Protein AF-A0A7C9DEG3-F1 (afdb_monomer_lite)

pLDDT: mean 85.81, std 13.65, range [29.16, 98.62]

Foldseek 3Di:
DALEEDPVLADDLCVLVPLCEAEDADALYQRLEYDLSVLSNLNHAEDHAEHHDPPPPLDAREDELSVLSNQNHAEYHHYAPGAHAYDLNAQLSNQNYAYDYRAEDHPDDPNLLVRQQNHHLNYQEDAYEYEDQSSVQSNLVGNVQVRLRYQYYAYAYDPPHEAQDHADNQVRDRHAYYHYAAAYDDDPNRHHHQNHQYYAAHNHADEPDAPQVVQQVRDNHAYYHDEVNYQDAEHEFDASGPQRHAEYHAYQNARHQYYEHDANGPQNHAEYEAEQNANPLDAHPNCVNRPNHNYYAYYNYHPNHQVNCVVVVHDHPADDEQPNVVQCVFFPDNQPVSDPVSNLVDQQVWTAGDVNQKIWHWDADPVHIWIKMFGFQVQWDPDDPPDDDDDDDPPPAQWDWDWDADPVRDTDTWIAGGDDDDDQRKTKHKDFCSSGGAQFKKWKWWKKAAAPVFPPDQWFWKKKKKWADDPDPDTHDMDIDTHGPPPPDHPDIDIGTHDMDHPPVDGGMMMIMIGGDGHGMITGGMIMGTDD

Sequence (532 aa):
LWDIKTFNRALPAQIGSLIHLRYLGIRASNITELPASIGNLRNLLTLDYRDVDSTVDQLPIKIPDTLGKLVLLRHLFLPIECPWSVGDLSLSSMKNLRTLWGVKRGEGGNWLSRQVATLSITLKKLKIVVSTQTELAMTFCCPSLLSDELHTFHCEMKDGVALQLVEHICNHQQLHKLILTGEIRMKLAHILPSNLVILELKDSKLKDEDPMATIGAMQLLKLLRLSNSYLGTTFACKCGSFPQLEELYLANLKNLNEWTIEEESLSCLKKLEILRCKQLMRFPKGLLFVTTLVELEYFGMPKEFGQQASGLGWSPRYRLPHYFETIVEQCDTLVDTSSMNKLYEHLTAGVFLNNKRQKYWIIKQEDGYHNCFMLYAIDLFPLPLDDGLSLGHLPYSCYEYIKMAESDGTLIEVIQVQQPFGCNGFIRGKFDTRYLSMGITYEVAFVIMLLEAVCARPIPAAVCGIAFARPSLHEGPSQKHEHSLDDKPKDEWIRLLAGRLKMPQNTGKLQISLTGIQPGAIIKGVIIEPVF

Secondary structure (DSSP, 8-state):
-BS---TT-B--GGGGG-TT--EEE-BSB---B--GGGGG-TT--EEE--SB--TTT-PPEEE-GGGGG-TT--EEE---SS-EEE-S--GGG-TT--EEEEEEPPTTS-HHHHHHTT--TT-SEEEEEE-SHHHHHHHHTSHHHHSTT-SEEEEEEPTT-EE----SGGG-SS--EEEEESEE-S-GGGT--TT-SEEEEES--B-SS-HHHHHTT-SS--EEEEES-B-SSEEEE-TT--TT--EEEEE--TT--EEEE-TTTTTT--EEEEES-TT--S--GGGGG-TT--EEEEES--HHHHHHHHHTT---SSPPPTTHHHHHTTBSS----SSHHHHHHHHHH-EEETTTTEEEEEEEETTEEEEEEEEEGGGSB------S-------TTSEEEEEEE-TTS-EEEEEEE---SS----EEEEEEGGGSPTT-EEEEEEEEEE-TTT--S--PPEEEEEEEPPSSSS--SEEEEEE-STTSPSSSEEEEEEEEEETTTT-SEEEEEEE-PPTTEEEEEEEEEEE-

InterPro domains:
  IPR032675 Leucine-rich repeat domain superfamily [G3DSA:3.80.10.10] (5-298)
  IPR055414 Disease resistance R13L4/SHOC-2-like, LRR domain [PF23598] (13-274)

Structure (mmCIF, N/CA/C/O backbone):
data_AF-A0A7C9DEG3-F1
#
_entry.id   AF-A0A7C9DEG3-F1
#
loop_
_atom_site.group_PDB
_atom_site.id
_atom_site.type_symbol
_atom_site.label_atom_id
_atom_site.label_alt_id
_atom_site.label_comp_id
_atom_site.label_asym_id
_atom_site.label_entity_id
_atom_site.label_seq_id
_atom_site.pdbx_PDB_ins_code
_atom_site.Cartn_x
_atom_site.Cartn_y
_atom_site.Cartn_z
_atom_site.occupancy
_atom_site.B_iso_or_equiv
_atom_site.auth_seq_id
_atom_site.auth_comp_id
_atom_site.auth_asym_id
_atom_site.auth_atom_id
_atom_site.pdbx_PDB_model_num
ATOM 1 N N . LEU A 1 1 ? -1.340 -14.847 -18.163 1.00 80.19 1 LEU A N 1
ATOM 2 C CA . LEU A 1 1 ? -0.478 -15.723 -17.352 1.00 80.19 1 LEU A CA 1
ATOM 3 C C . LEU A 1 1 ? -0.525 -15.190 -15.930 1.00 80.19 1 LEU A C 1
ATOM 5 O O . LEU A 1 1 ? -0.135 -14.046 -15.718 1.00 80.19 1 LEU A O 1
ATOM 9 N N . TRP A 1 2 ? -1.119 -15.957 -15.020 1.00 80.06 2 TRP A N 1
ATOM 10 C CA . TRP A 1 2 ? -1.270 -15.609 -13.607 1.00 80.06 2 TRP A CA 1
ATOM 11 C C . TRP A 1 2 ? -0.762 -16.784 -12.776 1.00 80.06 2 TRP A C 1
ATOM 13 O O . TRP A 1 2 ? -1.068 -17.916 -13.140 1.00 80.06 2 TRP A O 1
ATOM 23 N N . ASP A 1 3 ? 0.020 -16.516 -11.731 1.00 76.19 3 ASP A N 1
ATOM 24 C CA . ASP A 1 3 ? 0.590 -17.540 -10.837 1.00 76.19 3 ASP A CA 1
ATOM 25 C C . ASP A 1 3 ? 1.367 -18.653 -11.564 1.00 76.19 3 ASP A C 1
ATOM 27 O O . ASP A 1 3 ? 1.340 -19.831 -11.213 1.00 76.19 3 ASP A O 1
ATOM 31 N N . ILE A 1 4 ? 2.051 -18.285 -12.655 1.00 79.06 4 ILE A N 1
ATOM 32 C CA . ILE A 1 4 ? 2.834 -19.242 -13.438 1.00 79.06 4 ILE A CA 1
ATOM 33 C C . ILE A 1 4 ? 4.231 -19.376 -12.848 1.00 79.06 4 ILE A C 1
ATOM 35 O O . ILE A 1 4 ? 4.977 -18.397 -12.749 1.00 79.06 4 ILE A O 1
ATOM 39 N N . LYS A 1 5 ? 4.603 -20.623 -12.551 1.00 80.31 5 LYS A N 1
ATOM 40 C CA . LYS A 1 5 ? 5.940 -21.011 -12.110 1.00 80.31 5 LYS A CA 1
ATOM 41 C C . LYS A 1 5 ? 6.607 -21.864 -13.188 1.00 80.31 5 LYS A C 1
ATOM 43 O O . LYS A 1 5 ? 6.129 -22.939 -13.534 1.00 80.31 5 LYS A O 1
ATOM 48 N N . THR A 1 6 ? 7.703 -21.365 -13.744 1.00 80.69 6 THR A N 1
ATOM 49 C CA . THR A 1 6 ? 8.544 -22.068 -14.722 1.00 80.69 6 THR A CA 1
ATOM 50 C C . THR A 1 6 ? 9.855 -22.479 -14.065 1.00 80.69 6 THR A C 1
ATOM 52 O O . THR A 1 6 ? 10.410 -21.726 -13.266 1.00 80.69 6 THR A O 1
ATOM 55 N N . PHE A 1 7 ? 10.366 -23.667 -14.395 1.00 81.62 7 PHE A N 1
ATOM 56 C CA . PHE A 1 7 ? 11.623 -24.164 -13.824 1.00 81.62 7 PHE A CA 1
ATOM 57 C C . PHE A 1 7 ? 12.818 -23.278 -14.203 1.00 81.62 7 PHE A C 1
ATOM 59 O O . PHE A 1 7 ? 13.668 -22.978 -13.374 1.00 81.62 7 PHE A O 1
ATOM 66 N N . ASN A 1 8 ? 12.849 -22.809 -15.452 1.00 84.00 8 ASN A N 1
ATOM 67 C CA . ASN A 1 8 ? 13.900 -21.942 -15.981 1.00 84.00 8 ASN A CA 1
ATOM 68 C C . ASN A 1 8 ? 13.622 -20.439 -15.794 1.00 84.00 8 ASN A C 1
ATOM 70 O O . ASN A 1 8 ? 14.396 -19.635 -16.303 1.00 84.00 8 ASN A O 1
ATOM 74 N N . ARG A 1 9 ? 12.523 -20.057 -15.121 1.00 86.06 9 ARG A N 1
ATOM 75 C CA . ARG A 1 9 ? 12.125 -18.655 -14.868 1.00 86.06 9 ARG A CA 1
ATOM 76 C C . ARG A 1 9 ? 12.061 -17.770 -16.123 1.00 86.06 9 ARG A C 1
ATOM 78 O O . ARG A 1 9 ? 12.160 -16.548 -16.032 1.00 86.06 9 ARG A O 1
ATOM 85 N N . ALA A 1 10 ? 11.873 -18.359 -17.300 1.00 89.12 10 ALA A N 1
ATOM 86 C CA . ALA A 1 10 ? 11.908 -17.645 -18.570 1.00 89.12 10 ALA A CA 1
ATOM 87 C C . ALA A 1 10 ? 10.632 -17.892 -19.368 1.00 89.12 10 ALA A C 1
ATOM 89 O O . ALA A 1 10 ? 10.100 -19.004 -19.415 1.00 89.12 10 ALA A O 1
ATOM 90 N N . LEU A 1 11 ? 10.154 -16.852 -20.047 1.00 92.06 11 LEU A N 1
ATOM 91 C CA . LEU A 1 11 ? 9.038 -17.003 -20.968 1.00 92.06 11 LEU A CA 1
ATOM 92 C C . LEU A 1 11 ? 9.534 -17.669 -22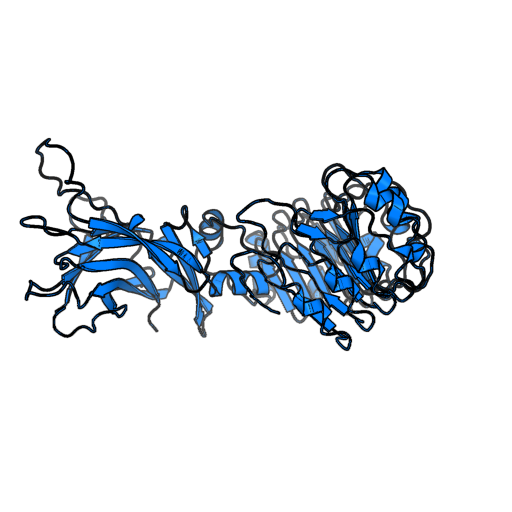.273 1.00 92.06 11 LEU A C 1
ATOM 94 O O . LEU A 1 11 ? 10.529 -17.215 -22.845 1.00 92.06 11 LEU A O 1
ATOM 98 N N . PRO A 1 12 ? 8.862 -18.718 -22.788 1.00 92.56 12 PRO A N 1
ATOM 99 C CA . PRO A 1 12 ? 9.311 -19.415 -23.991 1.00 92.56 12 PRO A CA 1
ATOM 100 C C . PRO A 1 12 ? 9.383 -18.496 -25.215 1.00 92.56 12 PRO A C 1
ATOM 102 O O . PRO A 1 12 ? 8.458 -17.725 -25.484 1.00 92.56 12 PRO A O 1
ATOM 105 N N . ALA A 1 13 ? 10.446 -18.622 -26.015 1.00 95.12 13 ALA A N 1
ATOM 106 C CA . ALA A 1 13 ? 10.656 -17.797 -27.209 1.00 95.12 13 ALA A CA 1
ATOM 107 C C . ALA A 1 13 ? 9.527 -17.931 -28.252 1.00 95.12 13 ALA A C 1
ATOM 109 O O . ALA A 1 13 ? 9.285 -17.003 -29.028 1.00 95.12 13 ALA A O 1
ATOM 110 N N . GLN A 1 14 ? 8.791 -19.042 -28.232 1.00 96.00 14 GLN A N 1
ATOM 111 C CA . GLN A 1 14 ? 7.624 -19.317 -29.069 1.00 96.00 14 GLN A CA 1
ATOM 112 C C . GLN A 1 14 ? 6.515 -18.275 -28.896 1.00 96.00 14 GLN A C 1
ATOM 114 O O . GLN A 1 14 ? 5.725 -18.099 -29.822 1.00 96.00 14 GLN A O 1
ATOM 119 N N . ILE A 1 15 ? 6.481 -17.526 -27.783 1.00 95.12 15 ILE A N 1
ATOM 120 C CA . ILE A 1 15 ? 5.531 -16.421 -27.600 1.00 95.12 15 ILE A CA 1
ATOM 121 C C . ILE A 1 15 ? 5.573 -15.436 -28.774 1.00 95.12 15 ILE A C 1
ATOM 123 O O . ILE A 1 15 ? 4.529 -14.969 -29.213 1.00 95.12 15 ILE A O 1
ATOM 127 N N . GLY A 1 16 ? 6.755 -15.191 -29.351 1.00 95.19 16 GLY A N 1
ATOM 128 C CA . GLY A 1 16 ? 6.937 -14.277 -30.479 1.00 95.19 16 GLY A CA 1
ATOM 129 C C . GLY A 1 16 ? 6.292 -14.735 -31.791 1.00 95.19 16 GLY A C 1
ATOM 130 O O . GLY A 1 16 ? 6.244 -13.948 -32.733 1.00 95.19 16 GLY A O 1
ATOM 131 N N . SER A 1 17 ? 5.790 -15.973 -31.870 1.00 97.31 17 SER A N 1
ATOM 132 C CA . SER A 1 17 ? 5.000 -16.461 -33.013 1.00 97.31 17 SER A CA 1
ATOM 133 C C . SER A 1 17 ? 3.550 -15.967 -32.989 1.00 97.31 17 SER A C 1
ATOM 135 O O . SER A 1 17 ? 2.885 -15.948 -34.023 1.00 97.31 17 SER A O 1
ATOM 137 N N . LEU A 1 18 ? 3.061 -15.500 -31.833 1.00 97.06 18 LEU A N 1
ATOM 138 C CA . LEU A 1 18 ? 1.696 -15.010 -31.652 1.00 97.06 18 LEU A CA 1
ATOM 139 C C . LEU A 1 18 ? 1.543 -13.573 -32.177 1.00 97.06 18 LEU A C 1
ATOM 141 O O . LEU A 1 18 ? 1.117 -12.674 -31.460 1.00 97.06 18 LEU A O 1
ATOM 145 N N . ILE A 1 19 ? 1.882 -13.325 -33.441 1.00 95.88 19 ILE A N 1
ATOM 146 C CA . ILE A 1 19 ? 1.978 -11.978 -34.036 1.00 95.88 19 ILE A CA 1
ATOM 147 C C . ILE A 1 19 ? 0.668 -11.171 -34.020 1.00 95.88 19 ILE A C 1
ATOM 149 O O . ILE A 1 19 ? 0.693 -9.949 -34.168 1.00 95.88 19 ILE A O 1
ATOM 153 N N . HIS A 1 20 ? -0.480 -11.825 -33.830 1.00 97.19 20 HIS A N 1
ATOM 154 C CA . HIS A 1 20 ? -1.792 -11.182 -33.693 1.00 97.19 20 HIS A CA 1
ATOM 155 C C . HIS A 1 20 ? -2.159 -10.834 -32.243 1.00 97.19 20 HIS A C 1
ATOM 157 O O . HIS A 1 20 ? -3.216 -10.244 -32.008 1.00 97.19 20 HIS A O 1
ATOM 163 N N . LEU A 1 21 ? -1.312 -11.190 -31.271 1.00 97.88 21 LEU A N 1
ATOM 164 C CA . LEU A 1 21 ? -1.562 -10.951 -29.856 1.00 97.88 21 LEU A CA 1
ATOM 165 C C . LEU A 1 21 ? -1.665 -9.449 -29.577 1.00 97.88 21 LEU A C 1
ATOM 167 O O . LEU A 1 21 ? -0.794 -8.672 -29.960 1.00 97.88 21 LEU A O 1
ATOM 171 N N . ARG A 1 22 ? -2.735 -9.055 -28.880 1.00 98.00 22 ARG A N 1
ATOM 172 C CA . ARG A 1 22 ? -3.006 -7.658 -28.497 1.00 98.00 22 ARG A CA 1
ATOM 173 C C . ARG A 1 22 ? -2.793 -7.387 -27.012 1.00 98.00 22 ARG A C 1
ATOM 175 O O . ARG A 1 22 ? -2.537 -6.250 -26.632 1.00 98.00 22 ARG A O 1
ATOM 182 N N . TYR A 1 23 ? -2.879 -8.416 -26.180 1.00 98.25 23 TYR A N 1
ATOM 183 C CA . TYR A 1 23 ? -2.721 -8.314 -24.737 1.00 98.25 23 TYR A CA 1
ATOM 184 C C . TYR A 1 23 ? -1.852 -9.463 -24.241 1.00 98.25 23 TYR A C 1
ATOM 186 O O . TYR A 1 23 ? -2.145 -10.624 -24.522 1.00 98.25 23 TYR A O 1
ATOM 194 N N . LEU A 1 24 ? -0.817 -9.138 -23.473 1.00 97.31 24 LEU A N 1
ATOM 195 C CA . LEU A 1 24 ? -0.001 -10.105 -22.757 1.00 97.31 24 LEU A CA 1
ATOM 196 C C . LEU A 1 24 ? 0.136 -9.650 -21.307 1.00 97.31 24 LEU A C 1
ATOM 198 O O . LEU A 1 24 ? 0.797 -8.658 -21.021 1.00 97.31 24 LEU A O 1
ATOM 202 N N . GLY A 1 25 ? -0.506 -10.383 -20.401 1.00 95.06 25 GLY A N 1
ATOM 203 C CA . GLY A 1 25 ? -0.355 -10.201 -18.961 1.00 95.06 25 GLY A CA 1
ATOM 204 C C . GLY A 1 25 ? 0.433 -11.352 -18.355 1.00 95.06 25 GLY A C 1
ATOM 205 O O . GLY A 1 25 ? 0.062 -12.513 -18.546 1.00 95.06 25 GLY A O 1
ATOM 206 N N . ILE A 1 26 ? 1.490 -11.016 -17.633 1.00 90.81 26 ILE A N 1
ATOM 207 C CA . ILE A 1 26 ? 2.401 -11.886 -16.901 1.00 90.81 26 ILE A CA 1
ATOM 208 C C . ILE A 1 26 ? 2.447 -11.315 -15.484 1.00 90.81 26 ILE A C 1
ATOM 210 O O . ILE A 1 26 ? 3.163 -10.353 -15.225 1.00 90.81 26 ILE A O 1
ATOM 214 N N . ARG A 1 27 ? 1.596 -11.842 -14.605 1.00 83.38 27 ARG A N 1
ATOM 215 C CA . ARG A 1 27 ? 1.451 -11.363 -13.227 1.00 83.38 27 ARG A CA 1
ATOM 216 C C . ARG A 1 27 ? 1.583 -12.506 -12.237 1.00 83.38 27 ARG A C 1
ATOM 218 O O . ARG A 1 27 ? 1.287 -13.649 -12.590 1.00 83.38 27 ARG A O 1
ATOM 225 N N . ALA A 1 28 ? 1.991 -12.176 -11.014 1.00 77.62 28 ALA A N 1
ATOM 226 C CA . ALA A 1 28 ? 2.191 -13.131 -9.927 1.00 77.62 28 ALA A CA 1
ATOM 227 C C . ALA A 1 28 ? 3.067 -14.324 -10.355 1.00 77.62 28 ALA A C 1
ATOM 229 O O . ALA A 1 28 ? 2.813 -15.448 -9.970 1.00 77.62 28 ALA A O 1
ATOM 230 N N . SER A 1 29 ? 4.048 -14.119 -11.236 1.00 82.44 29 SER A N 1
ATOM 231 C CA . SER A 1 29 ? 4.821 -15.216 -11.838 1.00 82.44 29 SER A CA 1
ATOM 232 C C . SER A 1 29 ? 6.263 -15.210 -11.359 1.00 82.44 29 SER A C 1
ATOM 234 O O . SER A 1 29 ? 6.775 -14.156 -10.992 1.00 82.44 29 SER A O 1
ATOM 236 N N . ASN A 1 30 ? 6.958 -16.340 -11.474 1.00 84.88 30 ASN A N 1
ATOM 237 C CA . ASN A 1 30 ? 8.402 -16.404 -11.222 1.00 84.88 30 ASN A CA 1
ATOM 238 C C . ASN A 1 30 ? 9.261 -16.094 -12.468 1.00 84.88 30 ASN A C 1
ATOM 240 O O . ASN A 1 30 ? 10.460 -16.376 -12.466 1.00 84.88 30 ASN A O 1
ATOM 244 N N . ILE A 1 31 ? 8.640 -15.602 -13.549 1.00 89.00 31 ILE A N 1
ATOM 245 C CA . ILE A 1 31 ? 9.295 -15.334 -14.831 1.00 89.00 31 ILE A CA 1
ATOM 246 C C . ILE A 1 31 ? 10.102 -14.046 -14.706 1.00 89.00 31 ILE A C 1
ATOM 248 O O . ILE A 1 31 ? 9.519 -12.972 -14.611 1.00 89.00 31 ILE A O 1
ATOM 252 N N . THR A 1 32 ? 11.427 -14.155 -14.734 1.00 88.88 32 THR A N 1
ATOM 253 C CA . THR A 1 32 ? 12.371 -13.036 -14.613 1.00 88.88 32 THR A CA 1
ATOM 254 C C . THR A 1 32 ? 13.005 -12.642 -15.949 1.00 88.88 32 THR A C 1
ATOM 256 O O . THR A 1 32 ? 13.608 -11.571 -16.052 1.00 88.88 32 THR A O 1
ATOM 259 N N . GLU A 1 33 ? 12.844 -13.456 -16.997 1.00 89.06 33 GLU A N 1
ATOM 260 C CA . GLU A 1 33 ? 13.403 -13.192 -18.325 1.00 89.06 33 GLU A CA 1
ATOM 261 C C . GLU A 1 33 ? 12.331 -13.226 -19.427 1.00 89.06 33 GLU A C 1
ATOM 263 O O . GLU A 1 33 ? 11.651 -14.235 -19.649 1.00 89.06 33 GLU A O 1
ATOM 268 N N . LEU A 1 34 ? 12.210 -12.112 -20.160 1.00 93.44 34 LEU A N 1
ATOM 269 C CA . LEU A 1 34 ? 11.418 -12.037 -21.389 1.00 93.44 34 LEU A CA 1
ATOM 270 C C . LEU A 1 34 ? 12.307 -12.349 -22.608 1.00 93.44 34 LEU A C 1
ATOM 272 O O . LEU A 1 34 ? 13.376 -11.751 -22.749 1.00 93.44 34 LEU A O 1
ATOM 276 N N . PRO A 1 35 ? 11.877 -13.224 -23.535 1.00 94.06 35 PRO A N 1
ATOM 277 C CA . PRO A 1 35 ? 12.666 -13.579 -24.704 1.00 94.06 35 PRO A CA 1
ATOM 278 C C . PRO A 1 35 ? 12.727 -12.407 -25.687 1.00 94.06 35 PRO A C 1
ATOM 280 O O . PRO A 1 35 ? 11.751 -11.677 -25.862 1.00 94.06 35 PRO A O 1
ATOM 283 N N . ALA A 1 36 ? 13.830 -12.278 -26.429 1.00 94.44 36 ALA A N 1
ATOM 284 C CA . ALA A 1 36 ? 13.985 -11.248 -27.466 1.00 94.44 36 ALA A CA 1
ATOM 285 C C . ALA A 1 36 ? 12.889 -11.310 -28.556 1.00 94.44 36 ALA A C 1
ATOM 287 O O . ALA A 1 36 ? 12.543 -10.298 -29.174 1.00 94.44 36 ALA A O 1
ATOM 288 N N . SER A 1 37 ? 12.294 -12.490 -28.765 1.00 96.69 37 SER A N 1
ATOM 289 C CA . SER A 1 37 ? 11.168 -12.699 -29.681 1.00 96.69 37 SER A CA 1
ATOM 290 C C . SER A 1 37 ? 9.903 -11.933 -29.280 1.00 96.69 37 SER A C 1
ATOM 292 O O . SER A 1 37 ? 9.023 -11.760 -30.122 1.00 96.69 37 SER A O 1
ATOM 294 N N . ILE A 1 38 ? 9.821 -11.390 -28.056 1.00 96.12 38 ILE A N 1
ATOM 295 C CA . ILE A 1 38 ? 8.744 -10.482 -27.648 1.00 96.12 38 ILE A CA 1
ATOM 296 C C . ILE A 1 38 ? 8.608 -9.297 -28.613 1.00 96.12 38 ILE A C 1
ATOM 298 O O . ILE A 1 38 ? 7.496 -8.870 -28.906 1.00 96.12 38 ILE A O 1
ATOM 302 N N . GLY A 1 39 ? 9.716 -8.821 -29.196 1.00 95.00 39 GLY A N 1
ATOM 303 C CA . GLY A 1 39 ? 9.707 -7.728 -30.173 1.00 95.00 39 GLY A CA 1
ATOM 304 C C . GLY A 1 39 ? 9.004 -8.053 -31.499 1.00 95.00 39 GLY A C 1
ATOM 305 O O . GLY A 1 39 ? 8.789 -7.146 -32.306 1.00 95.00 39 GLY A O 1
ATOM 306 N N . ASN A 1 40 ? 8.633 -9.316 -31.739 1.00 97.19 40 ASN A N 1
ATOM 307 C CA . ASN A 1 40 ? 7.861 -9.733 -32.913 1.00 97.19 40 ASN A CA 1
ATOM 308 C C . ASN A 1 40 ? 6.358 -9.459 -32.757 1.00 97.19 40 ASN A C 1
ATOM 310 O O . ASN A 1 40 ? 5.636 -9.438 -33.752 1.00 97.19 40 ASN A O 1
ATOM 314 N N . LEU A 1 41 ? 5.881 -9.198 -31.535 1.00 96.81 41 LEU A N 1
ATOM 315 C CA . LEU A 1 41 ? 4.472 -8.951 -31.225 1.00 96.81 41 LEU A CA 1
ATOM 316 C C . LEU A 1 41 ? 4.033 -7.533 -31.628 1.00 96.81 41 LEU A C 1
ATOM 318 O O . LEU A 1 41 ? 3.548 -6.754 -30.816 1.00 96.81 41 LEU A O 1
ATOM 322 N N . ARG A 1 42 ? 4.206 -7.160 -32.899 1.00 94.31 42 ARG A N 1
ATOM 323 C CA . ARG A 1 42 ? 3.987 -5.787 -33.395 1.00 94.31 42 ARG A CA 1
ATOM 324 C C . ARG A 1 42 ? 2.549 -5.273 -33.213 1.00 94.31 42 ARG A C 1
ATOM 326 O O . ARG A 1 42 ? 2.359 -4.061 -33.198 1.00 94.31 42 ARG A O 1
ATOM 333 N N . ASN A 1 43 ? 1.573 -6.172 -33.042 1.00 96.69 43 ASN A N 1
ATOM 334 C CA . ASN A 1 43 ? 0.163 -5.858 -32.771 1.00 96.69 43 ASN A CA 1
ATOM 335 C C . ASN A 1 43 ? -0.186 -5.742 -31.276 1.00 96.69 43 ASN A C 1
ATOM 337 O O . ASN A 1 43 ? -1.352 -5.512 -30.940 1.00 96.69 43 ASN A O 1
ATOM 341 N N . LEU A 1 44 ? 0.796 -5.895 -30.383 1.00 98.19 44 LEU A N 1
ATOM 342 C CA . LEU A 1 44 ? 0.571 -5.836 -28.946 1.00 98.19 44 LEU A CA 1
ATOM 343 C C . LEU A 1 44 ? 0.184 -4.417 -28.522 1.00 98.19 44 LEU A C 1
ATOM 345 O O . LEU A 1 44 ? 0.890 -3.453 -28.808 1.00 98.19 44 LEU A O 1
ATOM 349 N N . LEU A 1 45 ? -0.942 -4.303 -27.820 1.00 98.19 45 LEU A N 1
ATOM 350 C CA . LEU A 1 45 ? -1.474 -3.055 -27.272 1.00 98.19 45 LEU A CA 1
ATOM 351 C C . LEU A 1 45 ? -1.165 -2.922 -25.780 1.00 98.19 45 LEU A C 1
ATOM 353 O O . LEU A 1 45 ? -0.917 -1.814 -25.308 1.00 98.19 45 LEU A O 1
ATOM 357 N N . THR A 1 46 ? -1.147 -4.039 -25.052 1.00 98.44 46 THR A N 1
ATOM 358 C CA . THR A 1 46 ? -0.867 -4.064 -23.615 1.00 98.44 46 THR A CA 1
ATOM 359 C C . THR A 1 46 ? 0.140 -5.151 -23.279 1.00 98.44 46 THR A C 1
ATOM 361 O O . THR A 1 46 ? -0.096 -6.325 -23.570 1.00 98.44 46 THR A O 1
ATOM 364 N N . LEU A 1 47 ? 1.219 -4.751 -22.611 1.00 97.62 47 LEU A N 1
ATOM 365 C CA . LEU A 1 47 ? 2.134 -5.639 -21.910 1.00 97.62 47 LEU A CA 1
ATOM 366 C C . LEU A 1 47 ? 2.056 -5.320 -20.420 1.00 97.62 47 LEU A C 1
ATOM 368 O O . LEU A 1 47 ? 2.369 -4.205 -20.000 1.00 97.62 47 LEU A O 1
ATOM 372 N N . ASP A 1 48 ? 1.630 -6.295 -19.631 1.00 95.69 48 ASP A N 1
ATOM 373 C CA . ASP A 1 48 ? 1.558 -6.178 -18.183 1.00 95.69 48 ASP A CA 1
ATOM 374 C C . ASP A 1 48 ? 2.497 -7.187 -17.539 1.00 95.69 48 ASP A C 1
ATOM 376 O O . ASP A 1 48 ? 2.218 -8.379 -17.564 1.00 95.69 48 ASP A O 1
ATOM 380 N N . TYR A 1 49 ? 3.618 -6.704 -17.015 1.00 92.94 49 TYR A N 1
ATOM 381 C CA . TYR A 1 49 ? 4.687 -7.503 -16.428 1.00 92.94 49 TYR A CA 1
ATOM 382 C C . TYR A 1 49 ? 4.925 -7.083 -14.973 1.00 92.94 49 TYR A C 1
ATOM 384 O O . TYR A 1 49 ? 6.028 -6.720 -14.584 1.00 92.94 49 TYR A O 1
ATOM 392 N N . ARG A 1 50 ? 3.853 -7.010 -14.181 1.00 88.12 50 ARG A N 1
ATOM 393 C CA . ARG A 1 50 ? 3.903 -6.650 -12.754 1.00 88.12 50 ARG A CA 1
ATOM 394 C C . ARG A 1 50 ? 3.963 -7.885 -11.864 1.00 88.12 50 ARG A C 1
ATOM 396 O O . ARG A 1 50 ? 3.704 -8.990 -12.323 1.00 88.12 50 ARG A O 1
ATOM 403 N N . ASP A 1 51 ? 4.245 -7.667 -10.581 1.00 81.06 51 ASP A N 1
ATOM 404 C CA . ASP A 1 51 ? 4.134 -8.686 -9.531 1.00 81.06 51 ASP A CA 1
ATOM 405 C C . ASP A 1 51 ? 4.957 -9.946 -9.853 1.00 81.06 51 ASP A C 1
ATOM 407 O O . ASP A 1 51 ? 4.459 -11.069 -9.824 1.00 81.06 51 ASP A O 1
ATOM 411 N N . VAL A 1 52 ? 6.215 -9.747 -10.250 1.00 81.12 52 VAL A N 1
ATOM 412 C CA . VAL A 1 52 ? 7.154 -10.840 -10.514 1.00 81.12 52 VAL A CA 1
ATOM 413 C C . VAL A 1 52 ? 7.854 -11.222 -9.214 1.00 81.12 52 VAL A C 1
ATOM 415 O O . VAL A 1 52 ? 8.443 -10.365 -8.555 1.00 81.12 52 VAL A O 1
ATOM 418 N N . ASP A 1 53 ? 7.821 -12.506 -8.864 1.00 74.50 53 ASP A N 1
ATOM 419 C CA . ASP A 1 53 ? 8.538 -13.040 -7.709 1.00 74.50 53 ASP A CA 1
ATOM 420 C C . ASP A 1 53 ? 10.000 -13.345 -8.069 1.00 74.50 53 ASP A C 1
ATOM 422 O O . ASP A 1 53 ? 10.306 -14.307 -8.783 1.00 74.50 53 ASP A O 1
ATOM 426 N N . SER A 1 54 ? 10.910 -12.518 -7.549 1.00 68.31 54 SER A N 1
ATOM 427 C CA . SER A 1 54 ? 12.363 -12.673 -7.685 1.00 68.31 54 SER A CA 1
ATOM 428 C C . SER A 1 54 ? 13.066 -12.951 -6.348 1.00 68.31 54 SER A C 1
ATOM 430 O O . SER A 1 54 ? 14.288 -12.824 -6.261 1.00 68.31 54 SER A O 1
ATOM 432 N N . THR A 1 55 ? 12.318 -13.278 -5.289 1.00 60.34 55 THR A N 1
ATOM 433 C CA . THR A 1 55 ? 12.815 -13.292 -3.901 1.00 60.34 55 THR A CA 1
ATOM 434 C C . THR A 1 55 ? 13.821 -14.405 -3.598 1.00 60.34 55 THR A C 1
ATOM 436 O O . THR A 1 55 ? 14.618 -14.275 -2.673 1.00 60.34 55 THR A O 1
ATOM 439 N N . VAL A 1 56 ? 13.818 -15.479 -4.389 1.00 57.44 56 VAL A N 1
ATOM 440 C CA . VAL A 1 56 ? 14.634 -16.679 -4.138 1.00 57.44 56 VAL A CA 1
ATOM 441 C C . VAL A 1 56 ? 16.106 -16.498 -4.530 1.00 57.44 56 VAL A C 1
ATOM 443 O O . VAL A 1 56 ? 16.975 -16.983 -3.817 1.00 57.44 56 VAL A O 1
ATOM 446 N N . ASP A 1 57 ? 16.393 -15.776 -5.619 1.00 57.03 57 ASP A N 1
ATOM 447 C CA . ASP A 1 57 ? 17.740 -15.752 -6.220 1.00 57.03 57 ASP A CA 1
ATOM 448 C C . ASP A 1 57 ? 18.388 -14.354 -6.227 1.00 57.03 57 ASP A C 1
ATOM 450 O O . ASP A 1 57 ? 19.542 -14.213 -6.617 1.00 57.03 57 ASP A O 1
ATOM 454 N N . GLN A 1 58 ? 17.650 -13.306 -5.827 1.00 61.66 58 GLN A N 1
ATOM 455 C CA . GLN A 1 58 ? 18.062 -11.886 -5.873 1.00 61.66 58 GLN A CA 1
ATOM 456 C C . GLN A 1 58 ? 18.558 -11.382 -7.246 1.00 61.66 58 GLN A C 1
ATOM 458 O O . GLN A 1 58 ? 19.049 -10.259 -7.352 1.00 61.66 58 GLN A O 1
ATOM 463 N N . LEU A 1 59 ? 18.415 -12.175 -8.310 1.00 67.75 59 LEU A N 1
ATOM 464 C CA . LEU A 1 59 ? 18.861 -11.809 -9.648 1.00 67.75 59 LEU A CA 1
ATOM 465 C C . LEU A 1 59 ? 17.952 -10.730 -10.258 1.00 67.75 59 LEU A C 1
ATOM 467 O O . LEU A 1 59 ? 16.725 -10.799 -10.113 1.00 67.75 59 LEU A O 1
ATOM 471 N N . PRO A 1 60 ? 18.527 -9.757 -10.985 1.00 81.25 60 PRO A N 1
ATOM 472 C CA . PRO A 1 60 ? 17.755 -8.713 -11.635 1.00 81.25 60 PRO A CA 1
ATOM 473 C C . PRO A 1 60 ? 16.905 -9.287 -12.769 1.00 81.25 60 PRO A C 1
ATOM 475 O O . PRO A 1 60 ? 17.381 -10.052 -13.610 1.00 81.25 60 PRO A O 1
ATOM 478 N N . ILE A 1 61 ? 15.656 -8.839 -12.856 1.00 87.81 61 ILE A N 1
ATOM 479 C CA . ILE A 1 61 ? 14.798 -9.103 -14.015 1.00 87.81 61 ILE A CA 1
ATOM 480 C C . ILE A 1 61 ? 15.424 -8.486 -15.263 1.00 87.81 61 ILE A C 1
ATOM 482 O O . ILE A 1 61 ? 15.787 -7.313 -15.251 1.00 87.81 61 ILE A O 1
ATOM 486 N N . LYS A 1 62 ? 15.509 -9.237 -16.361 1.00 88.69 62 LYS A N 1
ATOM 487 C CA . LYS A 1 62 ? 16.047 -8.722 -17.626 1.00 88.69 62 LYS A CA 1
ATOM 488 C C . LYS A 1 62 ? 14.932 -8.176 -18.504 1.00 88.69 62 LYS A C 1
ATOM 490 O O . LYS A 1 62 ? 14.038 -8.911 -18.929 1.00 88.69 62 LYS A O 1
ATOM 495 N N . ILE A 1 63 ? 15.013 -6.887 -18.815 1.00 91.31 63 ILE A N 1
ATOM 496 C CA . ILE A 1 63 ? 14.115 -6.214 -19.750 1.00 91.31 63 ILE A CA 1
ATOM 497 C C . ILE A 1 63 ? 14.788 -6.108 -21.115 1.00 91.31 63 ILE A C 1
ATOM 499 O O . ILE A 1 63 ? 15.801 -5.420 -21.239 1.00 91.31 63 ILE A O 1
ATOM 503 N N . PRO A 1 64 ? 14.240 -6.762 -22.153 1.00 91.94 64 PRO A N 1
ATOM 504 C CA . PRO A 1 64 ? 14.879 -6.778 -23.454 1.00 91.94 64 PRO A CA 1
ATOM 505 C C . PRO A 1 64 ? 14.599 -5.486 -24.230 1.00 91.94 64 PRO A C 1
ATOM 507 O O . PRO A 1 64 ? 13.454 -5.049 -24.365 1.00 91.94 64 PRO A O 1
ATOM 510 N N . ASP A 1 65 ? 15.635 -4.931 -24.859 1.00 91.94 65 ASP A N 1
ATOM 511 C CA . ASP A 1 65 ? 15.540 -3.708 -25.676 1.00 91.94 65 ASP A CA 1
ATOM 512 C C . ASP A 1 65 ? 14.606 -3.868 -26.881 1.00 91.94 65 ASP A C 1
ATOM 514 O O . ASP A 1 65 ? 14.056 -2.900 -27.413 1.00 91.94 65 ASP A O 1
ATOM 518 N N . THR A 1 66 ? 14.349 -5.117 -27.283 1.00 94.00 66 THR A N 1
ATOM 519 C CA . THR A 1 66 ? 13.375 -5.461 -28.320 1.00 94.00 66 THR A CA 1
ATOM 520 C C . THR A 1 66 ? 11.951 -5.027 -27.982 1.00 94.00 66 THR A C 1
ATOM 522 O O . THR A 1 66 ? 11.137 -4.966 -28.901 1.00 94.00 66 THR A O 1
ATOM 525 N N . LEU A 1 67 ? 11.634 -4.676 -26.729 1.00 94.06 67 LEU A N 1
ATOM 526 C CA . LEU A 1 67 ? 10.355 -4.042 -26.387 1.00 94.06 67 LEU A CA 1
ATOM 527 C C . LEU A 1 67 ? 10.127 -2.729 -27.152 1.00 94.06 67 LEU A C 1
ATOM 529 O O . LEU A 1 67 ? 8.990 -2.435 -27.511 1.00 94.06 67 LEU A O 1
ATOM 533 N N . GLY A 1 68 ? 11.186 -1.996 -27.518 1.00 92.75 68 GLY A N 1
ATOM 534 C CA . GLY A 1 68 ? 11.073 -0.793 -28.355 1.00 92.75 68 GLY A CA 1
ATOM 535 C C . GLY A 1 68 ? 10.525 -1.064 -29.766 1.00 92.75 68 GLY A C 1
ATOM 536 O O . GLY A 1 68 ? 10.095 -0.155 -30.471 1.00 92.75 68 GLY A O 1
ATOM 537 N N . LYS A 1 69 ? 10.473 -2.330 -30.203 1.00 94.25 69 LYS A N 1
ATOM 538 C CA . LYS A 1 69 ? 9.870 -2.723 -31.488 1.00 94.25 69 LYS A CA 1
ATOM 539 C C . LYS A 1 69 ? 8.335 -2.739 -31.451 1.00 94.25 69 LYS A C 1
ATOM 541 O O . LYS A 1 69 ? 7.710 -2.821 -32.514 1.00 94.25 69 LYS A O 1
ATOM 546 N N . LEU A 1 70 ? 7.721 -2.657 -30.272 1.00 95.00 70 LEU A N 1
ATOM 547 C CA . LEU A 1 70 ? 6.273 -2.727 -30.066 1.00 95.00 70 LEU A CA 1
ATOM 548 C C . LEU A 1 70 ? 5.601 -1.373 -30.353 1.00 95.00 70 LEU A C 1
ATOM 550 O O . LEU A 1 70 ? 5.117 -0.679 -29.467 1.00 95.00 70 LEU A O 1
ATOM 554 N N . VAL A 1 71 ? 5.572 -0.982 -31.626 1.00 91.00 71 VAL A N 1
ATOM 555 C CA . VAL A 1 71 ? 5.137 0.357 -32.072 1.00 91.00 71 VAL A CA 1
ATOM 556 C C . VAL A 1 71 ? 3.657 0.677 -31.817 1.00 91.00 71 VAL A C 1
ATOM 558 O O . VAL A 1 71 ? 3.293 1.851 -31.735 1.00 91.00 71 VAL A O 1
ATOM 561 N N . LEU A 1 72 ? 2.797 -0.339 -31.686 1.00 95.50 72 LEU A N 1
ATOM 562 C CA . LEU A 1 72 ? 1.368 -0.175 -31.381 1.00 95.50 72 LEU A CA 1
ATOM 563 C C . LEU A 1 72 ? 1.059 -0.216 -29.878 1.00 95.50 72 LEU A C 1
ATOM 565 O O . LEU A 1 72 ? -0.102 -0.050 -29.497 1.00 95.50 72 LEU A O 1
ATOM 569 N N . LEU A 1 73 ? 2.076 -0.400 -29.029 1.00 96.94 73 LEU A N 1
ATOM 570 C CA . LEU A 1 73 ? 1.893 -0.541 -27.592 1.00 96.94 73 LEU A CA 1
ATOM 571 C C . LEU A 1 73 ? 1.298 0.737 -26.994 1.00 96.94 73 LEU A C 1
ATOM 573 O O . LEU A 1 73 ? 1.797 1.843 -27.201 1.00 96.94 73 LEU A O 1
ATOM 577 N N . ARG A 1 74 ? 0.215 0.565 -26.236 1.00 97.38 74 ARG A N 1
ATOM 578 C CA . ARG A 1 74 ? -0.509 1.633 -25.538 1.00 97.38 74 ARG A CA 1
ATOM 579 C C . ARG A 1 74 ? -0.306 1.565 -24.034 1.00 97.38 74 ARG A C 1
ATOM 581 O O . ARG A 1 74 ? -0.292 2.608 -23.384 1.00 97.38 74 ARG A O 1
ATOM 588 N N . HIS A 1 75 ? -0.138 0.371 -23.478 1.00 98.12 75 HIS A N 1
ATOM 589 C CA . HIS A 1 75 ? -0.005 0.181 -22.040 1.00 98.12 75 HIS A CA 1
ATOM 590 C C . HIS A 1 75 ? 1.182 -0.726 -21.730 1.00 98.12 75 HIS A C 1
ATOM 592 O O . HIS A 1 75 ? 1.205 -1.886 -22.138 1.00 98.12 75 HIS A O 1
ATOM 598 N N . LEU A 1 76 ? 2.151 -0.182 -21.000 1.00 97.12 76 LEU A N 1
ATOM 599 C CA . LEU A 1 76 ? 3.323 -0.900 -20.527 1.00 97.12 76 LEU A CA 1
ATOM 600 C C . LEU A 1 76 ? 3.370 -0.824 -19.001 1.00 97.12 76 LEU A C 1
ATOM 602 O O . LEU A 1 76 ? 3.528 0.261 -18.436 1.00 97.12 76 LEU A O 1
ATOM 606 N N . PHE A 1 77 ? 3.232 -1.974 -18.348 1.00 96.06 77 PHE A N 1
ATOM 607 C CA . PHE A 1 77 ? 3.418 -2.111 -16.908 1.00 96.06 77 PHE A CA 1
ATOM 608 C C . PHE A 1 77 ? 4.640 -2.975 -16.633 1.00 96.06 77 PHE A C 1
ATOM 610 O O . PHE A 1 77 ? 4.746 -4.080 -17.162 1.00 96.06 77 PHE A O 1
ATOM 617 N N . LEU A 1 78 ? 5.547 -2.457 -15.815 1.00 93.31 78 LEU A N 1
ATOM 618 C CA . LEU A 1 78 ? 6.848 -3.041 -15.530 1.00 93.31 78 LEU A CA 1
ATOM 619 C C . LEU A 1 78 ? 6.970 -3.400 -14.040 1.00 93.31 78 LEU A C 1
ATOM 621 O O . LEU A 1 78 ? 6.256 -2.814 -13.215 1.00 93.31 78 LEU A O 1
ATOM 625 N N . PRO A 1 79 ? 7.863 -4.340 -13.683 1.00 89.25 79 PRO A N 1
ATOM 626 C CA . PRO A 1 79 ? 8.078 -4.737 -12.298 1.00 89.25 79 PRO A CA 1
ATOM 627 C C . PRO A 1 79 ? 8.678 -3.600 -11.459 1.00 89.25 79 PRO A C 1
ATOM 629 O O . PRO A 1 79 ? 9.600 -2.909 -11.892 1.00 89.25 79 PRO A O 1
ATOM 632 N N . ILE A 1 80 ? 8.185 -3.426 -10.229 1.00 84.00 80 ILE A N 1
ATOM 633 C CA . ILE A 1 80 ? 8.606 -2.331 -9.333 1.00 84.00 80 ILE A CA 1
ATOM 634 C C . ILE A 1 80 ? 9.315 -2.859 -8.088 1.00 84.00 80 ILE A C 1
ATOM 636 O O . ILE A 1 80 ? 10.352 -2.310 -7.708 1.00 84.00 80 ILE A O 1
ATOM 640 N N . GLU A 1 81 ? 8.807 -3.950 -7.519 1.00 80.00 81 GLU A N 1
ATOM 641 C CA . GLU A 1 81 ? 9.227 -4.497 -6.219 1.00 80.00 81 GLU A CA 1
ATOM 642 C C . GLU A 1 81 ? 10.560 -5.266 -6.252 1.00 80.00 81 GLU A C 1
ATOM 644 O O . GLU A 1 81 ? 11.091 -5.647 -5.216 1.00 80.00 81 GLU A O 1
ATOM 649 N N . CYS A 1 82 ? 11.141 -5.471 -7.432 1.00 81.00 82 CYS A N 1
ATOM 650 C CA . CYS A 1 82 ? 12.321 -6.311 -7.646 1.00 81.00 82 CYS A CA 1
ATOM 651 C C . CYS A 1 82 ? 13.378 -5.590 -8.494 1.00 81.00 82 CYS A C 1
ATOM 653 O O . CYS A 1 82 ? 13.007 -4.829 -9.395 1.00 81.00 82 CYS A O 1
ATOM 655 N N . PRO A 1 83 ? 14.685 -5.786 -8.253 1.00 83.12 83 PRO A N 1
ATOM 656 C CA . PRO A 1 83 ? 15.727 -5.209 -9.097 1.00 83.12 83 PRO A CA 1
ATOM 657 C C . PRO A 1 83 ? 15.590 -5.706 -10.539 1.00 83.12 83 PRO A C 1
ATOM 659 O O . PRO A 1 83 ? 15.077 -6.793 -10.811 1.00 83.12 83 PRO A O 1
ATOM 662 N N . TRP A 1 84 ? 16.019 -4.877 -11.482 1.00 87.25 84 TRP A N 1
ATOM 663 C CA . TRP A 1 84 ? 15.950 -5.198 -12.900 1.00 87.25 84 TRP A CA 1
ATOM 664 C C . TRP A 1 84 ? 17.109 -4.551 -13.658 1.00 87.25 84 TRP A C 1
ATOM 666 O O . TRP A 1 84 ? 17.635 -3.502 -13.273 1.00 87.25 84 TRP A O 1
ATOM 676 N N . SER A 1 85 ? 17.510 -5.203 -14.737 1.00 87.94 85 SER A N 1
ATOM 677 C CA . SER A 1 85 ? 18.480 -4.719 -15.703 1.00 87.94 85 SER A CA 1
ATOM 678 C C . SER A 1 85 ? 17.749 -4.441 -17.009 1.00 87.94 85 SER A C 1
ATOM 680 O O . SER A 1 85 ? 16.845 -5.170 -17.425 1.00 87.94 85 SER A O 1
ATOM 682 N N . VAL A 1 86 ? 18.122 -3.343 -17.643 1.00 88.06 86 VAL A N 1
ATOM 683 C CA . VAL A 1 86 ? 17.597 -2.928 -18.938 1.00 88.06 86 VAL A CA 1
ATOM 684 C C . VAL A 1 86 ? 18.798 -2.572 -19.795 1.00 88.06 86 VAL A C 1
ATOM 686 O O . VAL A 1 86 ? 19.740 -1.954 -19.294 1.00 88.06 86 VAL A O 1
ATOM 689 N N . GLY A 1 87 ? 18.793 -3.006 -21.053 1.00 82.88 87 GLY A N 1
ATOM 690 C CA . GLY A 1 87 ? 19.797 -2.565 -22.012 1.00 82.88 87 GLY A CA 1
ATOM 691 C C . GLY A 1 87 ? 19.518 -1.130 -22.470 1.00 82.88 87 GLY A C 1
ATOM 692 O O . GLY A 1 87 ? 19.055 -0.278 -21.707 1.00 82.88 87 GLY A O 1
ATOM 693 N N . ASP A 1 88 ? 19.753 -0.846 -23.745 1.00 85.31 88 ASP A N 1
ATOM 694 C CA . ASP A 1 88 ? 19.466 0.450 -24.361 1.00 85.31 88 ASP A CA 1
ATOM 695 C C . ASP A 1 88 ? 18.021 0.546 -24.897 1.00 85.31 88 ASP A C 1
ATOM 697 O O . ASP A 1 88 ? 17.761 1.068 -25.986 1.00 85.31 88 ASP A O 1
ATOM 701 N N . LEU A 1 89 ? 17.041 0.070 -24.118 1.00 90.25 89 LEU A N 1
ATOM 702 C CA . LEU A 1 89 ? 15.621 0.218 -24.435 1.00 90.25 89 LEU A CA 1
ATOM 703 C C . LEU A 1 89 ? 15.273 1.697 -24.651 1.00 90.25 89 LEU A C 1
ATOM 705 O O . LEU A 1 89 ? 15.343 2.508 -23.728 1.00 90.25 89 LEU A O 1
ATOM 709 N N . SER A 1 90 ? 14.835 2.036 -25.862 1.00 91.44 90 SER A N 1
ATOM 710 C CA . SER A 1 90 ? 14.447 3.398 -26.223 1.00 91.44 90 SER A CA 1
ATOM 711 C C . SER A 1 90 ? 12.939 3.608 -26.071 1.00 91.44 90 SER A C 1
ATOM 713 O O . SER A 1 90 ? 12.149 3.051 -26.838 1.00 91.44 90 SER A O 1
ATOM 715 N N . LEU A 1 91 ? 12.525 4.441 -25.111 1.00 90.88 91 LEU A N 1
ATOM 716 C CA . LEU A 1 91 ? 11.108 4.746 -24.877 1.00 90.88 91 LEU A CA 1
ATOM 717 C C . LEU A 1 91 ? 10.504 5.641 -25.969 1.00 90.88 91 LEU A C 1
ATOM 719 O O . LEU A 1 91 ? 9.312 5.536 -26.254 1.00 90.88 91 LEU A O 1
ATOM 723 N N . SER A 1 92 ? 11.321 6.460 -26.636 1.00 88.06 92 SER A N 1
ATOM 724 C CA . SER A 1 92 ? 10.882 7.360 -27.714 1.00 88.06 92 SER A CA 1
ATOM 725 C C . SER A 1 92 ?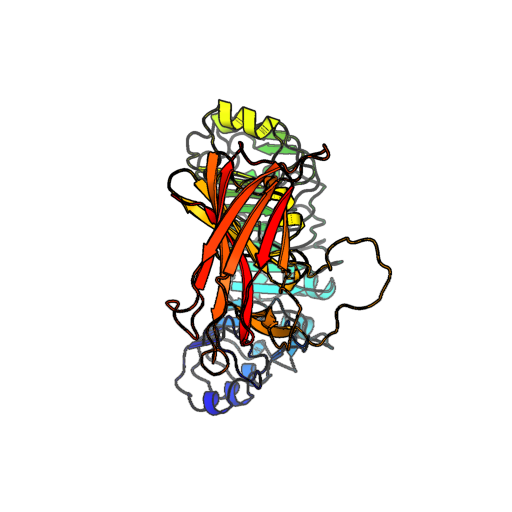 10.337 6.628 -28.949 1.00 88.06 92 SER A C 1
ATOM 727 O O . SER A 1 92 ? 9.555 7.188 -29.722 1.00 88.06 92 SER A O 1
ATOM 729 N N . SER A 1 93 ? 10.705 5.355 -29.126 1.00 86.88 93 SER A N 1
ATOM 730 C CA . SER A 1 93 ? 10.185 4.492 -30.192 1.00 86.88 93 SER A CA 1
ATOM 731 C C . SER A 1 93 ? 8.697 4.142 -30.016 1.00 86.88 93 SER A C 1
ATOM 733 O O . SER A 1 93 ? 7.983 3.926 -31.000 1.00 86.88 93 SER A O 1
ATOM 735 N N . MET A 1 94 ? 8.191 4.154 -28.778 1.00 90.38 94 MET A N 1
ATOM 736 C CA . MET A 1 94 ? 6.824 3.765 -28.418 1.00 90.38 94 MET A CA 1
ATOM 737 C C . MET A 1 94 ? 5.868 4.965 -28.469 1.00 90.38 94 MET A C 1
ATOM 739 O O . MET A 1 94 ? 5.330 5.422 -27.463 1.00 90.38 94 MET A O 1
ATOM 743 N N . LYS A 1 95 ? 5.638 5.495 -29.675 1.00 87.00 95 LYS A N 1
ATOM 744 C CA . LYS A 1 95 ? 4.887 6.750 -29.886 1.00 87.00 95 LYS A CA 1
ATOM 745 C C . LYS A 1 95 ? 3.413 6.703 -29.460 1.00 87.00 95 LYS A C 1
ATOM 747 O O . LYS A 1 95 ? 2.848 7.747 -29.155 1.00 87.00 95 LYS A O 1
ATOM 752 N N . ASN A 1 96 ? 2.800 5.517 -29.432 1.00 92.31 96 ASN A N 1
ATOM 753 C CA . ASN A 1 96 ? 1.381 5.321 -29.102 1.00 92.31 96 ASN A CA 1
ATOM 754 C C . ASN A 1 96 ? 1.110 5.091 -27.607 1.00 92.31 96 ASN A C 1
ATOM 756 O O . ASN A 1 96 ? -0.030 4.805 -27.221 1.00 92.31 96 ASN A O 1
ATOM 760 N N . LEU A 1 97 ? 2.144 5.184 -26.770 1.00 95.00 97 LEU A N 1
ATOM 761 C CA . LEU A 1 97 ? 2.050 4.831 -25.366 1.00 95.00 97 LEU A CA 1
ATOM 762 C C . LEU A 1 97 ? 1.147 5.814 -24.607 1.00 95.00 97 LEU A C 1
ATOM 764 O O . LEU A 1 97 ? 1.345 7.023 -24.627 1.00 95.00 97 LEU A O 1
ATOM 768 N N . ARG A 1 98 ? 0.146 5.273 -23.910 1.00 97.06 98 ARG A N 1
ATOM 769 C CA . ARG A 1 98 ? -0.817 6.000 -23.067 1.00 97.06 98 ARG A CA 1
ATOM 770 C C . ARG A 1 98 ? -0.608 5.730 -21.584 1.00 97.06 98 ARG A C 1
ATOM 772 O O . ARG A 1 98 ? -0.983 6.548 -20.747 1.00 97.06 98 ARG A O 1
ATOM 779 N N . THR A 1 99 ? -0.048 4.579 -21.235 1.00 98.12 99 THR A N 1
ATOM 780 C CA . THR A 1 99 ? 0.273 4.211 -19.857 1.00 98.12 99 THR A CA 1
ATOM 781 C C . THR A 1 99 ? 1.672 3.647 -19.798 1.00 98.12 99 THR A C 1
ATOM 783 O O . THR A 1 99 ? 1.982 2.688 -20.502 1.00 98.12 99 THR A O 1
ATOM 786 N N . LEU A 1 100 ? 2.477 4.229 -18.922 1.00 97.19 100 LEU A N 1
ATOM 787 C CA . LEU A 1 100 ? 3.818 3.778 -18.619 1.00 97.19 100 LEU A CA 1
ATOM 788 C C . LEU A 1 100 ? 3.949 3.674 -17.104 1.00 97.19 100 LEU A C 1
ATOM 790 O O . LEU A 1 100 ? 3.901 4.679 -16.398 1.00 97.19 100 LEU A O 1
ATOM 794 N N . TRP A 1 101 ? 4.043 2.455 -16.592 1.00 95.81 101 TRP A N 1
ATOM 795 C CA . TRP A 1 101 ? 3.956 2.208 -15.161 1.00 95.81 101 TRP A CA 1
ATOM 796 C C . TRP A 1 101 ? 5.133 1.377 -14.673 1.00 95.81 101 TRP A C 1
ATOM 798 O O . TRP A 1 101 ? 5.329 0.266 -15.152 1.00 95.81 101 TRP A O 1
ATOM 808 N N . GLY A 1 102 ? 5.874 1.894 -13.692 1.00 89.50 102 GLY A N 1
ATOM 809 C CA . GLY A 1 102 ? 6.972 1.169 -13.050 1.00 89.50 102 GLY A CA 1
ATOM 810 C C . GLY A 1 102 ? 8.340 1.406 -13.677 1.00 89.50 102 GLY A C 1
ATOM 811 O O . GLY A 1 102 ? 9.218 0.559 -13.574 1.00 89.50 102 GLY A O 1
ATOM 812 N N . VAL A 1 103 ? 8.538 2.551 -14.329 1.00 92.62 103 VAL A N 1
ATOM 813 C CA . VAL A 1 103 ? 9.847 2.905 -14.883 1.00 92.62 103 VAL A CA 1
ATOM 814 C C . VAL A 1 103 ? 10.758 3.346 -13.756 1.00 92.62 103 VAL A C 1
ATOM 816 O O . VAL A 1 103 ? 10.400 4.217 -12.968 1.00 92.62 103 VAL A O 1
ATOM 819 N N . LYS A 1 104 ? 11.940 2.752 -13.677 1.00 91.62 104 LYS A N 1
ATOM 820 C CA . LYS A 1 104 ? 12.915 3.055 -12.636 1.00 91.62 104 LYS A CA 1
ATOM 821 C C . LYS A 1 104 ? 14.334 2.852 -13.134 1.00 91.62 104 LYS A C 1
ATOM 823 O O . LYS A 1 104 ? 14.547 2.372 -14.247 1.00 91.62 104 LYS A O 1
ATOM 828 N N . ARG A 1 105 ? 15.305 3.198 -12.296 1.00 88.44 105 ARG A N 1
ATOM 829 C CA . ARG A 1 105 ? 16.719 2.944 -12.564 1.00 88.44 105 ARG A CA 1
ATOM 830 C C . ARG A 1 105 ? 16.969 1.440 -12.764 1.00 88.44 105 ARG A C 1
ATOM 832 O O . ARG A 1 105 ? 16.495 0.626 -11.974 1.00 88.44 105 ARG A O 1
ATOM 839 N N . GLY A 1 106 ? 17.672 1.085 -13.838 1.00 79.50 106 GLY A N 1
ATOM 840 C CA . GLY A 1 106 ? 18.212 -0.262 -14.040 1.00 79.50 106 GLY A CA 1
ATOM 841 C C . GLY A 1 106 ? 19.610 -0.392 -13.435 1.00 79.50 106 GLY A C 1
ATOM 842 O O . GLY A 1 106 ? 20.274 0.619 -13.182 1.00 79.50 106 GLY A O 1
ATOM 843 N N . GLU A 1 107 ? 20.069 -1.619 -13.205 1.00 74.12 107 GLU A N 1
ATOM 844 C CA . GLU A 1 107 ? 21.449 -1.860 -12.770 1.00 74.12 107 GLU A CA 1
ATOM 845 C C . GLU A 1 107 ? 22.473 -1.271 -13.757 1.00 74.12 107 GLU A C 1
ATOM 847 O O . GLU A 1 107 ? 22.347 -1.417 -14.971 1.00 74.12 107 GLU A O 1
ATOM 852 N N .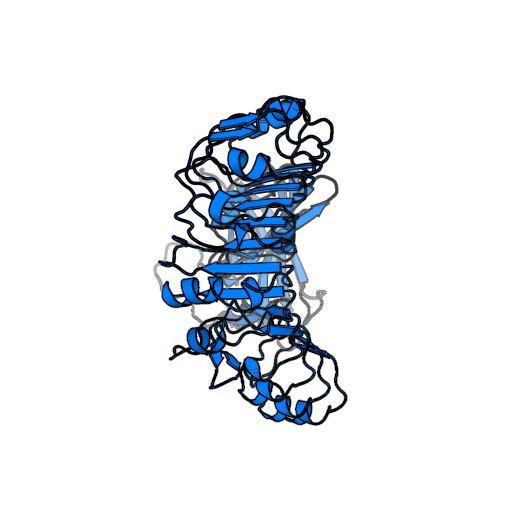 GLY A 1 108 ? 23.494 -0.588 -13.227 1.00 62.28 108 GLY A N 1
ATOM 853 C CA . GLY A 1 108 ? 24.686 -0.206 -13.992 1.00 62.28 108 GLY A CA 1
ATOM 854 C C . GLY A 1 108 ? 24.614 1.056 -14.865 1.00 62.28 108 GLY A C 1
ATOM 855 O O . GLY A 1 108 ? 25.569 1.297 -15.599 1.00 62.28 108 GLY A O 1
ATOM 856 N N . GLY A 1 109 ? 23.569 1.900 -14.807 1.00 71.75 109 GLY A N 1
ATOM 857 C CA . GLY A 1 109 ? 23.530 3.059 -15.716 1.00 71.75 109 GLY A CA 1
ATOM 858 C C . GLY A 1 109 ? 22.612 4.235 -15.383 1.00 71.75 109 GLY A C 1
ATOM 859 O O . GLY A 1 109 ? 21.835 4.232 -14.432 1.00 71.75 109 GLY A O 1
ATOM 860 N N . ASN A 1 110 ? 22.710 5.259 -16.237 1.00 84.69 110 ASN A N 1
ATOM 861 C CA . ASN A 1 110 ? 21.897 6.484 -16.268 1.00 84.69 110 ASN A CA 1
ATOM 862 C C . ASN A 1 110 ? 20.703 6.373 -17.242 1.00 84.69 110 ASN A C 1
ATOM 864 O O . ASN A 1 110 ? 20.222 7.383 -17.762 1.00 84.69 110 ASN A O 1
ATOM 868 N N . TRP A 1 111 ? 20.260 5.143 -17.540 1.00 90.44 111 TRP A N 1
ATOM 869 C CA . TRP A 1 111 ? 19.211 4.862 -18.525 1.00 90.44 111 TRP A CA 1
ATOM 870 C C . TRP A 1 111 ? 17.950 5.689 -18.266 1.00 90.44 111 TRP A C 1
ATOM 872 O O . TRP A 1 111 ? 17.470 6.362 -19.176 1.00 90.44 111 TRP A O 1
ATOM 882 N N . LEU A 1 112 ? 17.481 5.722 -17.012 1.00 92.12 112 LEU A N 1
ATOM 883 C CA . LEU A 1 112 ? 16.298 6.488 -16.621 1.00 92.12 112 LEU A CA 1
ATOM 884 C C . LEU A 1 112 ? 16.454 7.968 -16.993 1.00 92.12 112 LEU A C 1
ATOM 886 O O . LEU A 1 112 ? 15.596 8.519 -17.676 1.00 92.12 112 LEU A O 1
ATOM 890 N N . SER A 1 113 ? 17.579 8.587 -16.629 1.00 90.75 113 SER A N 1
ATOM 891 C CA . SER A 1 113 ? 17.862 9.995 -16.926 1.00 90.75 113 SER A CA 1
ATOM 892 C C . SER A 1 113 ? 17.842 10.300 -18.428 1.00 90.75 113 SER A C 1
ATOM 894 O O . SER A 1 113 ? 17.336 11.346 -18.825 1.00 90.75 113 SER A O 1
ATOM 896 N N . ARG A 1 114 ? 18.348 9.383 -19.270 1.00 90.69 114 ARG A N 1
ATOM 897 C CA . ARG A 1 114 ? 18.306 9.522 -20.738 1.00 90.69 114 ARG A CA 1
ATOM 898 C C . ARG A 1 114 ? 16.885 9.379 -21.285 1.00 90.69 114 ARG A C 1
ATOM 900 O O . ARG A 1 114 ? 16.483 10.150 -22.150 1.00 90.69 114 ARG A O 1
ATOM 907 N N . GLN A 1 115 ? 16.124 8.402 -20.794 1.00 92.19 115 GLN A N 1
ATOM 908 C CA . GLN A 1 115 ? 14.810 8.084 -21.354 1.00 92.19 115 GLN A CA 1
ATOM 909 C C . GLN A 1 115 ? 13.702 9.034 -20.893 1.00 92.19 115 GLN A C 1
ATOM 911 O O . GLN A 1 115 ? 12.818 9.348 -21.690 1.00 92.19 115 GLN A O 1
ATOM 916 N N . VAL A 1 116 ? 13.753 9.530 -19.653 1.00 92.69 116 VAL A N 1
ATOM 917 C CA . VAL A 1 116 ? 12.743 10.444 -19.087 1.00 92.69 116 VAL A CA 1
ATOM 918 C C . VAL A 1 116 ? 12.598 11.723 -19.921 1.00 92.69 116 VAL A C 1
ATOM 920 O O . VAL A 1 116 ? 11.482 12.171 -20.175 1.00 92.69 116 VAL A O 1
ATOM 923 N N . ALA A 1 117 ? 13.706 12.257 -20.443 1.00 91.12 117 ALA A N 1
ATOM 924 C CA . ALA A 1 117 ? 13.702 13.426 -21.329 1.00 91.12 117 ALA A CA 1
ATOM 925 C C . ALA A 1 117 ? 12.999 13.181 -22.680 1.00 91.12 117 ALA A C 1
ATOM 927 O O . ALA A 1 117 ? 12.659 14.125 -23.385 1.00 91.12 117 ALA A O 1
ATOM 928 N N . THR A 1 118 ? 12.784 11.917 -23.050 1.00 91.38 118 THR A N 1
ATOM 929 C CA . THR A 1 118 ? 12.226 11.506 -24.348 1.00 91.38 118 THR A CA 1
ATOM 930 C C . THR A 1 118 ? 10.818 10.920 -24.245 1.00 91.38 118 THR A C 1
ATOM 932 O O . THR A 1 118 ? 10.304 10.365 -25.220 1.00 91.38 118 THR A O 1
ATOM 935 N N . LEU A 1 119 ? 10.197 11.005 -23.064 1.00 93.38 119 LEU A N 1
ATOM 936 C CA . LEU A 1 119 ? 8.854 10.481 -22.844 1.00 93.38 119 LEU A CA 1
ATOM 937 C C . LEU A 1 119 ? 7.831 11.161 -23.757 1.00 93.38 119 LEU A C 1
ATOM 939 O O . LEU A 1 119 ? 7.905 12.351 -24.053 1.00 93.38 119 LEU A O 1
ATOM 943 N N . SER A 1 120 ? 6.852 10.376 -24.205 1.00 90.19 120 SER A N 1
ATOM 944 C CA . SER A 1 120 ? 5.804 10.851 -25.105 1.00 90.19 120 SER A CA 1
ATOM 945 C C . SER A 1 120 ? 4.833 11.788 -24.383 1.00 90.19 120 SER A C 1
ATOM 947 O O . SER A 1 120 ? 4.318 11.458 -23.314 1.00 90.19 120 SER A O 1
ATOM 949 N N . ILE A 1 121 ? 4.491 12.908 -25.020 1.00 91.88 121 ILE A N 1
ATOM 950 C CA . ILE A 1 121 ? 3.442 13.838 -24.561 1.00 91.88 121 ILE A CA 1
ATOM 951 C C . ILE A 1 121 ? 2.035 13.218 -24.577 1.00 91.88 121 ILE A C 1
ATOM 953 O O . ILE A 1 121 ? 1.088 13.774 -24.044 1.00 91.88 121 ILE A O 1
ATOM 957 N N . THR A 1 122 ? 1.864 12.055 -25.214 1.00 91.12 122 THR A N 1
ATOM 958 C CA . THR A 1 122 ? 0.551 11.395 -25.333 1.00 91.12 122 THR A CA 1
ATOM 959 C C . THR A 1 122 ? 0.179 10.541 -24.116 1.00 91.12 122 THR A C 1
ATOM 961 O O . THR A 1 122 ? -0.931 9.983 -24.075 1.00 91.12 122 THR A O 1
ATOM 964 N N . LEU A 1 123 ? 1.097 10.423 -23.144 1.00 96.00 123 LEU A N 1
ATOM 965 C CA . LEU A 1 123 ? 0.907 9.653 -21.921 1.00 96.00 123 LEU A CA 1
ATOM 966 C C . LEU A 1 123 ? -0.229 10.236 -21.081 1.00 96.00 123 LEU A C 1
ATOM 968 O O . LEU A 1 123 ? -0.302 11.425 -20.814 1.00 96.00 123 LEU A O 1
ATOM 972 N N . LYS A 1 124 ? -1.111 9.346 -20.628 1.00 97.44 124 LYS A N 1
ATOM 973 C CA . LYS A 1 124 ? -2.231 9.655 -19.736 1.00 97.44 124 LYS A CA 1
ATOM 974 C C . LYS A 1 124 ? -1.974 9.199 -18.304 1.00 97.44 124 LYS A C 1
ATOM 976 O O . LYS A 1 124 ? -2.580 9.734 -17.381 1.00 97.44 124 LYS A O 1
ATOM 981 N N . LYS A 1 125 ? -1.105 8.199 -18.117 1.00 98.25 125 LYS A N 1
ATOM 982 C CA . LYS A 1 125 ? -0.732 7.654 -16.807 1.00 98.25 125 LYS A CA 1
ATOM 983 C C . LYS A 1 125 ? 0.759 7.351 -16.759 1.00 98.25 125 LYS A C 1
ATOM 985 O O . LYS A 1 125 ? 1.257 6.639 -17.634 1.00 98.25 125 LYS A O 1
ATOM 990 N N . LEU A 1 126 ? 1.424 7.830 -15.715 1.00 97.75 126 LEU A N 1
ATOM 991 C CA . LEU A 1 126 ? 2.857 7.668 -15.519 1.00 97.75 126 LEU A CA 1
ATOM 992 C C . LEU A 1 126 ? 3.161 7.267 -14.071 1.00 97.75 126 LEU A C 1
ATOM 994 O O . LEU A 1 126 ? 2.776 7.984 -13.150 1.00 97.75 126 LEU A O 1
ATOM 998 N N . LYS A 1 127 ? 3.859 6.140 -13.873 1.00 97.38 127 LYS A N 1
ATOM 999 C CA . LYS A 1 127 ? 4.530 5.812 -12.603 1.00 97.38 127 LYS A CA 1
ATOM 1000 C C . LYS A 1 127 ? 6.031 5.693 -12.820 1.00 97.38 127 LYS A C 1
ATOM 1002 O O . LYS A 1 127 ? 6.461 4.817 -13.577 1.00 97.38 127 LYS A O 1
ATOM 1007 N N . ILE A 1 128 ? 6.794 6.519 -12.109 1.00 96.31 128 ILE A N 1
ATOM 1008 C CA . ILE A 1 128 ? 8.259 6.525 -12.115 1.00 96.31 128 ILE A CA 1
ATOM 1009 C C . ILE A 1 128 ? 8.779 6.339 -10.687 1.00 96.31 128 ILE A C 1
ATOM 1011 O O . ILE A 1 128 ? 8.223 6.899 -9.742 1.00 96.31 128 ILE A O 1
ATOM 1015 N N . VAL A 1 129 ? 9.851 5.561 -10.542 1.00 95.31 129 VAL A N 1
ATOM 1016 C CA . VAL A 1 129 ? 10.625 5.443 -9.303 1.00 95.31 129 VAL A CA 1
ATOM 1017 C C . VAL A 1 129 ? 12.020 6.014 -9.532 1.00 95.31 129 VAL A C 1
ATOM 1019 O O . VAL A 1 129 ? 12.733 5.577 -10.437 1.00 95.31 129 VAL A O 1
ATOM 1022 N N . VAL A 1 130 ? 12.413 6.977 -8.707 1.00 94.81 130 VAL A N 1
ATOM 1023 C CA . VAL A 1 130 ? 13.697 7.680 -8.804 1.00 94.81 130 VAL A CA 1
ATOM 1024 C C . VAL A 1 130 ? 14.590 7.348 -7.615 1.00 94.81 130 VAL A C 1
ATOM 1026 O O . VAL A 1 130 ? 14.120 7.120 -6.500 1.00 94.81 130 VAL A O 1
ATOM 1029 N N . SER A 1 131 ? 15.898 7.304 -7.854 1.00 92.38 131 SER A N 1
ATOM 1030 C CA . SER A 1 131 ? 16.910 6.984 -6.838 1.00 92.38 131 SER A CA 1
ATOM 1031 C C . SER A 1 131 ? 17.973 8.069 -6.683 1.00 92.38 131 SER A C 1
ATOM 1033 O O . SER A 1 131 ? 18.825 7.965 -5.808 1.00 92.38 131 SER A O 1
ATOM 1035 N N . THR A 1 132 ? 17.932 9.126 -7.500 1.00 93.25 132 THR A N 1
ATOM 1036 C CA . THR A 1 132 ? 18.834 10.281 -7.381 1.00 93.25 132 THR A CA 1
ATOM 1037 C C . THR A 1 132 ? 18.093 11.605 -7.548 1.00 93.25 132 THR A C 1
ATOM 1039 O O . THR A 1 132 ? 17.048 11.670 -8.198 1.00 93.25 132 THR A O 1
ATOM 1042 N N . GLN A 1 133 ? 18.669 12.689 -7.019 1.00 93.31 133 GLN A N 1
ATOM 1043 C CA . GLN A 1 133 ? 18.104 14.035 -7.163 1.00 93.31 133 GLN A CA 1
ATOM 1044 C C . GLN A 1 133 ? 18.037 14.490 -8.630 1.00 93.31 133 GLN A C 1
ATOM 1046 O O . GLN A 1 133 ? 17.091 15.164 -9.028 1.00 93.31 133 GLN A O 1
ATOM 1051 N N . THR A 1 134 ? 19.013 14.094 -9.451 1.00 92.12 134 THR A N 1
ATOM 1052 C CA . THR A 1 134 ? 19.031 14.408 -10.886 1.00 92.12 134 THR A CA 1
ATOM 1053 C C . THR A 1 134 ? 17.882 13.727 -11.624 1.00 92.12 134 THR A C 1
ATOM 1055 O O . THR A 1 134 ? 17.201 14.369 -12.415 1.00 92.12 134 THR A O 1
ATOM 1058 N N . GLU A 1 135 ? 17.628 12.442 -11.354 1.00 93.81 135 GLU A N 1
ATOM 1059 C CA . GLU A 1 135 ? 16.482 11.723 -11.930 1.00 93.81 135 GLU A CA 1
ATOM 1060 C C . GLU A 1 135 ? 15.156 12.368 -11.516 1.00 93.81 135 GLU A C 1
ATOM 1062 O O . GLU A 1 135 ? 14.260 12.510 -12.347 1.00 93.81 135 GLU A O 1
ATOM 1067 N N . LEU A 1 136 ? 15.045 12.795 -10.254 1.00 94.69 136 LEU A N 1
ATOM 1068 C CA . LEU A 1 136 ? 13.869 13.499 -9.753 1.00 94.69 136 LEU A CA 1
ATOM 1069 C C . LEU A 1 136 ? 13.637 14.815 -10.509 1.00 94.69 136 LEU A C 1
ATOM 1071 O O . LEU A 1 136 ? 12.553 15.012 -11.052 1.00 94.69 136 LEU A O 1
ATOM 1075 N N . ALA A 1 137 ? 14.655 15.674 -10.608 1.00 93.25 137 ALA A N 1
ATOM 1076 C CA . ALA A 1 137 ? 14.555 16.944 -11.329 1.00 93.25 137 ALA A CA 1
ATOM 1077 C C . ALA A 1 137 ? 14.146 16.734 -12.798 1.00 93.25 137 ALA A C 1
ATOM 1079 O O . ALA A 1 137 ? 13.205 17.355 -13.282 1.00 93.25 137 ALA A O 1
ATOM 1080 N N . MET A 1 138 ? 14.779 15.779 -13.487 1.00 92.75 138 MET A N 1
ATOM 1081 C CA . MET A 1 138 ? 14.439 15.433 -14.872 1.00 92.75 138 MET A CA 1
ATOM 1082 C C . MET A 1 138 ? 13.011 14.897 -15.015 1.00 92.75 138 MET A C 1
ATOM 1084 O O . MET A 1 138 ? 12.348 15.168 -16.013 1.00 92.75 138 MET A O 1
ATOM 1088 N N . THR A 1 139 ? 12.527 14.144 -14.025 1.00 94.31 139 THR A N 1
ATOM 1089 C CA . THR A 1 139 ? 11.163 13.598 -14.018 1.00 94.31 139 THR A CA 1
ATOM 1090 C C . THR A 1 139 ? 10.121 14.708 -13.965 1.00 94.31 139 THR A C 1
ATOM 1092 O O . THR A 1 139 ? 9.147 14.660 -14.714 1.00 94.31 139 THR A O 1
ATOM 1095 N N . PHE A 1 140 ? 10.340 15.734 -13.142 1.00 93.12 140 PHE A N 1
ATOM 1096 C CA . PHE A 1 140 ? 9.423 16.871 -13.055 1.00 93.12 140 PHE A CA 1
ATOM 1097 C C . PHE A 1 140 ? 9.533 17.847 -14.240 1.00 93.12 140 PHE A C 1
ATOM 1099 O O . PHE A 1 140 ? 8.603 18.608 -14.479 1.00 93.12 140 PHE A O 1
ATOM 1106 N N . CYS A 1 141 ? 10.601 17.762 -15.037 1.00 92.12 141 CYS A N 1
ATOM 1107 C CA . CYS A 1 141 ? 10.760 18.511 -16.289 1.00 92.12 141 CYS A CA 1
ATOM 1108 C C . CYS A 1 141 ? 10.471 17.670 -17.547 1.00 92.12 141 CYS A C 1
ATOM 1110 O O . CYS A 1 141 ? 10.812 18.080 -18.659 1.00 92.12 141 CYS A O 1
ATOM 1112 N N . CYS A 1 142 ? 9.900 16.468 -17.409 1.00 92.56 142 CYS A N 1
ATOM 1113 C CA . CYS A 1 142 ? 9.705 15.588 -18.557 1.00 92.56 142 CYS A CA 1
ATOM 1114 C C . CYS A 1 142 ? 8.563 16.076 -19.472 1.00 92.56 142 CYS A C 1
ATOM 1116 O O . CYS A 1 142 ? 7.580 16.643 -18.981 1.00 92.56 142 CYS A O 1
ATOM 1118 N N . PRO A 1 143 ? 8.620 15.802 -20.794 1.00 93.62 143 PRO A N 1
ATOM 1119 C CA . PRO A 1 143 ? 7.603 16.278 -21.733 1.00 93.62 143 PRO A CA 1
ATOM 1120 C C . PRO A 1 143 ? 6.181 15.852 -21.364 1.00 93.62 143 PRO A C 1
ATOM 1122 O O . PRO A 1 143 ? 5.245 16.601 -21.604 1.00 93.62 143 PRO A O 1
ATOM 1125 N N . SER A 1 144 ? 6.012 14.673 -20.761 1.00 92.88 144 SER A N 1
ATOM 1126 C CA . SER A 1 144 ? 4.701 14.146 -20.366 1.00 92.88 144 SER A CA 1
ATOM 1127 C C . SER A 1 144 ? 4.057 14.880 -19.194 1.00 92.88 144 SER A C 1
ATOM 1129 O O . SER A 1 144 ? 2.838 14.852 -19.084 1.00 92.88 144 SER A O 1
ATOM 1131 N N . LEU A 1 145 ? 4.848 15.483 -18.304 1.00 92.19 145 LEU A N 1
ATOM 1132 C CA . LEU A 1 145 ? 4.326 16.272 -17.184 1.00 92.19 145 LEU A CA 1
ATOM 1133 C C . LEU A 1 145 ? 4.144 17.743 -17.577 1.00 92.19 145 LEU A C 1
ATOM 1135 O O . LEU A 1 145 ? 3.254 18.411 -17.065 1.00 92.19 145 LEU A O 1
ATOM 1139 N N . LEU A 1 146 ? 4.978 18.226 -18.503 1.00 91.81 146 LEU A N 1
ATOM 1140 C CA . LEU A 1 146 ? 4.836 19.550 -19.110 1.00 91.81 146 LEU A CA 1
ATOM 1141 C C . LEU A 1 146 ? 3.675 19.603 -20.113 1.00 91.81 146 LEU A C 1
ATOM 1143 O O . LEU A 1 146 ? 3.090 20.662 -20.325 1.00 91.81 146 LEU A O 1
ATOM 1147 N N . SER A 1 147 ? 3.333 18.472 -20.735 1.00 88.38 147 SER A N 1
ATOM 1148 C CA . SER A 1 147 ? 2.107 18.341 -21.512 1.00 88.38 147 SER A CA 1
ATOM 1149 C C . SER A 1 147 ? 0.919 18.280 -20.565 1.00 88.38 147 SER A C 1
ATOM 1151 O O . SER A 1 147 ? 0.858 17.384 -19.728 1.00 88.38 147 SER A O 1
ATOM 1153 N N . ASP A 1 148 ? -0.074 19.141 -20.762 1.00 89.94 148 ASP A N 1
ATOM 1154 C CA . ASP A 1 148 ? -1.318 19.147 -19.984 1.00 89.94 148 ASP A CA 1
ATOM 1155 C C . ASP A 1 148 ? -2.242 17.950 -20.314 1.00 89.94 148 ASP A C 1
ATOM 1157 O O . ASP A 1 148 ? -3.455 18.007 -20.188 1.00 89.94 148 ASP A O 1
ATOM 1161 N N . GLU A 1 149 ? -1.683 16.832 -20.772 1.00 93.25 149 GLU A N 1
ATOM 1162 C CA . GLU A 1 149 ? -2.413 15.644 -21.205 1.00 93.25 149 GLU A CA 1
ATOM 1163 C C . GLU A 1 149 ? -2.433 14.544 -20.133 1.00 93.25 149 GLU A C 1
ATOM 1165 O O . GLU A 1 149 ? -3.205 13.588 -20.267 1.00 93.25 149 GLU A O 1
ATOM 1170 N N . LEU A 1 150 ? -1.595 14.634 -19.095 1.00 95.88 150 LEU A N 1
ATOM 1171 C CA . LEU A 1 150 ? -1.434 13.584 -18.094 1.00 95.88 150 LEU A CA 1
ATOM 1172 C C . LEU A 1 150 ? -2.570 13.624 -17.062 1.00 95.88 150 LEU A C 1
ATOM 1174 O O . LEU A 1 150 ? -2.811 14.636 -16.421 1.00 95.88 150 LEU A O 1
ATOM 1178 N N . HIS A 1 151 ? -3.247 12.493 -16.847 1.00 97.25 151 HIS A N 1
ATOM 1179 C CA . HIS A 1 151 ? -4.338 12.395 -15.864 1.00 97.25 151 HIS A CA 1
ATOM 1180 C C . HIS A 1 151 ? -3.914 11.739 -14.549 1.00 97.25 151 HIS A C 1
ATOM 1182 O O . HIS A 1 151 ? -4.595 11.869 -13.532 1.00 97.25 151 HIS A O 1
ATOM 1188 N N . THR A 1 152 ? -2.836 10.953 -14.562 1.00 98.06 152 THR A N 1
ATOM 1189 C CA . THR A 1 152 ? -2.329 10.265 -13.373 1.00 98.06 152 THR A CA 1
ATOM 1190 C C . THR A 1 152 ? -0.816 10.306 -13.337 1.00 98.06 152 THR A C 1
ATOM 1192 O O . THR A 1 152 ? -0.164 9.798 -14.252 1.00 98.06 152 THR A O 1
ATOM 1195 N N . PHE A 1 153 ? -0.277 10.815 -12.236 1.00 97.75 153 PHE A N 1
ATOM 1196 C CA . PHE A 1 153 ? 1.152 10.842 -11.979 1.00 97.75 153 PHE A CA 1
ATOM 1197 C C . PHE A 1 153 ? 1.460 10.198 -10.629 1.00 97.75 153 PHE A C 1
ATOM 1199 O O . PHE A 1 153 ? 0.876 10.552 -9.606 1.00 97.75 153 PHE A O 1
ATOM 1206 N N . HIS A 1 154 ? 2.362 9.223 -10.640 1.00 98.12 154 HIS A N 1
ATOM 1207 C CA . HIS A 1 154 ? 2.907 8.591 -9.449 1.00 98.12 154 HIS A CA 1
ATOM 1208 C C . HIS A 1 154 ? 4.426 8.737 -9.480 1.00 98.12 154 HIS A C 1
ATOM 1210 O O . HIS A 1 154 ? 5.083 8.167 -10.354 1.00 98.12 154 HIS A O 1
ATOM 1216 N N . CYS A 1 155 ? 4.982 9.439 -8.498 1.00 97.38 155 CYS A N 1
ATOM 1217 C CA . CYS A 1 155 ? 6.423 9.520 -8.293 1.00 97.38 155 CYS A CA 1
ATOM 1218 C C . CYS A 1 155 ? 6.801 8.871 -6.960 1.00 97.38 155 CYS A C 1
ATOM 1220 O O . CYS A 1 155 ? 6.283 9.248 -5.908 1.00 97.38 155 CYS A O 1
ATOM 1222 N N . GLU A 1 156 ? 7.687 7.882 -7.013 1.00 96.75 156 GLU A N 1
ATOM 1223 C CA . GLU A 1 156 ? 8.248 7.221 -5.837 1.00 96.75 156 GLU A CA 1
ATOM 1224 C C . GLU A 1 156 ? 9.732 7.576 -5.719 1.00 96.75 156 GLU A C 1
ATOM 1226 O O . GLU A 1 156 ? 10.526 7.306 -6.618 1.00 96.75 156 GLU A O 1
ATOM 1231 N N . MET A 1 157 ? 10.107 8.193 -4.608 1.00 95.94 157 MET A N 1
ATOM 1232 C CA . MET A 1 157 ? 11.460 8.635 -4.298 1.00 95.94 157 MET A CA 1
ATOM 1233 C C . MET A 1 157 ? 12.079 7.647 -3.309 1.00 95.94 157 MET A C 1
ATOM 1235 O O . MET A 1 157 ? 11.529 7.422 -2.230 1.00 95.94 157 MET A O 1
ATOM 1239 N N . LYS A 1 158 ? 13.207 7.032 -3.685 1.00 92.75 158 LYS A N 1
ATOM 1240 C CA . LYS A 1 158 ? 13.984 6.167 -2.782 1.00 92.75 158 LYS A CA 1
ATOM 1241 C C . LYS A 1 158 ? 14.743 6.987 -1.732 1.00 92.75 158 LYS A C 1
ATOM 1243 O O . LYS A 1 158 ? 14.842 8.211 -1.824 1.00 92.75 158 LYS A O 1
ATOM 1248 N N . ASP A 1 159 ? 15.278 6.291 -0.732 1.00 88.12 159 ASP A N 1
ATOM 1249 C CA . ASP A 1 159 ? 15.944 6.902 0.418 1.00 88.12 159 ASP A CA 1
ATOM 1250 C C . ASP A 1 159 ? 17.049 7.889 0.016 1.00 88.12 159 ASP A C 1
ATOM 1252 O O . ASP A 1 159 ? 17.855 7.635 -0.879 1.00 88.12 159 ASP A O 1
ATOM 1256 N N . GLY A 1 160 ? 17.076 9.036 0.698 1.00 90.44 160 GLY A N 1
ATOM 1257 C CA . GLY A 1 160 ? 18.028 10.120 0.443 1.00 90.44 160 GLY A CA 1
ATOM 1258 C C . GLY A 1 160 ? 17.621 11.094 -0.669 1.00 90.44 160 GLY A C 1
ATOM 1259 O O . GLY A 1 160 ? 18.248 12.145 -0.796 1.00 90.44 160 GLY A O 1
ATOM 1260 N N . VAL A 1 161 ? 16.564 10.802 -1.433 1.00 95.25 161 VAL A N 1
ATOM 1261 C CA . VAL A 1 161 ? 16.005 11.713 -2.442 1.00 95.25 161 VAL A CA 1
ATOM 1262 C C . VAL A 1 161 ? 14.839 12.497 -1.844 1.00 95.25 161 VAL A C 1
ATOM 1264 O O . VAL A 1 161 ? 13.965 11.918 -1.201 1.00 95.25 161 VAL A O 1
ATOM 1267 N N . ALA A 1 162 ? 14.811 13.813 -2.069 1.00 95.56 162 ALA A N 1
ATOM 1268 C CA . ALA A 1 162 ? 13.747 14.671 -1.557 1.00 95.56 162 ALA A CA 1
ATOM 1269 C C . ALA A 1 162 ? 13.292 15.705 -2.589 1.00 95.56 162 ALA A C 1
ATOM 1271 O O . ALA A 1 162 ? 14.107 16.332 -3.276 1.00 95.56 162 ALA A O 1
ATOM 1272 N N . LEU A 1 163 ? 11.983 15.934 -2.653 1.00 94.06 163 LEU A N 1
ATOM 1273 C CA . LEU A 1 163 ? 11.394 16.964 -3.500 1.00 94.06 163 LEU A CA 1
ATOM 1274 C C . LEU A 1 163 ? 11.608 18.344 -2.880 1.00 94.06 163 LEU A C 1
ATOM 1276 O O . LEU A 1 163 ? 11.045 18.645 -1.833 1.00 94.06 163 LEU A O 1
ATOM 1280 N N . GLN A 1 164 ? 12.448 19.162 -3.510 1.00 91.25 164 GLN A N 1
ATOM 1281 C CA . GLN A 1 164 ? 12.851 20.477 -2.985 1.00 91.25 164 GLN A CA 1
ATOM 1282 C C . GLN A 1 164 ? 12.384 21.632 -3.869 1.00 91.25 164 GLN A C 1
ATOM 1284 O O . GLN A 1 164 ? 12.088 22.713 -3.371 1.00 91.25 164 GLN A O 1
ATOM 1289 N N . LEU A 1 165 ? 12.332 21.406 -5.181 1.00 85.19 165 LEU A N 1
ATOM 1290 C CA . LEU A 1 165 ? 11.921 22.399 -6.157 1.00 85.19 165 LEU A CA 1
ATOM 1291 C C . LEU A 1 165 ? 11.256 21.696 -7.333 1.00 85.19 165 LEU A C 1
ATOM 1293 O O . LEU A 1 165 ? 11.796 20.725 -7.866 1.00 85.19 165 LEU A O 1
ATOM 1297 N N . VAL A 1 166 ? 10.099 22.213 -7.728 1.00 84.88 166 VAL A N 1
ATOM 1298 C CA . VAL A 1 166 ? 9.417 21.860 -8.967 1.00 84.88 166 VAL A CA 1
ATOM 1299 C C . VAL A 1 166 ? 8.850 23.121 -9.578 1.00 84.88 166 VAL A C 1
ATOM 1301 O O . VAL A 1 166 ? 8.458 24.050 -8.871 1.00 84.88 166 VAL A O 1
ATOM 1304 N N . GLU A 1 167 ? 8.770 23.116 -10.896 1.00 73.44 167 GLU A N 1
ATOM 1305 C CA . GLU A 1 167 ? 8.136 24.169 -11.664 1.00 73.44 167 GLU A CA 1
ATOM 1306 C C . GLU A 1 167 ? 6.972 23.530 -12.440 1.00 73.44 167 GLU A C 1
ATOM 1308 O O . GLU A 1 167 ? 7.028 22.364 -12.832 1.00 73.44 167 GLU A O 1
ATOM 1313 N N .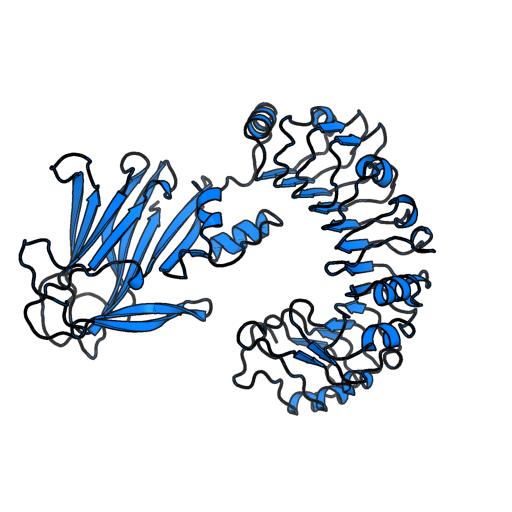 HIS A 1 168 ? 5.884 24.276 -12.627 1.00 82.31 168 HIS A N 1
ATOM 1314 C CA . HIS A 1 168 ? 4.755 23.956 -13.517 1.00 82.31 168 HIS A CA 1
ATOM 1315 C C . HIS A 1 168 ? 3.732 22.886 -13.099 1.00 82.31 168 HIS A C 1
ATOM 1317 O O . HIS A 1 168 ? 2.579 23.034 -13.501 1.00 82.31 168 HIS A O 1
ATOM 1323 N N . ILE A 1 169 ? 4.058 21.862 -12.296 1.00 90.06 169 ILE A N 1
ATOM 1324 C CA . ILE A 1 169 ? 3.073 20.796 -11.974 1.00 90.06 169 ILE A CA 1
ATOM 1325 C C . ILE A 1 169 ? 1.799 21.334 -11.295 1.00 90.06 169 ILE A C 1
ATOM 1327 O O . ILE A 1 169 ? 0.703 20.850 -11.569 1.00 90.06 169 ILE A O 1
ATOM 1331 N N . CYS A 1 170 ? 1.915 22.375 -10.466 1.00 90.06 170 CYS A N 1
ATOM 1332 C CA . CYS A 1 170 ? 0.776 23.028 -9.815 1.00 90.06 170 CYS A CA 1
ATOM 1333 C C . CYS A 1 170 ? -0.196 23.712 -10.794 1.00 90.06 170 CYS A C 1
ATOM 1335 O O . CYS A 1 170 ? -1.343 23.961 -10.438 1.00 90.06 170 CYS A O 1
ATOM 1337 N N . ASN A 1 171 ? 0.236 23.990 -12.028 1.00 90.19 171 ASN A N 1
ATOM 1338 C CA . ASN A 1 171 ? -0.582 24.628 -13.060 1.00 90.19 171 ASN A CA 1
ATOM 1339 C C . ASN A 1 171 ? -1.250 23.620 -14.008 1.00 90.19 171 ASN A C 1
ATOM 1341 O O . ASN A 1 171 ? -1.956 24.032 -14.928 1.00 90.19 171 ASN A O 1
ATOM 1345 N N . HIS A 1 172 ? -1.025 22.318 -13.823 1.00 92.56 172 HIS A N 1
ATOM 1346 C CA . HIS A 1 172 ? -1.586 21.278 -14.682 1.00 92.56 172 HIS A CA 1
ATOM 1347 C C . HIS A 1 172 ? -3.119 21.209 -14.514 1.00 92.56 172 HIS A C 1
ATOM 1349 O O . HIS A 1 172 ? -3.608 21.138 -13.393 1.00 92.56 172 HIS A O 1
ATOM 1355 N N . GLN A 1 173 ? -3.882 21.222 -15.614 1.00 92.06 173 GLN A N 1
ATOM 1356 C CA . GLN A 1 173 ? -5.353 21.300 -15.635 1.00 92.06 173 GLN A CA 1
ATOM 1357 C C . GLN A 1 173 ? -6.057 19.958 -15.883 1.00 92.06 173 GLN A C 1
ATOM 1359 O O . GLN A 1 173 ? -7.254 19.843 -15.624 1.00 92.06 173 GLN A O 1
ATOM 1364 N N . GLN A 1 174 ? -5.350 18.938 -16.382 1.00 94.44 174 GLN A N 1
ATOM 1365 C CA . GLN A 1 174 ? -5.905 17.587 -16.588 1.00 94.44 174 GLN A CA 1
ATOM 1366 C C . GLN A 1 174 ? -5.429 16.541 -15.567 1.00 94.44 174 GLN A C 1
ATOM 1368 O O . GLN A 1 174 ? -5.910 15.404 -15.573 1.00 94.44 174 GLN A O 1
ATOM 1373 N N . LEU A 1 175 ? -4.508 16.893 -14.660 1.00 96.38 175 LEU A N 1
ATOM 1374 C CA . LEU A 1 175 ? -3.994 15.955 -13.662 1.00 96.38 175 LEU A CA 1
ATOM 1375 C C . LEU A 1 175 ? -5.019 15.705 -12.547 1.00 96.38 175 LEU A C 1
ATOM 1377 O O . LEU A 1 175 ? -5.125 16.475 -11.603 1.00 96.38 175 LEU A O 1
ATOM 1381 N N . HIS A 1 176 ? -5.755 14.597 -12.637 1.00 97.31 176 HIS A N 1
ATOM 1382 C CA . HIS A 1 176 ? -6.807 14.250 -11.673 1.00 97.31 176 HIS A CA 1
ATOM 1383 C C . HIS A 1 176 ? -6.324 13.373 -10.512 1.00 97.31 176 HIS A C 1
ATOM 1385 O O . HIS A 1 176 ? -6.967 13.331 -9.463 1.00 97.31 176 HIS A O 1
ATOM 1391 N N . LYS A 1 177 ? -5.224 12.632 -10.689 1.00 98.38 177 LYS A N 1
ATOM 1392 C CA . LYS A 1 177 ? -4.667 11.753 -9.654 1.00 98.38 177 LYS A CA 1
ATOM 1393 C C . LYS A 1 177 ? -3.170 11.974 -9.473 1.00 98.38 177 LYS A C 1
ATOM 1395 O O . LYS A 1 177 ? -2.398 11.740 -10.404 1.00 98.38 177 LYS A O 1
ATOM 1400 N N . LEU A 1 178 ? -2.771 12.315 -8.252 1.00 98.25 178 LEU A N 1
ATOM 1401 C CA . LEU A 1 178 ? -1.377 12.500 -7.863 1.00 98.25 178 LEU A CA 1
ATOM 1402 C C . LEU A 1 178 ? -1.027 11.582 -6.689 1.00 98.25 178 LEU A C 1
ATOM 1404 O O . LEU A 1 178 ? -1.688 11.602 -5.653 1.00 98.25 178 LEU A O 1
ATOM 1408 N N . ILE A 1 179 ? 0.015 10.769 -6.864 1.00 98.25 179 ILE A N 1
ATOM 1409 C CA . ILE A 1 179 ? 0.601 9.946 -5.804 1.00 98.25 179 ILE A CA 1
ATOM 1410 C C . ILE A 1 179 ? 2.070 10.334 -5.648 1.00 98.25 179 ILE A C 1
ATOM 1412 O O . ILE A 1 179 ? 2.850 10.200 -6.592 1.00 98.25 179 ILE A O 1
ATOM 1416 N N . LEU A 1 180 ? 2.462 10.761 -4.452 1.00 97.81 180 LEU A N 1
ATOM 1417 C CA . LEU A 1 180 ? 3.853 11.050 -4.116 1.00 97.81 180 LEU A CA 1
ATOM 1418 C C . LEU A 1 180 ? 4.279 10.171 -2.942 1.00 97.81 180 LEU A C 1
ATOM 1420 O O . LEU A 1 180 ? 3.672 10.218 -1.873 1.00 97.81 180 LEU A O 1
ATOM 1424 N N . THR A 1 181 ? 5.313 9.358 -3.156 1.00 97.31 181 THR A N 1
ATOM 1425 C CA . THR A 1 181 ? 5.913 8.511 -2.118 1.00 97.31 181 THR A CA 1
ATOM 1426 C C . THR A 1 181 ? 7.354 8.937 -1.869 1.00 97.31 181 THR A C 1
ATOM 1428 O O . THR A 1 181 ? 8.136 8.963 -2.813 1.00 97.31 181 THR A O 1
ATOM 1431 N N . GLY A 1 182 ? 7.710 9.235 -0.621 1.00 96.12 182 GLY A N 1
ATOM 1432 C CA . GLY A 1 182 ? 9.035 9.715 -0.211 1.00 96.12 182 GLY A CA 1
ATOM 1433 C C . GLY A 1 182 ? 9.049 11.205 0.141 1.00 96.12 182 GLY A C 1
ATOM 1434 O O . GLY A 1 182 ? 8.025 11.877 0.052 1.00 96.12 182 GLY A O 1
ATOM 1435 N N . GLU A 1 183 ? 10.207 11.714 0.563 1.00 96.19 183 GLU A N 1
ATOM 1436 C CA . GLU A 1 183 ? 10.341 12.977 1.305 1.00 96.19 183 GLU A CA 1
ATOM 1437 C C . GLU A 1 183 ? 10.063 14.243 0.469 1.00 96.19 183 GLU A C 1
ATOM 1439 O O . GLU A 1 183 ? 10.579 14.403 -0.638 1.00 96.19 183 GLU A O 1
ATOM 1444 N N . ILE A 1 184 ? 9.294 15.185 1.030 1.00 95.88 184 ILE A N 1
ATOM 1445 C CA . ILE A 1 184 ? 8.975 16.488 0.426 1.00 95.88 184 ILE A CA 1
ATOM 1446 C C . ILE A 1 184 ? 9.468 17.605 1.356 1.00 95.88 184 ILE A C 1
ATOM 1448 O O . ILE A 1 184 ? 9.069 17.687 2.515 1.00 95.88 184 ILE A O 1
ATOM 1452 N N . ARG A 1 185 ? 10.338 18.477 0.837 1.00 94.44 185 ARG A N 1
ATOM 1453 C CA . ARG A 1 185 ? 10.964 19.621 1.527 1.00 94.44 185 ARG A CA 1
ATOM 1454 C C . ARG A 1 185 ? 10.560 20.949 0.887 1.00 94.44 185 ARG A C 1
ATOM 1456 O O . ARG A 1 185 ? 11.393 21.817 0.644 1.00 94.44 185 ARG A O 1
ATOM 1463 N N . MET A 1 186 ? 9.283 21.079 0.557 1.00 92.50 186 MET A N 1
ATOM 1464 C CA . MET A 1 186 ? 8.699 22.303 0.024 1.00 92.50 186 MET A CA 1
ATOM 1465 C C . MET A 1 186 ? 7.204 22.355 0.339 1.00 92.50 186 MET A C 1
ATOM 1467 O O . MET A 1 186 ? 6.615 21.344 0.722 1.00 92.50 186 MET A O 1
ATOM 1471 N N . LYS A 1 187 ? 6.592 23.528 0.162 1.00 92.44 187 LYS A N 1
ATOM 1472 C CA . LYS A 1 187 ? 5.157 23.716 0.406 1.00 92.44 187 LYS A CA 1
ATOM 1473 C C . LYS A 1 187 ? 4.307 22.996 -0.635 1.00 92.44 187 LYS A C 1
ATOM 1475 O O . LYS A 1 187 ? 4.593 23.061 -1.833 1.00 92.44 187 LYS A O 1
ATOM 1480 N N . LEU A 1 188 ? 3.210 22.398 -0.183 1.00 93.56 188 LEU A N 1
ATOM 1481 C CA . LEU A 1 188 ? 2.250 21.675 -1.005 1.00 93.56 188 LEU A CA 1
ATOM 1482 C C . LEU A 1 188 ? 1.610 22.570 -2.072 1.00 93.56 188 LEU A C 1
ATOM 1484 O O . LEU A 1 188 ? 1.375 22.119 -3.190 1.00 93.56 188 LEU A O 1
ATOM 1488 N N . ALA A 1 189 ? 1.415 23.858 -1.781 1.00 90.69 189 ALA A N 1
ATOM 1489 C CA . ALA A 1 189 ? 0.873 24.825 -2.739 1.00 90.69 189 ALA A CA 1
ATOM 1490 C C . ALA A 1 189 ? 1.693 24.933 -4.044 1.00 90.69 189 ALA A C 1
ATOM 1492 O O . ALA A 1 189 ? 1.157 25.320 -5.078 1.00 90.69 189 ALA A O 1
ATOM 1493 N N . HIS A 1 190 ? 2.982 24.574 -4.020 1.00 90.75 190 HIS A N 1
ATOM 1494 C CA . HIS A 1 190 ? 3.842 24.589 -5.208 1.00 90.75 190 HIS A CA 1
ATOM 1495 C C . HIS A 1 190 ? 3.817 23.281 -6.010 1.00 90.75 190 HIS A C 1
ATOM 1497 O O . HIS A 1 190 ? 4.318 23.254 -7.131 1.00 90.75 190 HIS A O 1
ATOM 1503 N N . ILE A 1 191 ? 3.238 22.204 -5.469 1.00 93.25 191 ILE A N 1
ATOM 1504 C CA . ILE A 1 191 ? 3.221 20.879 -6.112 1.00 93.25 191 ILE A CA 1
ATOM 1505 C C . ILE A 1 191 ? 1.805 20.382 -6.440 1.00 93.25 191 ILE A C 1
ATOM 1507 O O . ILE A 1 191 ? 1.670 19.470 -7.252 1.00 93.25 191 ILE A O 1
ATOM 1511 N N . LEU A 1 192 ? 0.762 20.926 -5.803 1.00 94.31 192 LEU A N 1
ATOM 1512 C CA . LEU A 1 192 ? -0.613 20.437 -5.927 1.00 94.31 192 LEU A CA 1
ATOM 1513 C C . LEU A 1 192 ? -1.417 21.255 -6.949 1.00 94.31 192 LEU A C 1
ATOM 1515 O O . LEU A 1 192 ? -1.735 22.412 -6.671 1.00 94.31 192 LEU A O 1
ATOM 1519 N N . PRO A 1 193 ? -1.795 20.672 -8.099 1.00 93.19 193 PRO A N 1
ATOM 1520 C CA . PRO A 1 193 ? -2.781 21.285 -8.979 1.00 93.19 193 PRO A CA 1
ATOM 1521 C C . PRO A 1 193 ? -4.203 21.252 -8.396 1.00 93.19 193 PRO A C 1
ATOM 1523 O O . PRO A 1 193 ? -4.568 20.373 -7.611 1.00 93.19 193 PRO A O 1
ATOM 1526 N N . SER A 1 194 ? -5.022 22.237 -8.770 1.00 90.62 194 SER A N 1
ATOM 1527 C CA . SER A 1 194 ? -6.338 22.491 -8.158 1.00 90.62 194 SER A CA 1
ATOM 1528 C C . SER A 1 194 ? -7.446 21.526 -8.598 1.00 90.62 194 SER A C 1
ATOM 1530 O O . SER A 1 194 ? -8.449 21.382 -7.900 1.00 90.62 194 SER A O 1
ATOM 1532 N N . ASN A 1 195 ? -7.270 20.847 -9.732 1.00 93.69 195 ASN A N 1
ATOM 1533 C CA . ASN A 1 195 ? -8.235 19.933 -10.351 1.00 93.69 195 ASN A CA 1
ATOM 1534 C C . ASN A 1 195 ? -8.100 18.469 -9.874 1.00 93.69 195 ASN A C 1
ATOM 1536 O O . ASN A 1 195 ? -8.728 17.564 -10.432 1.00 93.69 195 ASN A O 1
ATOM 1540 N N . LEU A 1 196 ? -7.265 18.213 -8.865 1.00 97.25 196 LEU A N 1
ATOM 1541 C CA . LEU A 1 196 ? -7.057 16.872 -8.329 1.00 97.25 196 LEU A CA 1
ATOM 1542 C C . LEU A 1 196 ? -8.333 16.322 -7.682 1.00 97.25 196 LEU A C 1
ATOM 1544 O O . LEU A 1 196 ? -8.963 16.955 -6.839 1.00 97.25 196 LEU A O 1
ATOM 1548 N N . VAL A 1 197 ? -8.641 15.078 -8.036 1.00 98.25 197 VAL A N 1
ATOM 1549 C CA . VAL A 1 197 ? -9.734 14.272 -7.482 1.00 98.25 197 VAL A CA 1
ATOM 1550 C C . VAL A 1 197 ? -9.205 13.274 -6.453 1.00 98.25 197 VAL A C 1
ATOM 1552 O O . VAL A 1 197 ? -9.882 12.970 -5.471 1.00 98.25 197 VAL A O 1
ATOM 1555 N N . ILE A 1 198 ? -7.990 12.764 -6.671 1.00 98.50 198 ILE A N 1
ATOM 1556 C CA . ILE A 1 198 ? -7.333 11.782 -5.807 1.00 98.50 198 ILE A CA 1
ATOM 1557 C C . ILE A 1 198 ? -5.921 12.265 -5.478 1.00 98.50 198 ILE A C 1
ATOM 1559 O O . ILE A 1 198 ? -5.100 12.441 -6.383 1.00 98.50 198 ILE A O 1
ATOM 1563 N N . LEU A 1 199 ? -5.626 12.396 -4.187 1.00 98.56 199 LEU A N 1
ATOM 1564 C CA . LEU A 1 199 ? -4.297 12.723 -3.683 1.00 98.56 199 LEU A CA 1
ATOM 1565 C C . LEU A 1 199 ? -3.839 11.668 -2.676 1.00 98.56 199 LEU A C 1
ATOM 1567 O O . LEU A 1 199 ? -4.526 11.379 -1.697 1.00 98.56 199 LEU A O 1
ATOM 1571 N N . GLU A 1 200 ? -2.658 11.103 -2.906 1.00 98.50 200 GLU A N 1
ATOM 1572 C CA . GLU A 1 200 ? -2.021 10.173 -1.976 1.00 98.50 200 GLU A CA 1
ATOM 1573 C C . GLU A 1 200 ? -0.601 10.656 -1.663 1.00 98.50 200 GLU A C 1
ATOM 1575 O O . GLU A 1 200 ? 0.248 10.749 -2.551 1.00 98.50 200 GLU A O 1
ATOM 1580 N N . LEU A 1 201 ? -0.344 10.956 -0.391 1.00 98.06 201 LEU A N 1
ATOM 1581 C CA . LEU A 1 201 ? 0.971 11.323 0.123 1.00 98.06 201 LEU A CA 1
ATOM 1582 C C . LEU A 1 201 ? 1.446 10.227 1.073 1.00 98.06 201 LEU A C 1
ATOM 1584 O O . LEU A 1 201 ? 0.825 9.972 2.111 1.00 98.06 201 LEU A O 1
ATOM 1588 N N . LYS A 1 202 ? 2.548 9.571 0.715 1.00 97.00 202 LYS A N 1
ATOM 1589 C CA . LYS A 1 202 ? 3.154 8.498 1.499 1.00 97.00 202 LYS A CA 1
ATOM 1590 C C . LYS A 1 202 ? 4.598 8.846 1.834 1.00 97.00 202 LYS A C 1
ATOM 1592 O O . LYS A 1 202 ? 5.345 9.284 0.970 1.00 97.00 202 LYS A O 1
ATOM 1597 N N . ASP A 1 203 ? 5.003 8.650 3.084 1.00 95.94 203 ASP A N 1
ATOM 1598 C CA . ASP A 1 203 ? 6.381 8.879 3.543 1.00 95.94 203 ASP A CA 1
ATOM 1599 C C . ASP A 1 203 ? 6.910 10.301 3.232 1.00 95.94 203 ASP A C 1
ATOM 1601 O O . ASP A 1 203 ? 8.117 10.522 3.138 1.00 95.94 203 ASP A O 1
ATOM 1605 N N . SER A 1 204 ? 5.998 11.276 3.089 1.00 95.88 204 SER A N 1
ATOM 1606 C CA . SER A 1 204 ? 6.297 12.652 2.666 1.00 95.88 204 SER A CA 1
ATOM 1607 C C . SER A 1 204 ? 6.976 13.509 3.721 1.00 95.88 204 SER A C 1
ATOM 1609 O O . SER A 1 204 ? 7.670 14.457 3.366 1.00 95.88 204 SER A O 1
ATOM 1611 N N . LYS A 1 205 ? 6.837 13.145 5.002 1.00 94.19 205 LYS A N 1
ATOM 1612 C CA . LYS A 1 205 ? 7.542 13.773 6.130 1.00 94.19 205 LYS A CA 1
ATOM 1613 C C . LYS A 1 205 ? 7.438 15.311 6.174 1.00 94.19 205 LYS A C 1
ATOM 1615 O O . LYS A 1 205 ? 8.395 15.972 6.570 1.00 94.19 205 LYS A O 1
ATOM 1620 N N . LEU A 1 206 ? 6.288 15.875 5.803 1.00 95.56 206 LEU A N 1
ATOM 1621 C CA . LEU A 1 206 ? 6.020 17.316 5.845 1.00 95.56 206 LEU A CA 1
ATOM 1622 C C . LEU A 1 206 ? 6.186 17.851 7.277 1.00 95.56 206 LEU A C 1
ATOM 1624 O O . LEU A 1 206 ? 5.702 17.229 8.226 1.00 95.56 206 LEU A O 1
ATOM 1628 N N . LYS A 1 207 ? 6.872 18.988 7.434 1.00 89.62 207 LYS A N 1
ATOM 1629 C CA . LYS A 1 207 ? 7.172 19.607 8.744 1.00 89.62 207 LYS A CA 1
ATOM 1630 C C . LYS A 1 207 ? 6.677 21.043 8.866 1.00 89.62 207 LYS A C 1
ATOM 1632 O O . LYS A 1 207 ? 6.257 21.440 9.945 1.00 89.62 207 LYS A O 1
ATOM 1637 N N . ASP A 1 208 ? 6.730 21.794 7.770 1.00 85.12 208 ASP A N 1
ATOM 1638 C CA . ASP A 1 208 ? 6.651 23.259 7.810 1.00 85.12 208 ASP A CA 1
ATOM 1639 C C . ASP A 1 208 ? 5.230 23.813 7.614 1.00 85.12 208 ASP A C 1
ATOM 1641 O O . ASP A 1 208 ? 5.021 25.022 7.682 1.00 85.12 208 ASP A O 1
ATOM 1645 N N . GLU A 1 209 ? 4.245 22.948 7.364 1.00 91.50 209 GLU A N 1
ATOM 1646 C CA . GLU A 1 209 ? 2.843 23.330 7.188 1.00 91.50 209 GLU A CA 1
ATOM 1647 C C . GLU A 1 209 ? 1.891 22.182 7.532 1.00 91.50 209 GLU A C 1
ATOM 1649 O O . GLU A 1 209 ? 2.249 21.011 7.409 1.00 91.50 209 GLU A O 1
ATOM 1654 N N . ASP A 1 210 ? 0.671 22.524 7.945 1.00 94.44 210 ASP A N 1
ATOM 1655 C CA . ASP A 1 210 ? -0.418 21.563 8.113 1.00 94.44 210 ASP A CA 1
ATOM 1656 C C . ASP A 1 210 ? -0.990 21.172 6.734 1.00 94.44 210 ASP A C 1
ATOM 1658 O O . ASP A 1 210 ? -1.570 22.024 6.049 1.00 94.44 210 ASP A O 1
ATOM 1662 N N . PRO A 1 211 ? -0.874 19.898 6.311 1.00 95.31 211 PRO A N 1
ATOM 1663 C CA . PRO A 1 211 ? -1.413 19.459 5.031 1.00 95.31 211 PRO A CA 1
ATOM 1664 C C . PRO A 1 211 ? -2.937 19.601 4.952 1.00 95.31 211 PRO A C 1
ATOM 1666 O O . PRO A 1 211 ? -3.448 19.856 3.866 1.00 95.31 211 PRO A O 1
ATOM 1669 N N . MET A 1 212 ? -3.673 19.482 6.062 1.00 95.81 212 MET A N 1
ATOM 1670 C CA . MET A 1 212 ? -5.133 19.631 6.050 1.00 95.81 212 MET A CA 1
ATOM 1671 C C . MET A 1 212 ? -5.548 21.072 5.744 1.00 95.81 212 MET A C 1
ATOM 1673 O O . MET A 1 212 ? -6.525 21.279 5.028 1.00 95.81 212 MET A O 1
ATOM 1677 N N . ALA A 1 213 ? -4.767 22.058 6.193 1.00 93.38 213 ALA A N 1
ATOM 1678 C CA . ALA A 1 213 ? -5.014 23.463 5.892 1.00 93.38 213 ALA A CA 1
ATOM 1679 C C . ALA A 1 213 ? -4.779 23.791 4.407 1.00 93.38 213 ALA A C 1
ATOM 1681 O O . ALA A 1 213 ? -5.582 24.498 3.799 1.00 93.38 213 ALA A O 1
ATOM 1682 N N . THR A 1 214 ? -3.706 23.266 3.804 1.00 92.38 214 THR A N 1
ATOM 1683 C CA . THR A 1 214 ? -3.382 23.536 2.391 1.00 92.38 214 THR A CA 1
ATOM 1684 C C . THR A 1 214 ? -4.283 22.752 1.434 1.00 92.38 214 THR A C 1
ATOM 1686 O O . THR A 1 214 ? -4.817 23.314 0.479 1.00 92.38 214 THR A O 1
ATOM 1689 N N . ILE A 1 215 ? -4.481 21.456 1.689 1.00 96.19 215 ILE A N 1
ATOM 1690 C CA . ILE A 1 215 ? -5.292 20.567 0.841 1.00 96.19 215 ILE A CA 1
ATOM 1691 C C . ILE A 1 215 ? -6.792 20.875 1.018 1.00 96.19 215 ILE A C 1
ATOM 1693 O O . ILE A 1 215 ? -7.574 20.705 0.085 1.00 96.19 215 ILE A O 1
ATOM 1697 N N . GLY A 1 216 ? -7.202 21.397 2.179 1.00 94.06 216 GLY A N 1
ATOM 1698 C CA . GLY A 1 216 ? -8.600 21.708 2.487 1.00 94.06 216 GLY A CA 1
ATOM 1699 C C . GLY A 1 216 ? -9.267 22.702 1.537 1.00 94.06 216 GLY A C 1
ATOM 1700 O O . GLY A 1 216 ? -10.484 22.661 1.384 1.00 94.06 216 GLY A O 1
ATOM 1701 N N . ALA A 1 217 ? -8.503 23.541 0.835 1.00 92.31 217 ALA A N 1
ATOM 1702 C CA . ALA A 1 217 ? -9.041 24.484 -0.148 1.00 92.31 217 ALA A CA 1
ATOM 1703 C C . ALA A 1 217 ? -9.483 23.828 -1.478 1.00 92.31 217 ALA A C 1
ATOM 1705 O O . ALA A 1 217 ? -10.106 24.484 -2.319 1.00 92.31 217 ALA A O 1
ATOM 1706 N N . MET A 1 218 ? -9.151 22.552 -1.702 1.00 93.06 218 MET A N 1
ATOM 1707 C CA . MET A 1 218 ? -9.362 21.868 -2.979 1.00 93.06 218 MET A CA 1
ATOM 1708 C C . MET A 1 218 ? -10.833 21.498 -3.199 1.00 93.06 218 MET A C 1
ATOM 1710 O O . MET A 1 218 ? -11.439 20.780 -2.408 1.00 93.06 218 MET A O 1
ATOM 1714 N N . GLN A 1 219 ? -11.394 21.960 -4.319 1.00 93.06 219 GLN A N 1
ATOM 1715 C CA . GLN A 1 219 ? -12.837 21.902 -4.584 1.00 93.06 219 GLN A CA 1
ATOM 1716 C C . GLN A 1 219 ? -13.315 20.577 -5.194 1.00 93.06 219 GLN A C 1
ATOM 1718 O O . GLN A 1 219 ? -14.483 20.230 -5.052 1.00 93.06 219 GLN A O 1
ATOM 1723 N N . LEU A 1 220 ? -12.430 19.843 -5.878 1.00 96.50 220 LEU A N 1
ATOM 1724 C CA . LEU A 1 220 ? -12.769 18.607 -6.605 1.00 96.50 220 LEU A CA 1
ATOM 1725 C C . LEU A 1 220 ? -12.240 17.335 -5.929 1.00 96.50 220 LEU A C 1
ATOM 1727 O O . LEU A 1 220 ? -12.462 16.230 -6.430 1.00 96.50 220 LEU A O 1
ATOM 1731 N N . LEU A 1 221 ? -11.520 17.480 -4.812 1.00 98.12 221 LEU A N 1
ATOM 1732 C CA . LEU A 1 221 ? -10.857 16.366 -4.150 1.00 98.12 221 LEU A CA 1
ATOM 1733 C C . LEU A 1 221 ? -11.896 15.458 -3.490 1.00 98.12 221 LEU A C 1
ATOM 1735 O O . LEU A 1 221 ? -12.602 15.885 -2.582 1.00 98.12 221 LEU A O 1
ATOM 1739 N N . LYS A 1 222 ? -11.948 14.197 -3.926 1.00 98.38 222 LYS A N 1
ATOM 1740 C CA . LYS A 1 222 ? -12.868 13.168 -3.419 1.00 98.38 222 LYS A CA 1
ATOM 1741 C C . LYS A 1 222 ? -12.189 12.158 -2.508 1.00 98.38 222 LYS A C 1
ATOM 1743 O O . LYS A 1 222 ? -12.841 11.611 -1.625 1.00 98.38 222 LYS A O 1
ATOM 1748 N N . LEU A 1 223 ? -10.899 11.899 -2.719 1.00 98.44 223 LEU A N 1
ATOM 1749 C CA . LEU A 1 223 ? -10.150 10.903 -1.958 1.00 98.44 223 LEU A CA 1
ATOM 1750 C C . LEU A 1 223 ? -8.782 11.448 -1.555 1.00 98.44 223 LEU A C 1
ATOM 1752 O O . LEU A 1 223 ? -7.972 11.812 -2.412 1.00 98.44 223 LEU A O 1
ATOM 1756 N N . LEU A 1 224 ? -8.517 11.435 -0.250 1.00 98.62 224 LEU A N 1
ATOM 1757 C CA . LEU A 1 224 ? -7.235 11.818 0.332 1.00 98.62 224 LEU A CA 1
ATOM 1758 C C . LEU A 1 224 ? -6.645 10.661 1.146 1.00 98.62 224 LEU A C 1
ATOM 1760 O O . LEU A 1 224 ? -7.284 10.150 2.065 1.00 98.62 224 LEU A O 1
ATOM 1764 N N . ARG A 1 225 ? -5.404 10.264 0.838 1.00 98.50 225 ARG A N 1
ATOM 1765 C CA . ARG A 1 225 ? -4.619 9.332 1.666 1.00 98.50 225 ARG A CA 1
ATOM 1766 C C . ARG A 1 225 ? -3.352 9.999 2.172 1.00 98.50 225 ARG A C 1
ATOM 1768 O O . ARG A 1 225 ? -2.524 10.443 1.382 1.00 98.50 225 ARG A O 1
ATOM 1775 N N . LEU A 1 226 ? -3.177 10.003 3.485 1.00 97.88 226 LEU A N 1
ATOM 1776 C CA . LEU A 1 226 ? -2.003 10.513 4.180 1.00 97.88 226 LEU A CA 1
ATOM 1777 C C . LEU A 1 226 ? -1.396 9.374 5.001 1.00 97.88 226 LEU A C 1
ATOM 1779 O O . LEU A 1 226 ? -1.972 8.960 6.003 1.00 97.88 226 LEU A O 1
ATOM 1783 N N . SER A 1 227 ? -0.242 8.851 4.582 1.00 96.25 227 SER A N 1
ATOM 1784 C CA . SER A 1 227 ? 0.443 7.756 5.280 1.00 96.25 227 SER A CA 1
ATOM 1785 C C . SER A 1 227 ? 1.873 8.137 5.629 1.00 96.25 227 SER A C 1
ATOM 1787 O O . SER A 1 227 ? 2.694 8.289 4.730 1.00 96.25 227 SER A O 1
ATOM 1789 N N . ASN A 1 228 ? 2.208 8.247 6.919 1.00 95.25 228 ASN A N 1
ATOM 1790 C CA . ASN A 1 228 ? 3.536 8.697 7.371 1.00 95.25 228 ASN A CA 1
ATOM 1791 C C . ASN A 1 228 ? 3.978 10.006 6.666 1.00 95.25 228 ASN A C 1
ATOM 1793 O O . ASN A 1 228 ? 5.148 10.216 6.342 1.00 95.25 228 ASN A O 1
ATOM 1797 N N . SER A 1 229 ? 3.009 10.866 6.344 1.00 95.94 229 SER A N 1
ATOM 1798 C CA . SER A 1 229 ? 3.195 12.026 5.469 1.00 95.94 229 SER A CA 1
ATOM 1799 C C . SER A 1 229 ? 3.459 13.323 6.224 1.00 95.94 229 SER A C 1
ATOM 1801 O O . SER A 1 229 ? 3.989 14.251 5.625 1.00 95.94 229 SER A O 1
ATOM 1803 N N . TYR A 1 230 ? 3.136 13.387 7.518 1.00 96.88 230 TYR A N 1
ATOM 1804 C CA . TYR A 1 230 ? 3.234 14.591 8.339 1.00 96.88 230 TYR A CA 1
ATOM 1805 C C . TYR A 1 230 ? 3.971 14.311 9.650 1.00 96.88 230 TYR A C 1
ATOM 1807 O O . TYR A 1 230 ? 3.713 13.310 10.321 1.00 96.88 230 TYR A O 1
ATOM 1815 N N . LEU A 1 231 ? 4.909 15.193 9.992 1.00 96.00 231 LEU A N 1
ATOM 1816 C CA . LEU A 1 231 ? 5.719 15.142 11.208 1.00 96.00 231 LEU A CA 1
ATOM 1817 C C . LEU A 1 231 ? 5.334 16.215 12.231 1.00 96.00 231 LEU A C 1
ATOM 1819 O O . LEU A 1 231 ? 5.870 16.185 13.340 1.00 96.00 231 LEU A O 1
ATOM 1823 N N . GLY A 1 232 ? 4.441 17.142 11.883 1.00 95.06 232 GLY A N 1
ATOM 1824 C CA . GLY A 1 232 ? 3.863 18.063 12.856 1.00 95.06 232 GLY A CA 1
ATOM 1825 C C . GLY A 1 232 ? 2.806 17.389 13.731 1.00 95.06 232 GLY A C 1
ATOM 1826 O O . GLY A 1 232 ? 2.566 16.181 13.646 1.00 95.06 232 GLY A O 1
ATOM 1827 N N . THR A 1 233 ? 2.203 18.180 14.614 1.00 95.69 233 THR A N 1
ATOM 1828 C CA . THR A 1 233 ? 1.396 17.659 15.725 1.00 95.69 233 THR A CA 1
ATOM 1829 C C . THR A 1 233 ? -0.095 17.908 15.585 1.00 95.69 233 THR A C 1
ATOM 1831 O O . THR A 1 233 ? -0.877 17.198 16.210 1.00 95.69 233 THR A O 1
ATOM 1834 N N . THR A 1 234 ? -0.502 18.881 14.772 1.00 95.62 234 THR A N 1
ATOM 1835 C CA . THR A 1 234 ? -1.892 19.334 14.707 1.00 95.62 234 THR A CA 1
ATOM 1836 C C . THR A 1 234 ? -2.428 19.309 13.287 1.00 95.62 234 THR A C 1
ATOM 1838 O O . THR A 1 234 ? -1.743 19.746 12.365 1.00 95.62 234 THR A O 1
ATOM 1841 N N . PHE A 1 235 ? -3.674 18.878 13.140 1.00 96.88 235 PHE A N 1
ATOM 1842 C CA . PHE A 1 235 ? -4.483 19.103 11.946 1.00 96.88 235 PHE A CA 1
ATOM 1843 C C . PHE A 1 235 ? -5.609 20.080 12.250 1.00 96.88 235 PHE A C 1
ATOM 1845 O O . PHE A 1 235 ? -6.274 19.947 13.276 1.00 96.88 235 PHE A O 1
ATOM 1852 N N . ALA A 1 236 ? -5.859 21.007 11.332 1.00 96.00 236 ALA A N 1
ATOM 1853 C CA . ALA A 1 236 ? -6.949 21.962 11.400 1.00 96.00 236 ALA A CA 1
ATOM 1854 C C . ALA A 1 236 ? -7.746 21.965 10.091 1.00 96.00 236 ALA A C 1
ATOM 1856 O O . ALA A 1 236 ? -7.228 22.260 9.014 1.00 96.00 236 ALA A O 1
ATOM 1857 N N . CYS A 1 237 ? -9.037 21.657 10.193 1.00 96.50 237 CYS A N 1
ATOM 1858 C CA . CYS A 1 237 ? -10.008 21.825 9.115 1.00 96.50 237 CYS A CA 1
ATOM 1859 C C . CYS A 1 237 ? -10.870 23.045 9.436 1.00 96.50 237 CYS A C 1
ATOM 1861 O O . CYS A 1 237 ? -11.686 22.998 10.356 1.00 96.50 237 CYS A O 1
ATOM 1863 N N . LYS A 1 238 ? -10.667 24.135 8.691 1.00 94.38 238 LYS A N 1
ATOM 1864 C CA . LYS A 1 238 ? -11.459 25.363 8.836 1.00 94.38 238 LYS A CA 1
ATOM 1865 C C . LYS A 1 238 ? -12.826 25.219 8.178 1.00 94.38 238 LYS A C 1
ATOM 1867 O O . LYS A 1 238 ? -12.986 24.375 7.292 1.00 94.38 238 LYS A O 1
ATOM 1872 N N . CYS A 1 239 ? -13.766 26.082 8.543 1.00 94.06 239 CYS A N 1
ATOM 1873 C CA . CYS A 1 239 ? -15.061 26.195 7.876 1.00 94.06 239 CYS A CA 1
ATOM 1874 C C . CYS A 1 239 ? -14.910 26.207 6.339 1.00 94.06 239 CYS A C 1
ATOM 1876 O O . CYS A 1 239 ? -14.051 26.904 5.789 1.00 94.06 239 CYS A O 1
ATOM 1878 N N . GLY A 1 240 ? -15.690 25.366 5.652 1.00 92.06 240 GLY A N 1
ATOM 1879 C CA . GLY A 1 240 ? -15.646 25.204 4.194 1.00 92.06 240 GLY A CA 1
ATOM 1880 C C . GLY A 1 240 ? -14.481 24.366 3.646 1.00 92.06 240 GLY A C 1
ATOM 1881 O O . GLY A 1 240 ? -14.375 24.198 2.430 1.00 92.06 240 GLY A O 1
ATOM 1882 N N . SER A 1 241 ? -13.610 23.816 4.500 1.00 95.81 241 SER A N 1
ATOM 1883 C CA . SER A 1 241 ? -12.536 22.916 4.055 1.00 95.81 241 SER A CA 1
ATOM 1884 C C . SER A 1 241 ? -13.101 21.583 3.562 1.00 95.81 241 SER A C 1
ATOM 1886 O O . SER A 1 241 ? -13.961 20.993 4.216 1.00 95.81 241 SER A O 1
ATOM 1888 N N . PHE A 1 242 ? -12.543 21.062 2.467 1.00 96.50 242 PHE A N 1
ATOM 1889 C CA . PHE A 1 242 ? -12.883 19.766 1.867 1.00 96.50 242 PHE A CA 1
ATOM 1890 C C . PHE A 1 242 ? -14.368 19.623 1.470 1.00 96.50 242 PHE A C 1
ATOM 1892 O O . PHE A 1 242 ? -15.057 18.724 1.960 1.00 96.50 242 PHE A O 1
ATOM 1899 N N . PRO A 1 243 ? -14.875 20.459 0.547 1.00 95.38 243 PRO A N 1
ATOM 1900 C CA . PRO A 1 243 ? -16.301 20.510 0.214 1.00 95.38 243 PRO A CA 1
ATOM 1901 C C . PRO A 1 243 ? -16.830 19.256 -0.502 1.00 95.38 243 PRO A C 1
ATOM 1903 O O . PRO A 1 243 ? -18.026 18.987 -0.445 1.00 95.38 243 PRO A O 1
ATOM 1906 N N . GLN A 1 244 ? -15.968 18.490 -1.184 1.00 96.75 244 GLN A N 1
ATOM 1907 C CA . GLN A 1 244 ? -16.351 17.283 -1.937 1.00 96.75 244 GLN A CA 1
ATOM 1908 C C . GLN A 1 244 ? -15.617 16.012 -1.495 1.00 96.75 244 GLN A C 1
ATOM 1910 O O . GLN A 1 244 ? -15.727 14.985 -2.164 1.00 96.75 244 GLN A O 1
ATOM 1915 N N . LEU A 1 245 ? -14.870 16.057 -0.387 1.00 98.31 245 LEU A N 1
ATOM 1916 C CA . LEU A 1 245 ? -14.103 14.897 0.060 1.00 98.31 245 LEU A CA 1
ATOM 1917 C C . LEU A 1 245 ? -15.057 13.805 0.536 1.00 98.31 245 LEU A C 1
ATOM 1919 O O . LEU A 1 245 ? -15.825 14.028 1.462 1.00 98.31 245 LEU A O 1
ATOM 1923 N N . GLU A 1 246 ? -14.995 12.633 -0.092 1.00 98.12 246 GLU A N 1
ATOM 1924 C CA . GLU A 1 246 ? -15.857 11.486 0.204 1.00 98.12 246 GLU A CA 1
ATOM 1925 C C . GLU A 1 246 ? -15.127 10.449 1.070 1.00 98.12 246 GLU A C 1
ATOM 1927 O O . GLU A 1 246 ? -15.742 9.829 1.940 1.00 98.12 246 GLU A O 1
ATOM 1932 N N . GLU A 1 247 ? -13.815 10.283 0.868 1.00 98.06 247 GLU A N 1
ATOM 1933 C CA . GLU A 1 247 ? -12.997 9.313 1.597 1.00 98.06 247 GLU A CA 1
ATOM 1934 C C . GLU A 1 247 ? -11.679 9.916 2.108 1.00 98.06 247 GLU A C 1
ATOM 1936 O O . GLU A 1 247 ? -10.891 10.488 1.344 1.00 98.06 247 GLU A O 1
ATOM 1941 N N . LEU A 1 248 ? -11.405 9.718 3.398 1.00 98.31 248 LEU A N 1
ATOM 1942 C CA . LEU A 1 248 ? -10.186 10.169 4.066 1.00 98.31 248 LEU A CA 1
ATOM 1943 C C . LEU A 1 248 ? -9.487 9.003 4.767 1.00 98.31 248 LEU A C 1
ATOM 1945 O O . LEU A 1 248 ? -10.074 8.318 5.600 1.00 98.31 248 LEU A O 1
ATOM 1949 N N . TYR A 1 249 ? -8.206 8.809 4.459 1.00 97.31 249 TYR A N 1
ATOM 1950 C CA . TYR A 1 249 ? -7.374 7.770 5.060 1.00 97.31 249 TYR A CA 1
ATOM 1951 C C . TYR A 1 249 ? -6.154 8.403 5.721 1.00 97.31 249 TYR A C 1
ATOM 1953 O O . TYR A 1 249 ? -5.311 8.994 5.044 1.00 97.31 249 TYR A O 1
ATOM 1961 N N . LEU A 1 250 ? -6.038 8.241 7.033 1.00 97.38 250 LEU A N 1
ATOM 1962 C CA . LEU A 1 250 ? -4.929 8.722 7.845 1.00 97.38 250 LEU A CA 1
ATOM 1963 C C . LEU A 1 250 ? -4.196 7.520 8.433 1.00 97.38 250 LEU A C 1
ATOM 1965 O O . LEU A 1 250 ? -4.776 6.750 9.191 1.00 97.38 250 LEU A O 1
ATOM 1969 N N . ALA A 1 251 ? -2.920 7.346 8.102 1.00 93.75 251 ALA A N 1
ATOM 1970 C CA . ALA A 1 251 ? -2.135 6.209 8.559 1.00 93.75 251 ALA A CA 1
ATOM 1971 C C . ALA A 1 251 ? -0.758 6.627 9.086 1.00 93.75 251 ALA A C 1
ATOM 1973 O O . ALA A 1 251 ? -0.051 7.430 8.479 1.00 93.75 251 ALA A O 1
ATOM 1974 N N . ASN A 1 252 ? -0.324 6.022 10.191 1.00 92.81 252 ASN A N 1
ATOM 1975 C CA . ASN A 1 252 ? 1.029 6.156 10.740 1.00 92.81 252 ASN A CA 1
ATOM 1976 C C . ASN A 1 252 ? 1.481 7.616 10.969 1.00 92.81 252 ASN A C 1
ATOM 1978 O O . ASN A 1 252 ? 2.661 7.930 10.803 1.00 92.81 252 ASN A O 1
ATOM 1982 N N . LEU A 1 253 ? 0.571 8.518 11.348 1.00 95.81 253 LEU A N 1
ATOM 1983 C CA . LEU A 1 253 ? 0.902 9.906 11.688 1.00 95.81 253 LEU A CA 1
ATOM 1984 C C . LEU A 1 253 ? 1.391 9.962 13.140 1.00 95.81 253 LEU A C 1
ATOM 1986 O O . LEU A 1 253 ? 0.629 10.207 14.071 1.00 95.81 253 LEU A O 1
ATOM 1990 N N . LYS A 1 254 ? 2.674 9.639 13.336 1.00 90.75 254 LYS A N 1
ATOM 1991 C CA . LYS A 1 254 ? 3.249 9.319 14.657 1.00 90.75 254 LYS A CA 1
ATOM 1992 C C . LYS A 1 254 ? 3.186 10.463 15.673 1.00 90.75 254 LYS A C 1
ATOM 1994 O O . LYS A 1 254 ? 3.074 10.177 16.860 1.00 90.75 254 LYS A O 1
ATOM 1999 N N . ASN A 1 255 ? 3.260 11.708 15.206 1.00 95.44 255 ASN A N 1
ATOM 2000 C CA . ASN A 1 255 ? 3.313 12.904 16.053 1.00 95.44 255 ASN A CA 1
ATOM 2001 C C . ASN A 1 255 ? 1.962 13.625 16.162 1.00 95.44 255 ASN A C 1
ATOM 2003 O O . ASN A 1 255 ? 1.829 14.542 16.966 1.00 95.44 255 ASN A O 1
ATOM 2007 N N . LEU A 1 256 ? 0.972 13.231 15.351 1.00 96.69 256 LEU A N 1
ATOM 2008 C CA . LEU A 1 256 ? -0.339 13.868 15.346 1.00 96.69 256 LEU A CA 1
ATOM 2009 C C . LEU A 1 256 ? -1.025 13.607 16.689 1.00 96.69 256 LEU A C 1
ATOM 2011 O O . LEU A 1 256 ? -1.308 12.455 17.024 1.00 96.69 256 LEU A O 1
ATOM 2015 N N . ASN A 1 257 ? -1.290 14.674 17.436 1.00 95.69 257 ASN A N 1
ATOM 2016 C CA . ASN A 1 257 ? -1.887 14.620 18.766 1.00 95.69 257 ASN A CA 1
ATOM 2017 C C . ASN A 1 257 ? -3.213 15.383 18.872 1.00 95.69 257 ASN A C 1
ATOM 2019 O O . ASN A 1 257 ? -4.028 15.062 19.740 1.00 95.69 257 ASN A O 1
ATOM 2023 N N . GLU A 1 258 ? -3.460 16.326 17.965 1.00 95.50 258 GLU A N 1
ATOM 2024 C CA . GLU A 1 258 ? -4.666 17.140 17.934 1.00 95.50 258 GLU A CA 1
ATOM 2025 C C . GLU A 1 258 ? -5.216 17.237 16.512 1.00 95.50 258 GLU A C 1
ATOM 2027 O O . GLU A 1 258 ? -4.481 17.419 15.542 1.00 95.50 258 GLU A O 1
ATOM 2032 N N . TRP A 1 259 ? -6.536 17.119 16.395 1.00 96.88 259 TRP A N 1
ATOM 2033 C CA . TRP A 1 259 ? -7.246 17.331 15.144 1.00 96.88 259 TRP A CA 1
ATOM 2034 C C . TRP A 1 259 ? -8.504 18.155 15.414 1.00 96.88 259 TRP A C 1
ATOM 2036 O O . TRP A 1 259 ? -9.453 17.680 16.043 1.00 96.88 259 TRP A O 1
ATOM 2046 N N . THR A 1 260 ? -8.485 19.409 14.967 1.00 95.81 260 THR A N 1
ATOM 2047 C CA . THR A 1 260 ? -9.603 20.344 15.067 1.00 95.81 260 THR A CA 1
ATOM 2048 C C . THR A 1 260 ? -10.380 20.373 13.756 1.00 95.81 260 THR A C 1
ATOM 2050 O O . THR A 1 260 ? -9.816 20.395 12.661 1.00 95.81 260 THR A O 1
ATOM 2053 N N . ILE A 1 261 ? -11.703 20.317 13.879 1.00 96.44 261 ILE A N 1
ATOM 2054 C CA . ILE A 1 261 ? -12.642 20.276 12.761 1.00 96.44 261 ILE A CA 1
ATOM 2055 C C . ILE A 1 261 ? -13.733 21.289 13.094 1.00 96.44 261 ILE A C 1
ATOM 2057 O O . ILE A 1 261 ? -14.450 21.122 14.082 1.00 96.44 261 ILE A O 1
ATOM 2061 N N . GLU A 1 262 ? -13.792 22.368 12.322 1.00 95.62 262 GLU A N 1
ATOM 2062 C CA . GLU A 1 262 ? -14.830 23.391 12.439 1.00 95.62 262 GLU A CA 1
ATOM 2063 C C . GLU A 1 262 ? -16.122 22.944 11.741 1.00 95.62 262 GLU A C 1
ATOM 2065 O O . GLU A 1 262 ? -16.125 22.020 10.921 1.00 95.62 262 GLU A O 1
ATOM 2070 N N . GLU A 1 263 ? -17.230 23.605 12.070 1.00 92.31 263 GLU A N 1
ATOM 2071 C CA . GLU A 1 263 ? -18.519 23.380 11.415 1.00 92.31 263 GLU A CA 1
ATOM 2072 C C . GLU A 1 263 ? -18.418 23.626 9.896 1.00 92.31 263 GLU A C 1
ATOM 2074 O O . GLU A 1 263 ? -17.575 24.392 9.424 1.00 92.31 263 GLU A O 1
ATOM 2079 N N . GLU A 1 264 ? -19.246 22.927 9.117 1.00 90.38 264 GLU A N 1
ATOM 2080 C CA . GLU A 1 264 ? -19.260 22.958 7.642 1.00 90.38 264 GLU A CA 1
ATOM 2081 C C . GLU A 1 264 ? -17.982 22.446 6.942 1.00 90.38 264 GLU A C 1
ATOM 2083 O O . GLU A 1 264 ? -17.899 22.473 5.712 1.00 90.38 264 GLU A O 1
ATOM 2088 N N . SER A 1 265 ? -16.988 21.945 7.680 1.00 94.56 265 SER A N 1
ATOM 2089 C CA . SER A 1 265 ? -15.841 21.244 7.091 1.00 94.56 265 SER A CA 1
ATOM 2090 C C . SER A 1 265 ? -16.141 19.758 6.849 1.00 94.56 265 SER A C 1
ATOM 2092 O O . SER A 1 265 ? -16.981 19.166 7.526 1.00 94.56 265 SER A O 1
ATOM 2094 N N . LEU A 1 266 ? -15.459 19.147 5.869 1.00 95.75 266 LEU A N 1
ATOM 2095 C CA . LEU A 1 266 ? -15.611 17.725 5.509 1.00 95.75 266 LEU A CA 1
ATOM 2096 C C . LEU A 1 266 ? -17.069 17.332 5.181 1.00 95.75 266 LEU A C 1
ATOM 2098 O O . LEU A 1 266 ? -17.496 16.213 5.453 1.00 95.75 266 LEU A O 1
ATOM 2102 N N . SER A 1 267 ? -17.843 18.242 4.585 1.00 93.06 267 SER A N 1
ATOM 2103 C CA . SER A 1 267 ? -19.306 18.135 4.469 1.00 93.06 267 SER A CA 1
ATOM 2104 C C . SER A 1 267 ? -19.813 16.916 3.684 1.00 93.06 267 SER A C 1
ATOM 2106 O O . SER A 1 267 ? -20.916 16.436 3.947 1.00 93.06 267 SER A O 1
ATOM 2108 N N . CYS A 1 268 ? -19.016 16.366 2.763 1.00 96.38 268 CYS A N 1
ATOM 2109 C CA . CYS A 1 268 ? -19.366 15.181 1.969 1.00 96.38 268 CYS A CA 1
ATOM 2110 C C . CYS A 1 268 ? -18.705 13.876 2.445 1.00 96.38 268 CYS A C 1
ATOM 2112 O O . CYS A 1 268 ? -18.820 12.861 1.749 1.00 96.38 268 CYS A O 1
ATOM 2114 N N . LEU A 1 269 ? -18.001 13.884 3.581 1.00 97.75 269 LEU A N 1
ATOM 2115 C CA . LEU A 1 269 ? -17.172 12.757 4.001 1.00 97.75 269 LEU A CA 1
ATOM 2116 C C . LEU A 1 269 ? -18.034 11.560 4.403 1.00 97.75 269 LEU A C 1
ATOM 2118 O O . LEU A 1 269 ? -18.757 11.610 5.387 1.00 97.75 269 LEU A O 1
ATOM 2122 N N . LYS A 1 270 ? -17.905 10.454 3.667 1.00 95.25 270 LYS A N 1
ATOM 2123 C CA . LYS A 1 270 ? -18.656 9.207 3.890 1.00 95.25 270 LYS A CA 1
ATOM 2124 C C . LYS A 1 270 ? -17.844 8.173 4.651 1.00 95.25 270 LYS A C 1
ATOM 2126 O O . LYS A 1 270 ? -18.412 7.403 5.427 1.00 95.25 270 LYS A O 1
ATOM 2131 N N . LYS A 1 271 ? -16.530 8.144 4.413 1.00 94.56 271 LYS A N 1
ATOM 2132 C CA . LYS A 1 271 ? -15.618 7.142 4.962 1.00 94.56 271 LYS A CA 1
ATOM 2133 C C . LYS A 1 271 ? -14.360 7.780 5.541 1.00 94.56 271 LYS A C 1
ATOM 2135 O O . LYS A 1 271 ? -13.666 8.532 4.858 1.00 94.56 271 LYS A O 1
ATOM 2140 N N . LEU A 1 272 ? -14.039 7.409 6.775 1.00 95.44 272 LEU A N 1
ATOM 2141 C CA . LEU A 1 272 ? -12.830 7.813 7.479 1.00 95.44 272 LEU A CA 1
ATOM 2142 C C . LEU A 1 272 ? -12.102 6.579 8.021 1.00 95.44 272 LEU A C 1
ATOM 2144 O O . LEU A 1 272 ? -12.666 5.813 8.796 1.00 95.44 272 LEU A O 1
ATOM 2148 N N . GLU A 1 273 ? -10.838 6.405 7.642 1.00 93.25 273 GLU A N 1
ATOM 2149 C CA . GLU A 1 273 ? -9.946 5.408 8.243 1.00 93.25 273 GLU A CA 1
ATOM 2150 C C . GLU A 1 273 ? -8.801 6.099 8.993 1.00 93.25 273 GLU A C 1
ATOM 2152 O O . GLU A 1 273 ? -8.091 6.924 8.417 1.00 93.25 273 GLU A O 1
ATOM 2157 N N . ILE A 1 274 ? -8.593 5.752 10.268 1.00 93.50 274 ILE A N 1
ATOM 2158 C CA . ILE A 1 274 ? -7.508 6.289 11.106 1.00 93.50 274 ILE A CA 1
ATOM 2159 C C . ILE A 1 274 ? -6.689 5.141 11.699 1.00 93.50 274 ILE A C 1
ATOM 2161 O O . ILE A 1 274 ? -7.103 4.457 12.635 1.00 93.50 274 ILE A O 1
ATOM 2165 N N . LEU A 1 275 ? -5.491 4.931 11.167 1.00 89.12 275 LEU A N 1
ATOM 2166 C CA . LEU A 1 275 ? -4.656 3.779 11.477 1.00 89.12 275 LEU A CA 1
ATOM 2167 C C . LEU A 1 275 ? -3.337 4.231 12.117 1.00 89.12 275 LEU A C 1
ATOM 2169 O O . LEU A 1 275 ? -2.566 4.990 11.536 1.00 89.12 275 LEU A O 1
ATOM 2173 N N . ARG A 1 276 ? -3.013 3.702 13.296 1.00 88.06 276 ARG A N 1
ATOM 2174 C CA . ARG A 1 276 ? -1.709 3.838 13.967 1.00 88.06 276 ARG A CA 1
ATOM 2175 C C . ARG A 1 276 ? -1.272 5.281 14.249 1.00 88.06 276 ARG A C 1
ATOM 2177 O O . ARG A 1 276 ? -0.074 5.575 14.276 1.00 88.06 276 ARG A O 1
ATOM 2184 N N . CYS A 1 277 ? -2.217 6.179 14.510 1.00 93.50 277 CYS A N 1
ATOM 2185 C CA . CYS A 1 277 ? -1.941 7.537 14.988 1.00 93.50 277 CYS A CA 1
ATOM 2186 C C . CYS A 1 277 ? -1.838 7.527 16.522 1.00 93.50 277 CYS A C 1
ATOM 2188 O O . CYS A 1 277 ? -2.748 7.938 17.239 1.00 93.50 277 CYS A O 1
ATOM 2190 N N . LYS A 1 278 ? -0.719 6.997 17.031 1.00 90.75 278 LYS A N 1
ATOM 2191 C CA . LYS A 1 278 ? -0.530 6.643 18.452 1.00 90.75 278 LYS A CA 1
ATOM 2192 C C . LYS A 1 278 ? -0.538 7.822 19.435 1.00 90.75 278 LYS A C 1
ATOM 2194 O O . LYS A 1 278 ? -0.629 7.579 20.631 1.00 90.75 278 LYS A O 1
ATOM 2199 N N . GLN A 1 279 ? -0.409 9.064 18.968 1.00 95.50 279 GLN A N 1
ATOM 2200 C CA . GLN A 1 279 ? -0.448 10.254 19.828 1.00 95.50 279 GLN A CA 1
ATOM 2201 C C . GLN A 1 279 ? -1.802 10.974 19.818 1.00 95.50 279 GLN A C 1
ATOM 2203 O O . GLN A 1 279 ? -2.023 11.855 20.648 1.00 95.50 279 GLN A O 1
ATOM 2208 N N . LEU A 1 280 ? -2.735 10.580 18.944 1.00 96.06 280 LEU A N 1
ATOM 2209 C CA . LEU A 1 280 ? -4.066 11.176 18.871 1.00 96.06 280 LEU A CA 1
ATOM 2210 C C . LEU A 1 280 ? -4.953 10.576 19.970 1.00 96.06 280 LEU A C 1
ATOM 2212 O O . LEU A 1 280 ? -5.733 9.654 19.743 1.00 96.06 280 LEU A O 1
ATOM 2216 N N . MET A 1 281 ? -4.776 11.075 21.195 1.00 93.38 281 MET A N 1
ATOM 2217 C CA . MET A 1 281 ? -5.421 10.548 22.407 1.00 93.38 281 MET A CA 1
ATOM 2218 C C . MET A 1 281 ? -6.915 10.874 22.489 1.00 93.38 281 MET A C 1
ATOM 2220 O O . MET A 1 281 ? -7.672 10.162 23.147 1.00 93.38 281 MET A O 1
ATOM 2224 N N . ARG A 1 282 ? -7.339 11.984 21.876 1.00 92.94 282 ARG A N 1
ATOM 2225 C CA . ARG A 1 282 ? -8.717 12.481 21.941 1.00 92.94 282 ARG A CA 1
ATOM 2226 C C . ARG A 1 282 ? -9.423 12.271 20.613 1.00 92.94 282 ARG A C 1
ATOM 2228 O O . ARG A 1 282 ? -8.853 12.528 19.556 1.00 92.94 282 ARG A O 1
ATOM 2235 N N . PHE A 1 283 ? -10.680 11.852 20.690 1.00 93.00 283 PHE A N 1
ATOM 2236 C CA . PHE A 1 283 ? -11.555 11.800 19.533 1.00 93.00 283 PHE A CA 1
ATOM 2237 C C . PHE A 1 283 ? -11.875 13.232 19.064 1.00 93.00 283 PHE A C 1
ATOM 2239 O O . PHE A 1 283 ? -12.289 14.057 19.891 1.00 93.00 283 PHE A O 1
ATOM 2246 N N . PRO A 1 284 ? -11.694 13.563 17.773 1.00 93.31 284 PRO A N 1
ATOM 2247 C CA . PRO A 1 284 ? -11.962 14.901 17.258 1.00 93.31 284 PRO A CA 1
ATOM 2248 C C . PRO A 1 284 ? -13.469 15.181 17.270 1.00 93.31 284 PRO A C 1
ATOM 2250 O O . PRO A 1 284 ? -14.221 14.708 16.422 1.00 93.31 284 PRO A O 1
ATOM 2253 N N . LYS A 1 285 ? -13.921 15.972 18.252 1.00 88.81 285 LYS A N 1
ATOM 2254 C CA . LYS A 1 285 ? -15.350 16.255 18.476 1.00 88.81 285 LYS A CA 1
ATOM 2255 C C . LYS A 1 285 ? -16.040 16.916 17.284 1.00 88.81 285 LYS A C 1
ATOM 2257 O O . LYS A 1 285 ? -17.237 16.730 17.125 1.00 88.81 285 LYS A O 1
ATOM 2262 N N . GLY A 1 286 ? -15.306 17.640 16.439 1.00 89.12 286 GLY A N 1
ATOM 2263 C CA . GLY A 1 286 ? -15.881 18.246 15.239 1.00 89.12 286 GLY A CA 1
ATOM 2264 C C . GLY A 1 286 ? -16.343 17.235 14.183 1.00 89.12 286 GLY A C 1
ATOM 2265 O O . GLY A 1 286 ? -17.155 17.588 13.339 1.00 89.12 286 GLY A O 1
ATOM 2266 N N . LEU A 1 287 ? -15.955 15.951 14.280 1.00 92.31 287 LEU A N 1
ATOM 2267 C CA . LEU A 1 287 ? -16.583 14.889 13.479 1.00 92.31 287 LEU A CA 1
ATOM 2268 C C . LEU A 1 287 ? -18.086 14.737 13.765 1.00 92.31 287 LEU A C 1
ATOM 2270 O O . LEU A 1 287 ? -18.798 14.193 12.932 1.00 92.31 287 LEU A O 1
ATOM 2274 N N . LEU A 1 288 ? -18.588 15.236 14.901 1.00 88.94 288 LEU A N 1
ATOM 2275 C CA . LEU A 1 288 ? -20.025 15.262 15.193 1.00 88.94 288 LEU A CA 1
ATOM 2276 C C . LEU A 1 288 ? -20.807 16.185 14.248 1.00 88.94 288 LEU A C 1
ATOM 2278 O O . LEU A 1 288 ? -22.007 15.991 14.078 1.00 88.94 288 LEU A O 1
ATOM 2282 N N . PHE A 1 289 ? -20.143 17.162 13.623 1.00 88.81 289 PHE A N 1
ATOM 2283 C CA . PHE A 1 289 ? -20.751 18.028 12.609 1.00 88.81 289 PHE A CA 1
ATOM 2284 C C . PHE A 1 289 ? -20.841 17.339 11.238 1.00 88.81 289 PHE A C 1
ATOM 2286 O O . PHE A 1 289 ? -21.634 17.739 10.386 1.00 88.81 289 PHE A O 1
ATOM 2293 N N . VAL A 1 290 ? -20.067 16.270 11.026 1.00 91.50 290 VAL A N 1
ATOM 2294 C CA . VAL A 1 290 ? -19.991 15.528 9.763 1.00 91.50 290 VAL A CA 1
ATOM 2295 C C . VAL A 1 290 ? -21.093 14.470 9.720 1.00 91.50 290 VAL A C 1
ATOM 2297 O O . VAL A 1 290 ? -20.870 13.274 9.895 1.00 91.50 290 VAL A O 1
ATOM 2300 N N . THR A 1 291 ? -22.323 14.924 9.491 1.00 89.44 291 THR A N 1
ATOM 2301 C CA . THR A 1 291 ? -23.524 14.065 9.465 1.00 89.44 291 THR A CA 1
ATOM 2302 C C . THR A 1 291 ? -23.549 13.061 8.308 1.00 89.44 291 THR A C 1
ATOM 2304 O O . THR A 1 291 ? -24.311 12.097 8.345 1.00 89.44 291 THR A O 1
ATOM 2307 N N . THR A 1 292 ? -22.713 13.262 7.287 1.00 93.94 292 THR A N 1
ATOM 2308 C CA . THR A 1 292 ? -22.577 12.384 6.117 1.00 93.94 292 THR A CA 1
ATOM 2309 C C . THR A 1 292 ? -21.681 11.171 6.358 1.00 93.94 292 THR A C 1
ATOM 2311 O O . THR A 1 292 ? -21.680 10.258 5.530 1.00 93.94 292 THR A O 1
ATOM 2314 N N . LEU A 1 293 ? -20.951 11.125 7.480 1.00 93.81 293 LEU A N 1
ATOM 2315 C CA . LEU A 1 293 ? -20.041 10.031 7.800 1.00 93.81 293 LEU A CA 1
ATOM 2316 C C . LEU A 1 293 ? -20.836 8.754 8.092 1.00 93.81 293 LEU A C 1
ATOM 2318 O O . LEU A 1 293 ? -21.614 8.695 9.039 1.00 93.81 293 LEU A O 1
ATOM 2322 N N . VAL A 1 294 ? -20.621 7.717 7.281 1.00 89.06 294 VAL A N 1
ATOM 2323 C CA . VAL A 1 294 ? -21.286 6.406 7.406 1.00 89.06 294 VAL A CA 1
ATOM 2324 C C . VAL A 1 294 ? -20.322 5.348 7.937 1.00 89.06 294 VAL A C 1
ATOM 2326 O O . VAL A 1 294 ? -20.724 4.392 8.605 1.00 89.06 294 VAL A O 1
ATOM 2329 N N . GLU A 1 295 ? -19.035 5.487 7.627 1.00 87.69 295 GLU A N 1
ATOM 2330 C CA . GLU A 1 295 ? -18.020 4.504 7.983 1.00 87.69 295 GLU A CA 1
ATOM 2331 C C . GLU A 1 295 ? -16.846 5.182 8.684 1.00 87.69 295 GLU A C 1
ATOM 2333 O O . GLU A 1 295 ? -16.139 5.995 8.090 1.00 87.69 295 GLU A O 1
ATOM 2338 N N . LEU A 1 296 ? -16.615 4.806 9.941 1.00 90.25 296 LEU A N 1
ATOM 2339 C CA . LEU A 1 296 ? -15.402 5.143 10.669 1.00 90.25 296 LEU A CA 1
ATOM 2340 C C . LEU A 1 296 ? -14.684 3.856 11.064 1.00 90.25 296 LEU A C 1
ATOM 2342 O O . LEU A 1 296 ? -15.196 3.064 11.856 1.00 90.25 296 LEU A O 1
ATOM 2346 N N . GLU A 1 297 ? -13.478 3.671 10.544 1.00 86.00 297 GLU A N 1
ATOM 2347 C CA . GLU A 1 297 ? -12.593 2.590 10.956 1.00 86.00 297 GLU A CA 1
ATOM 2348 C C . GLU A 1 297 ? -11.358 3.167 11.630 1.00 86.00 297 GLU A C 1
ATOM 2350 O O . GLU A 1 297 ? -10.741 4.117 11.151 1.00 86.00 297 GLU A O 1
ATOM 2355 N N . TYR A 1 298 ? -10.974 2.583 12.759 1.00 87.62 298 TYR A N 1
ATOM 2356 C CA . TYR A 1 298 ? -9.745 2.962 13.429 1.00 87.62 298 TYR A CA 1
ATOM 2357 C C . TYR A 1 298 ? -9.026 1.748 14.001 1.00 87.62 298 TYR A C 1
ATOM 2359 O O . TYR A 1 298 ? -9.644 0.794 14.473 1.00 87.62 298 TYR A O 1
ATOM 2367 N N . PHE A 1 299 ? -7.698 1.783 13.950 1.00 82.94 299 PHE A N 1
ATOM 2368 C CA . PHE A 1 299 ? -6.840 0.666 14.336 1.00 82.94 299 PHE A CA 1
ATOM 2369 C C . PHE A 1 299 ? -5.515 1.180 14.904 1.00 82.94 299 PHE A C 1
ATOM 2371 O O . PHE A 1 299 ? -4.981 2.167 14.411 1.00 82.94 299 PHE A O 1
ATOM 2378 N N . GLY A 1 300 ? -4.957 0.524 15.926 1.00 79.69 300 GLY A N 1
ATOM 2379 C CA . GLY A 1 300 ? -3.680 0.932 16.531 1.00 79.69 300 GLY A CA 1
ATOM 2380 C C . GLY A 1 300 ? -3.700 2.343 17.143 1.00 79.69 300 GLY A C 1
ATOM 2381 O O . GLY A 1 300 ? -2.681 3.037 17.118 1.00 79.69 300 GLY A O 1
ATOM 2382 N N . MET A 1 301 ? -4.867 2.777 17.631 1.00 88.75 301 MET A N 1
ATOM 2383 C CA . MET A 1 301 ? -5.105 4.074 18.278 1.00 88.75 301 MET A CA 1
ATOM 2384 C C . MET A 1 301 ? -5.021 3.959 19.811 1.00 88.75 301 MET A C 1
ATOM 2386 O O . MET A 1 301 ? -5.190 2.857 20.339 1.00 88.75 301 MET A O 1
ATOM 2390 N N . PRO A 1 302 ? -4.816 5.067 20.548 1.00 90.81 302 PRO A N 1
ATOM 2391 C CA . PRO A 1 302 ? -4.881 5.069 22.011 1.00 90.81 302 PRO A CA 1
ATOM 2392 C C . PRO A 1 302 ? -6.211 4.546 22.566 1.00 90.81 302 PRO A C 1
ATOM 2394 O O . PRO A 1 302 ? -7.269 4.710 21.951 1.00 90.81 302 PRO A O 1
ATOM 2397 N N . LYS A 1 303 ? -6.180 3.949 23.763 1.00 87.62 303 LYS A N 1
ATOM 2398 C CA . LYS A 1 303 ? -7.379 3.376 24.403 1.00 87.62 303 LYS A CA 1
ATOM 2399 C C . LYS A 1 303 ? -8.442 4.444 24.666 1.00 87.62 303 LYS A C 1
ATOM 2401 O O . LYS A 1 303 ? -9.626 4.197 24.455 1.00 87.62 303 LYS A O 1
ATOM 2406 N N . GLU A 1 304 ? -8.009 5.630 25.074 1.00 92.44 304 GLU A N 1
ATOM 2407 C CA . GLU A 1 304 ? -8.838 6.796 25.372 1.00 92.44 304 GLU A CA 1
ATOM 2408 C C . GLU A 1 304 ? -9.601 7.269 24.128 1.00 92.44 304 GLU A C 1
ATOM 2410 O O . GLU A 1 304 ? -10.792 7.573 24.216 1.00 92.44 304 GLU A O 1
ATOM 2415 N N . PHE A 1 305 ? -8.947 7.254 22.960 1.00 93.12 305 PHE A N 1
ATOM 2416 C CA . PHE A 1 305 ? -9.582 7.553 21.676 1.00 93.12 305 PHE A CA 1
ATOM 2417 C C . PHE A 1 305 ? -10.714 6.558 21.399 1.00 93.12 305 PHE A C 1
ATOM 2419 O O . PHE A 1 305 ? -11.840 6.958 21.106 1.00 93.12 305 PHE A O 1
ATOM 2426 N N . GLY A 1 306 ? -10.434 5.258 21.544 1.00 87.75 306 GLY A N 1
ATOM 2427 C CA . GLY A 1 306 ? -11.412 4.198 21.296 1.00 87.75 306 GLY A CA 1
ATOM 2428 C C . GLY A 1 306 ? -12.611 4.234 22.249 1.00 87.75 306 GLY A C 1
ATOM 2429 O O . GLY A 1 306 ? -13.738 3.997 21.816 1.00 87.75 306 GLY A O 1
ATOM 2430 N N . GLN A 1 307 ? -12.395 4.570 23.525 1.00 88.62 307 GLN A N 1
ATOM 2431 C CA . GLN A 1 307 ? -13.470 4.742 24.511 1.00 88.62 307 GLN A CA 1
ATOM 2432 C C . GLN A 1 307 ? -14.382 5.924 24.160 1.00 88.62 307 GLN A C 1
ATOM 2434 O O . GLN A 1 307 ? -15.603 5.789 24.215 1.00 88.62 307 GLN A O 1
ATOM 2439 N N . GLN A 1 308 ? -13.804 7.061 23.757 1.00 92.38 308 GLN A N 1
ATOM 2440 C CA . GLN A 1 308 ? -14.568 8.237 23.328 1.00 92.38 308 GLN A CA 1
ATOM 2441 C C . GLN A 1 308 ? -15.353 7.964 22.042 1.00 92.38 308 GLN A C 1
ATOM 2443 O O . GLN A 1 308 ? -16.534 8.293 21.979 1.00 92.38 308 GLN A O 1
ATOM 2448 N N . ALA A 1 309 ? -14.731 7.313 21.053 1.00 90.00 309 ALA A N 1
ATOM 2449 C CA . ALA A 1 309 ? -15.401 6.897 19.822 1.00 90.00 309 ALA A CA 1
ATOM 2450 C C . ALA A 1 309 ? -16.602 5.981 20.122 1.00 90.00 309 ALA A C 1
ATOM 2452 O O . ALA A 1 309 ? -17.715 6.251 19.674 1.00 90.00 309 ALA A O 1
ATOM 2453 N N . SER A 1 310 ? -16.396 4.963 20.968 1.00 86.44 310 SER A N 1
ATOM 2454 C CA . SER A 1 310 ? -17.447 4.017 21.375 1.00 86.44 310 SER A CA 1
ATOM 2455 C C . SER A 1 310 ? -18.599 4.708 22.104 1.00 86.44 310 SER A C 1
ATOM 2457 O O . SER A 1 310 ? -19.761 4.403 21.845 1.00 86.44 310 SER A O 1
ATOM 2459 N N . GLY A 1 311 ? -18.295 5.675 22.978 1.00 85.56 311 GLY A N 1
ATOM 2460 C CA . GLY A 1 311 ? -19.304 6.488 23.665 1.00 85.56 311 GLY A CA 1
ATOM 2461 C C . GLY A 1 311 ? -20.157 7.351 22.727 1.00 85.56 311 GLY A C 1
ATOM 2462 O O . GLY A 1 311 ? -21.258 7.740 23.100 1.00 85.56 311 GLY A O 1
ATOM 2463 N N . LEU A 1 312 ? -19.680 7.614 21.508 1.00 85.75 312 LEU A N 1
ATOM 2464 C CA . LEU A 1 312 ? -20.394 8.343 20.455 1.00 85.75 312 LEU A CA 1
ATOM 2465 C C . LEU A 1 312 ? -21.082 7.411 19.441 1.00 85.75 312 LEU A C 1
ATOM 2467 O O . LEU A 1 312 ? -21.542 7.870 18.401 1.00 85.75 312 LEU A O 1
ATOM 2471 N N . GLY A 1 313 ? -21.151 6.106 19.727 1.00 81.50 313 GLY A N 1
ATOM 2472 C CA . GLY A 1 313 ? -21.782 5.112 18.855 1.00 81.50 313 GLY A CA 1
ATOM 2473 C C . GLY A 1 313 ? -20.879 4.580 17.739 1.00 81.50 313 GLY A C 1
ATOM 2474 O O . GLY A 1 313 ? -21.304 3.714 16.975 1.00 81.50 313 GLY A O 1
ATOM 2475 N N . TRP A 1 314 ? -19.624 5.030 17.661 1.00 83.50 314 TRP A N 1
ATOM 2476 C CA . TRP A 1 314 ? -18.659 4.504 16.702 1.00 83.50 314 TRP A CA 1
ATOM 2477 C C . TRP A 1 314 ? -17.995 3.253 17.252 1.0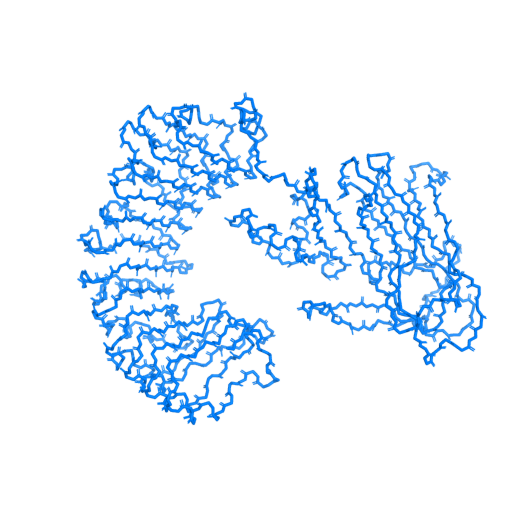0 83.50 314 TRP A C 1
ATOM 2479 O O . TRP A 1 314 ? -17.237 3.302 18.218 1.00 83.50 314 TRP A O 1
ATOM 2489 N N . SER A 1 315 ? -18.239 2.123 16.599 1.00 66.44 315 SER A N 1
ATOM 2490 C CA . SER A 1 315 ? -17.512 0.887 16.868 1.00 66.44 315 SER A CA 1
ATOM 2491 C C . SER A 1 315 ? -16.613 0.548 15.681 1.00 66.44 315 SER A C 1
ATOM 2493 O O . SER A 1 315 ? -16.992 0.809 14.536 1.00 66.44 315 SER A O 1
ATOM 2495 N N . PRO A 1 316 ? -15.426 -0.040 15.909 1.00 62.75 316 PRO A N 1
ATOM 2496 C CA . PRO A 1 316 ? -14.637 -0.573 14.812 1.00 62.75 316 PRO A CA 1
ATOM 2497 C C . PRO A 1 316 ? -15.472 -1.641 14.100 1.00 62.75 316 PRO A C 1
ATOM 2499 O O . PRO A 1 316 ? -15.830 -2.644 14.720 1.00 62.75 316 PRO A O 1
ATOM 2502 N N . ARG A 1 317 ? -15.753 -1.458 12.801 1.00 58.00 317 ARG A N 1
ATOM 2503 C CA . ARG A 1 317 ? -16.408 -2.492 11.967 1.00 58.00 317 ARG A CA 1
ATOM 2504 C C . ARG A 1 317 ? -15.693 -3.834 12.045 1.00 58.00 317 ARG A C 1
ATOM 2506 O O . ARG A 1 317 ? -16.299 -4.896 11.954 1.00 58.00 317 ARG A O 1
ATOM 2513 N N . TYR A 1 318 ? -14.388 -3.759 12.240 1.00 57.91 318 TYR A N 1
ATOM 2514 C CA . TYR A 1 318 ? -13.503 -4.886 12.354 1.00 57.91 318 TYR A CA 1
ATOM 2515 C C . TYR A 1 318 ? -12.950 -4.965 13.773 1.00 57.91 318 TYR A C 1
ATOM 2517 O O . TYR A 1 318 ? -12.063 -4.195 14.150 1.00 57.91 318 TYR A O 1
ATOM 2525 N N . ARG A 1 319 ? -13.444 -5.920 14.562 1.00 66.31 319 ARG A N 1
ATOM 2526 C CA . ARG A 1 319 ? -12.785 -6.280 15.819 1.00 66.31 319 ARG A CA 1
ATOM 2527 C C . ARG A 1 319 ? -11.522 -7.050 15.498 1.00 66.31 319 ARG A C 1
ATOM 2529 O O . ARG A 1 319 ? -11.589 -8.106 14.874 1.00 66.31 319 ARG A O 1
ATOM 2536 N N . LEU A 1 320 ? -10.396 -6.510 15.950 1.00 71.62 320 LEU A N 1
ATOM 2537 C CA . LEU A 1 320 ? -9.136 -7.217 15.844 1.00 71.62 320 LEU A CA 1
ATOM 2538 C C . LEU A 1 320 ? -9.238 -8.583 16.518 1.00 71.62 320 LEU A C 1
ATOM 2540 O O . LEU A 1 320 ? -9.877 -8.694 17.572 1.00 71.62 320 LEU A O 1
ATOM 2544 N N . PRO A 1 321 ? -8.558 -9.588 15.955 1.00 81.50 321 PRO A N 1
ATOM 2545 C CA . PRO A 1 321 ? -8.424 -10.866 16.621 1.00 81.50 321 PRO A CA 1
ATOM 2546 C C . PRO A 1 321 ? -7.775 -10.700 18.004 1.00 81.50 321 PRO A C 1
ATOM 2548 O O . PRO A 1 321 ? -7.052 -9.734 18.282 1.00 81.50 321 PRO A O 1
ATOM 2551 N N . HIS A 1 322 ? -8.049 -11.629 18.912 1.00 84.12 322 HIS A N 1
ATOM 2552 C CA . HIS A 1 322 ? -7.541 -11.546 20.279 1.00 84.12 322 HIS A CA 1
ATOM 2553 C C . HIS A 1 322 ? -6.001 -11.536 20.296 1.00 84.12 322 HIS A C 1
ATOM 2555 O O . HIS A 1 322 ? -5.376 -12.236 19.512 1.00 84.12 322 HIS A O 1
ATOM 2561 N N . TYR A 1 323 ? -5.357 -10.744 21.162 1.00 86.12 323 TYR A N 1
ATOM 2562 C CA . TYR A 1 323 ? -3.881 -10.654 21.231 1.00 86.12 323 TYR A CA 1
ATOM 2563 C C . TYR A 1 323 ? -3.163 -10.290 19.914 1.00 86.12 323 TYR A C 1
ATOM 2565 O O . TYR A 1 323 ? -1.948 -10.461 19.799 1.00 86.12 323 TYR A O 1
ATOM 2573 N N . PHE A 1 324 ? -3.892 -9.743 18.940 1.00 83.38 324 PHE A N 1
ATOM 2574 C CA . PHE A 1 324 ? -3.397 -9.498 17.590 1.00 83.38 324 PHE A CA 1
ATOM 2575 C C . PHE A 1 324 ? -2.054 -8.752 17.533 1.00 83.38 324 PHE A C 1
ATOM 2577 O O . PHE A 1 324 ? -1.148 -9.208 16.841 1.00 83.38 324 PHE A O 1
ATOM 2584 N N . GLU A 1 325 ? -1.900 -7.639 18.262 1.00 81.06 325 GLU A N 1
ATOM 2585 C CA . GLU A 1 325 ? -0.677 -6.819 18.202 1.00 81.06 325 GLU A CA 1
ATOM 2586 C C . GLU A 1 325 ? 0.574 -7.635 18.560 1.00 81.06 325 GLU A C 1
ATOM 2588 O O . GLU A 1 325 ? 1.559 -7.609 17.828 1.00 81.06 325 GLU A O 1
ATOM 2593 N N . THR A 1 326 ? 0.498 -8.442 19.622 1.00 84.19 326 THR A N 1
ATOM 2594 C CA . THR A 1 326 ? 1.597 -9.308 20.075 1.00 84.19 326 THR A CA 1
ATOM 2595 C C . THR A 1 326 ? 1.877 -10.464 19.115 1.00 84.19 326 THR A C 1
ATOM 2597 O O . THR A 1 326 ? 3.016 -10.915 19.013 1.00 84.19 326 THR A O 1
ATOM 2600 N N . ILE A 1 327 ? 0.853 -10.984 18.434 1.00 85.94 327 ILE A N 1
ATOM 2601 C CA . ILE A 1 327 ? 1.019 -12.073 17.462 1.00 85.94 327 ILE A CA 1
ATOM 2602 C C . ILE A 1 327 ? 1.690 -11.545 16.188 1.00 85.94 327 ILE A C 1
ATOM 2604 O O . ILE A 1 327 ? 2.594 -12.183 15.655 1.00 85.94 327 ILE A O 1
ATOM 2608 N N . VAL A 1 328 ? 1.303 -10.354 15.721 1.00 82.75 328 VAL A N 1
ATOM 2609 C CA . VAL A 1 328 ? 1.885 -9.763 14.507 1.00 82.75 328 VAL A CA 1
ATOM 2610 C C . VAL A 1 328 ? 3.349 -9.377 14.676 1.00 82.75 328 VAL A C 1
ATOM 2612 O O . VAL A 1 328 ? 4.113 -9.498 13.724 1.00 82.75 328 VAL A O 1
ATOM 2615 N N . GLU A 1 329 ? 3.774 -8.988 15.877 1.00 80.94 329 GLU A N 1
ATOM 2616 C CA . GLU A 1 329 ? 5.195 -8.766 16.183 1.00 80.94 329 GLU A CA 1
ATOM 2617 C C . GLU A 1 329 ? 6.060 -10.031 16.030 1.00 80.94 329 GLU A C 1
ATOM 2619 O O . GLU A 1 329 ? 7.268 -9.919 15.841 1.00 80.94 329 GLU A O 1
ATOM 2624 N N . GLN A 1 330 ? 5.457 -11.225 16.079 1.00 82.62 330 GLN A N 1
ATOM 2625 C CA . GLN A 1 330 ? 6.142 -12.517 15.936 1.00 82.62 330 GLN A CA 1
ATOM 2626 C C . GLN A 1 330 ? 6.096 -13.076 14.505 1.00 82.62 330 GLN A C 1
ATOM 2628 O O . GLN A 1 330 ? 6.591 -14.178 14.268 1.00 82.62 330 GLN A O 1
ATOM 2633 N N . CYS A 1 331 ? 5.474 -12.362 13.561 1.00 88.31 331 CYS A N 1
ATOM 2634 C CA . CYS A 1 331 ? 5.364 -12.816 12.177 1.00 88.31 331 CYS A CA 1
ATOM 2635 C C . CYS A 1 331 ? 6.715 -12.775 11.462 1.00 88.31 331 CYS A C 1
ATOM 2637 O O . CYS A 1 331 ? 7.411 -11.761 11.483 1.00 88.31 331 CYS A O 1
ATOM 2639 N N . ASP A 1 332 ? 7.037 -13.853 10.748 1.00 85.00 332 ASP A N 1
ATOM 2640 C CA . ASP A 1 332 ? 8.276 -13.961 9.968 1.00 85.00 332 ASP A CA 1
ATOM 2641 C C . ASP A 1 332 ? 8.274 -13.029 8.748 1.00 85.00 332 ASP A C 1
ATOM 2643 O O . ASP A 1 332 ? 9.319 -12.620 8.243 1.00 85.00 332 ASP A O 1
ATOM 2647 N N . THR A 1 333 ? 7.079 -12.699 8.257 1.00 82.50 333 THR A N 1
ATOM 2648 C CA . THR A 1 333 ? 6.850 -11.800 7.127 1.00 82.50 333 THR A CA 1
ATOM 2649 C C . THR A 1 333 ? 6.086 -10.565 7.571 1.00 82.50 333 THR A C 1
ATOM 2651 O O . THR A 1 333 ? 5.192 -10.644 8.416 1.00 82.50 333 THR A O 1
ATOM 2654 N N . LEU A 1 334 ? 6.370 -9.427 6.936 1.00 79.25 334 LEU A N 1
ATOM 2655 C CA . LEU A 1 334 ? 5.637 -8.193 7.188 1.00 79.25 334 LEU A CA 1
ATOM 2656 C C . LEU A 1 334 ? 4.151 -8.370 6.828 1.00 79.25 334 LEU A C 1
ATOM 2658 O O . LEU A 1 334 ? 3.801 -8.580 5.668 1.00 79.25 334 LEU A O 1
ATOM 2662 N N . VAL A 1 335 ? 3.268 -8.248 7.818 1.00 78.38 335 VAL A N 1
ATOM 2663 C CA . VAL A 1 335 ? 1.819 -8.265 7.590 1.00 78.38 335 VAL A CA 1
ATOM 2664 C C . VAL A 1 335 ? 1.386 -6.911 7.017 1.00 78.38 335 VAL A C 1
ATOM 2666 O O . VAL A 1 335 ? 1.561 -5.870 7.667 1.00 78.38 335 VAL A O 1
ATOM 2669 N N . ASP A 1 336 ? 0.818 -6.906 5.802 1.00 73.88 336 ASP A N 1
ATOM 2670 C CA . ASP A 1 336 ? 0.286 -5.686 5.192 1.00 73.88 336 ASP A CA 1
ATOM 2671 C C . ASP A 1 336 ? -0.881 -5.185 6.047 1.00 73.88 336 ASP A C 1
ATOM 2673 O O . ASP A 1 336 ? -1.924 -5.807 6.212 1.00 73.88 336 ASP A O 1
ATOM 2677 N N . THR A 1 337 ? -0.649 -4.026 6.636 1.00 67.62 337 THR A N 1
ATOM 2678 C CA . THR A 1 337 ? -1.526 -3.359 7.596 1.00 67.62 337 THR A CA 1
ATOM 2679 C C . THR A 1 337 ? -1.876 -1.959 7.100 1.00 67.62 337 THR A C 1
ATOM 2681 O O . THR A 1 337 ? -2.241 -1.082 7.878 1.00 67.62 337 THR A O 1
ATOM 2684 N N . SER A 1 338 ? -1.723 -1.742 5.787 1.00 59.59 338 SER A N 1
ATOM 2685 C CA . SER A 1 338 ? -2.046 -0.493 5.090 1.00 59.59 338 SER A CA 1
ATOM 2686 C C . SER A 1 338 ? -3.549 -0.213 5.039 1.00 59.59 338 SER A C 1
ATOM 2688 O O . SER A 1 338 ? -3.942 0.940 4.894 1.00 59.59 338 SER A O 1
ATOM 2690 N N . SER A 1 339 ? -4.374 -1.253 5.181 1.00 65.38 339 SER A N 1
ATOM 2691 C CA . SER A 1 339 ? -5.835 -1.187 5.294 1.00 65.38 339 SER A CA 1
ATOM 2692 C C . SER A 1 339 ? -6.346 -2.400 6.068 1.00 65.38 339 SER A C 1
ATOM 2694 O O . SER A 1 339 ? -5.692 -3.448 6.037 1.00 65.38 339 SER A O 1
ATOM 2696 N N . MET A 1 340 ? -7.536 -2.308 6.661 1.00 68.31 340 MET A N 1
ATOM 2697 C CA . MET A 1 340 ? -8.149 -3.443 7.357 1.00 68.31 340 MET A CA 1
ATOM 2698 C C . MET A 1 340 ? -8.428 -4.626 6.418 1.00 68.31 340 MET A C 1
ATOM 2700 O O . MET A 1 340 ? -8.121 -5.754 6.782 1.00 68.31 340 MET A O 1
ATOM 2704 N N . ASN A 1 341 ? -8.901 -4.395 5.188 1.00 72.62 341 ASN A N 1
ATOM 2705 C CA . ASN A 1 341 ? -9.180 -5.481 4.234 1.00 72.62 341 ASN A CA 1
ATOM 2706 C C . ASN A 1 341 ? -7.945 -6.342 3.953 1.00 72.62 341 ASN A C 1
ATOM 2708 O O . ASN A 1 341 ? -7.983 -7.547 4.171 1.00 72.62 341 ASN A O 1
ATOM 2712 N N . LYS A 1 342 ? -6.828 -5.717 3.561 1.00 77.25 342 LYS A N 1
ATOM 2713 C CA . LYS A 1 342 ? -5.569 -6.440 3.332 1.00 77.25 342 LYS A CA 1
ATOM 2714 C C . LYS A 1 342 ? -5.055 -7.159 4.574 1.00 77.25 342 LYS A C 1
ATOM 2716 O O . LYS A 1 342 ? -4.516 -8.257 4.466 1.00 77.25 342 LYS A O 1
ATOM 2721 N N . LEU A 1 343 ? -5.240 -6.555 5.750 1.00 82.50 343 LEU A N 1
ATOM 2722 C CA . LEU A 1 343 ? -4.895 -7.206 7.004 1.00 82.50 343 LEU A CA 1
ATOM 2723 C C . LEU A 1 343 ? -5.695 -8.504 7.166 1.00 82.50 343 LEU A C 1
ATOM 2725 O O . LEU A 1 343 ? -5.101 -9.557 7.374 1.00 82.50 343 LEU A O 1
ATOM 2729 N N . TYR A 1 344 ? -7.022 -8.457 7.038 1.00 81.38 344 TYR A N 1
ATOM 2730 C CA . TYR A 1 344 ? -7.850 -9.661 7.144 1.00 81.38 344 TYR A CA 1
ATOM 2731 C C . TYR A 1 344 ? -7.563 -10.667 6.031 1.00 81.38 344 TYR A C 1
ATOM 2733 O O . TYR A 1 344 ? -7.548 -11.858 6.317 1.00 81.38 344 TYR A O 1
ATOM 2741 N N . GLU A 1 345 ? -7.277 -10.232 4.804 1.00 84.50 345 GLU A N 1
ATOM 2742 C CA . GLU A 1 345 ? -6.841 -11.117 3.715 1.00 84.50 345 GLU A CA 1
ATOM 2743 C C . GLU A 1 345 ? -5.560 -11.877 4.095 1.00 84.50 345 GLU A C 1
ATOM 2745 O O . GLU A 1 345 ? -5.523 -13.102 4.002 1.00 84.50 345 GLU A O 1
ATOM 2750 N N . HIS A 1 346 ? -4.540 -11.187 4.619 1.00 85.75 346 HIS A N 1
ATOM 2751 C CA . HIS A 1 346 ? -3.305 -11.830 5.083 1.00 85.75 346 HIS A CA 1
ATOM 2752 C C . HIS A 1 346 ? -3.560 -12.793 6.249 1.00 85.75 346 HIS A C 1
ATOM 2754 O O . HIS A 1 346 ? -3.048 -13.910 6.265 1.00 85.75 346 HIS A O 1
ATOM 2760 N N . LEU A 1 347 ? -4.357 -12.377 7.234 1.00 88.75 347 LEU A N 1
ATOM 2761 C CA . LEU A 1 347 ? -4.625 -13.194 8.416 1.00 88.75 347 LEU A CA 1
ATOM 2762 C C . LEU A 1 347 ? -5.527 -14.396 8.123 1.00 88.75 347 LEU A C 1
ATOM 2764 O O . LEU A 1 347 ? -5.391 -15.419 8.784 1.00 88.75 347 LEU A O 1
ATOM 2768 N N . THR A 1 348 ? -6.451 -14.294 7.168 1.00 89.00 348 THR A N 1
ATOM 2769 C CA . THR A 1 348 ? -7.314 -15.418 6.764 1.00 89.00 348 THR A CA 1
ATOM 2770 C C . THR A 1 348 ? -6.564 -16.422 5.893 1.00 89.00 348 THR A C 1
ATOM 2772 O O . THR A 1 348 ? -6.782 -17.620 6.047 1.00 89.00 348 THR A O 1
ATOM 2775 N N . ALA A 1 349 ? -5.633 -15.967 5.044 1.00 88.06 349 ALA A N 1
ATOM 2776 C CA . ALA A 1 349 ? -4.702 -16.849 4.330 1.00 88.06 349 ALA A CA 1
ATOM 2777 C C . ALA A 1 349 ? -3.728 -17.566 5.289 1.00 88.06 349 ALA A C 1
ATOM 2779 O O . ALA A 1 349 ? -3.365 -18.729 5.086 1.00 88.06 349 ALA A O 1
ATOM 2780 N N . GLY A 1 350 ? -3.351 -16.875 6.364 1.00 90.12 350 GLY A N 1
ATOM 2781 C CA . GLY A 1 350 ? -2.462 -17.355 7.408 1.00 90.12 350 GLY A CA 1
ATOM 2782 C C . GLY A 1 350 ? -1.033 -16.847 7.244 1.00 90.12 350 GLY A C 1
ATOM 2783 O O . GLY A 1 350 ? -0.527 -16.659 6.142 1.00 90.12 350 GLY A O 1
ATOM 2784 N N . VAL A 1 351 ? -0.374 -16.629 8.376 1.00 91.50 351 VAL A N 1
ATOM 2785 C CA . VAL A 1 351 ? 0.984 -16.091 8.481 1.00 91.50 351 VAL A CA 1
ATOM 2786 C C . VAL A 1 351 ? 1.854 -17.030 9.307 1.00 91.50 351 VAL A C 1
ATOM 2788 O O . VAL A 1 351 ? 1.376 -17.696 10.228 1.00 91.50 351 VAL A O 1
ATOM 2791 N N . PHE A 1 352 ? 3.138 -17.094 8.974 1.00 91.56 352 PHE A N 1
ATOM 2792 C CA . PHE A 1 352 ? 4.103 -17.907 9.709 1.00 91.56 352 PHE A CA 1
ATOM 2793 C C . PHE A 1 352 ? 4.721 -17.114 10.857 1.00 91.56 352 PHE A C 1
ATOM 2795 O O . PHE A 1 352 ? 4.984 -15.916 10.725 1.00 91.56 352 PHE A O 1
ATOM 2802 N N . LEU A 1 353 ? 4.924 -17.796 11.981 1.00 90.31 353 LEU A N 1
ATOM 2803 C CA . LEU A 1 353 ? 5.558 -17.262 13.179 1.00 90.31 353 LEU A CA 1
ATOM 2804 C C . LEU A 1 353 ? 6.769 -18.123 13.557 1.00 90.31 353 LEU A C 1
ATOM 2806 O O . LEU A 1 353 ? 6.815 -19.329 13.270 1.00 90.31 353 LEU A O 1
ATOM 2810 N N . ASN A 1 354 ? 7.682 -17.527 14.324 1.00 84.38 354 ASN A N 1
ATOM 2811 C CA . ASN A 1 354 ? 8.809 -18.210 14.964 1.00 84.38 354 ASN A CA 1
ATOM 2812 C C . ASN A 1 354 ? 9.682 -19.006 13.976 1.00 84.38 354 ASN A C 1
ATOM 2814 O O . ASN A 1 354 ? 9.987 -20.172 14.217 1.00 84.38 354 ASN A O 1
ATOM 2818 N N . ASN A 1 355 ? 10.111 -18.394 12.871 1.00 84.88 355 ASN A N 1
ATOM 2819 C CA . ASN A 1 355 ? 10.899 -19.024 11.805 1.00 84.88 355 ASN A CA 1
ATOM 2820 C C . ASN A 1 355 ? 10.195 -20.243 11.183 1.00 84.88 355 ASN A C 1
ATOM 2822 O O . ASN A 1 355 ? 10.784 -21.318 11.057 1.00 84.88 355 ASN A O 1
ATOM 2826 N N . LYS A 1 356 ? 8.924 -20.080 10.805 1.00 87.06 356 LYS A N 1
ATOM 2827 C CA . LYS A 1 356 ? 8.047 -21.087 10.186 1.00 87.06 356 LYS A CA 1
ATOM 2828 C C . LYS A 1 356 ? 7.769 -22.307 11.060 1.00 87.06 356 LYS A C 1
ATOM 2830 O O . LYS A 1 356 ? 7.345 -23.344 10.558 1.00 87.06 356 LYS A O 1
ATOM 2835 N N . ARG A 1 357 ? 7.969 -22.184 12.372 1.00 87.44 357 ARG A N 1
ATOM 2836 C CA . ARG A 1 357 ? 7.655 -23.229 13.359 1.00 87.44 357 ARG A CA 1
ATOM 2837 C C . ARG A 1 357 ? 6.183 -23.239 13.742 1.00 87.44 357 ARG A C 1
ATOM 2839 O O . ARG A 1 357 ? 5.671 -24.264 14.183 1.00 87.44 357 ARG A O 1
ATOM 2846 N N . GLN A 1 358 ? 5.487 -22.127 13.524 1.00 91.88 358 GLN A N 1
ATOM 2847 C CA . GLN 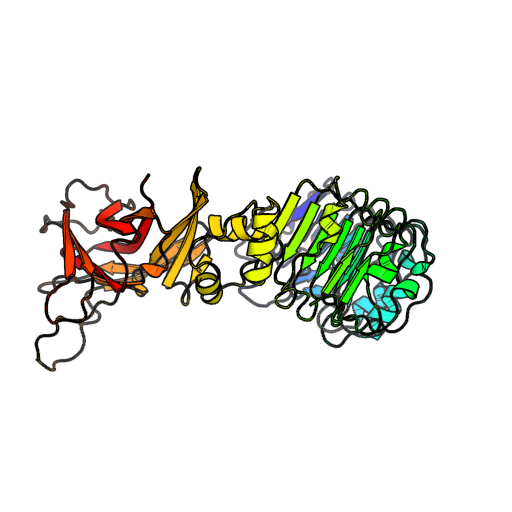A 1 358 ? 4.051 -22.028 13.741 1.00 91.88 358 GLN A CA 1
ATOM 2848 C C . GLN A 1 358 ? 3.375 -21.336 12.556 1.00 91.88 358 GLN A C 1
ATOM 2850 O O . GLN A 1 358 ? 3.987 -20.517 11.869 1.00 91.88 358 GLN A O 1
ATOM 2855 N N . LYS A 1 359 ? 2.100 -21.644 12.330 1.00 93.50 359 LYS A N 1
ATOM 2856 C CA . LYS A 1 359 ? 1.212 -20.895 11.434 1.00 93.50 359 LYS A CA 1
ATOM 2857 C C . LYS A 1 359 ? 0.049 -20.353 12.250 1.00 93.50 359 LYS A C 1
ATOM 2859 O O . LYS A 1 359 ? -0.538 -21.090 13.037 1.00 93.50 359 LYS A O 1
ATOM 2864 N N . TYR A 1 360 ? -0.275 -19.086 12.052 1.00 95.00 360 TYR A N 1
ATOM 2865 C CA . TYR A 1 360 ? -1.404 -18.402 12.666 1.00 95.00 360 TYR A CA 1
ATOM 2866 C C . TYR A 1 360 ? -2.360 -17.932 11.579 1.00 95.00 360 TYR A C 1
ATOM 2868 O O . TYR A 1 360 ? -1.930 -17.356 10.584 1.00 95.00 360 TYR A O 1
ATOM 2876 N N . TRP A 1 361 ? -3.652 -18.165 11.763 1.00 94.62 361 TRP A N 1
ATOM 2877 C CA . TRP A 1 361 ? -4.688 -17.607 10.901 1.00 94.62 361 TRP A CA 1
ATOM 2878 C C . TRP A 1 361 ? -5.929 -17.287 11.720 1.00 94.62 361 TRP A C 1
ATOM 2880 O O . TRP A 1 361 ? -6.004 -17.595 12.910 1.00 94.62 361 TRP A O 1
ATOM 2890 N N . ILE A 1 362 ? -6.904 -16.652 11.084 1.00 93.19 362 ILE A N 1
ATOM 2891 C CA . ILE A 1 362 ? -8.186 -16.342 11.709 1.00 93.19 362 ILE A CA 1
ATOM 2892 C C . ILE A 1 362 ? -9.341 -16.909 10.901 1.00 93.19 362 ILE A C 1
ATOM 2894 O O . ILE A 1 362 ? -9.315 -16.914 9.672 1.00 93.19 362 ILE A O 1
ATOM 2898 N N . ILE A 1 363 ? -10.380 -17.342 11.606 1.00 90.38 363 ILE A N 1
ATOM 2899 C CA . ILE A 1 363 ? -11.638 -17.795 11.012 1.00 90.38 363 ILE A CA 1
ATOM 2900 C C . ILE A 1 363 ? -12.728 -16.796 11.392 1.00 90.38 363 ILE A C 1
ATOM 2902 O O . ILE A 1 363 ? -12.815 -16.370 12.544 1.00 90.38 363 ILE A O 1
ATOM 2906 N N . LYS A 1 364 ? -13.543 -16.396 10.413 1.00 85.75 364 LYS A N 1
ATOM 2907 C CA . LYS A 1 364 ? -14.672 -15.483 10.614 1.00 85.75 364 LYS A CA 1
ATOM 2908 C C . LYS A 1 364 ? -15.920 -16.257 11.039 1.00 85.75 364 LYS A C 1
ATOM 2910 O O . LYS A 1 364 ? -16.265 -17.242 10.394 1.00 85.75 364 LYS A O 1
ATOM 2915 N N . GLN A 1 365 ? -16.607 -15.762 12.061 1.00 82.56 365 GLN A N 1
ATOM 2916 C CA . GLN A 1 365 ? -17.926 -16.208 12.513 1.00 82.56 365 GLN A CA 1
ATOM 2917 C C . GLN A 1 365 ? -18.859 -15.009 12.740 1.00 82.56 365 GLN A C 1
ATOM 2919 O O . GLN A 1 365 ? -18.459 -13.859 12.536 1.00 82.56 365 GLN A O 1
ATOM 2924 N N . GLU A 1 366 ? -20.109 -15.270 13.134 1.00 71.38 366 GLU A N 1
ATOM 2925 C CA . GLU A 1 366 ? -21.129 -14.233 13.370 1.00 71.38 366 GLU A CA 1
ATOM 2926 C C . GLU A 1 366 ? -20.706 -13.195 14.423 1.00 71.38 366 GLU A C 1
ATOM 2928 O O . GLU A 1 366 ? -21.017 -12.012 14.291 1.00 71.38 366 GLU A O 1
ATOM 2933 N N . ASP A 1 367 ? -19.961 -13.615 15.445 1.00 70.50 367 ASP A N 1
ATOM 2934 C CA . ASP A 1 367 ? -19.544 -12.793 16.584 1.00 70.50 367 ASP A CA 1
ATOM 2935 C C . ASP A 1 367 ? -18.159 -12.134 16.415 1.00 70.50 367 ASP A C 1
ATOM 2937 O O . ASP A 1 367 ? -17.774 -11.278 17.223 1.00 70.50 367 ASP A O 1
ATOM 2941 N N . GLY A 1 368 ? -17.413 -12.480 15.358 1.00 77.69 368 GLY A N 1
ATOM 2942 C CA . GLY A 1 368 ? -16.123 -11.869 15.039 1.00 77.69 368 GLY A CA 1
ATOM 2943 C C . GLY A 1 368 ? -15.112 -12.813 14.388 1.00 77.69 368 GLY A C 1
ATOM 2944 O O . GLY A 1 368 ? -15.465 -13.788 13.730 1.00 77.69 368 GLY A O 1
ATOM 2945 N N . TYR A 1 369 ? -13.828 -12.482 14.541 1.00 86.69 369 TYR A N 1
ATOM 2946 C CA . TYR A 1 369 ? -12.711 -13.295 14.061 1.00 86.69 369 TYR A CA 1
ATOM 2947 C C . TYR A 1 369 ? -12.047 -14.035 15.219 1.00 86.69 369 TYR A C 1
ATOM 2949 O O . TYR A 1 369 ? -11.712 -13.433 16.244 1.00 86.69 369 TYR A O 1
ATOM 2957 N N . HIS A 1 370 ? -11.804 -15.327 15.019 1.00 90.81 370 HIS A N 1
ATOM 2958 C CA . HIS A 1 370 ? -11.242 -16.213 16.031 1.00 90.81 370 HIS A CA 1
ATOM 2959 C C . HIS A 1 370 ? -9.881 -16.743 15.615 1.00 90.81 370 HIS A C 1
ATOM 2961 O O . HIS A 1 370 ? -9.695 -17.172 14.476 1.00 90.81 370 HIS A O 1
ATOM 2967 N N . ASN A 1 371 ? -8.935 -16.690 16.547 1.00 94.81 371 ASN A N 1
ATOM 2968 C CA . ASN A 1 371 ? -7.552 -17.083 16.318 1.00 94.81 371 ASN A CA 1
ATOM 2969 C C . ASN A 1 371 ? -7.442 -18.582 16.091 1.00 94.81 371 ASN A C 1
ATOM 2971 O O . ASN A 1 371 ? -8.140 -19.345 16.735 1.00 94.81 371 ASN A O 1
ATOM 2975 N N . CYS A 1 372 ? -6.531 -19.011 15.233 1.00 95.88 372 CYS A N 1
ATOM 2976 C CA . CYS A 1 372 ? -6.234 -20.413 14.985 1.00 95.88 372 CYS A CA 1
ATOM 2977 C C . CYS A 1 372 ? -4.724 -20.592 14.876 1.00 95.88 372 CYS A C 1
ATOM 2979 O O . CYS A 1 372 ? -4.022 -19.695 14.403 1.00 95.88 372 CYS A O 1
ATOM 2981 N N . PHE A 1 373 ? -4.224 -21.746 15.308 1.00 96.38 373 PHE A N 1
ATOM 2982 C CA . PHE A 1 373 ? -2.794 -22.029 15.302 1.00 96.38 373 PHE A CA 1
ATOM 2983 C C . PHE A 1 373 ? -2.495 -23.433 14.793 1.00 96.38 373 PHE A C 1
ATOM 2985 O O . PHE A 1 373 ? -3.212 -24.387 15.078 1.00 96.38 373 PHE A O 1
ATOM 2992 N N . MET A 1 374 ? -1.371 -23.560 14.100 1.00 94.56 374 MET A N 1
ATOM 2993 C CA . MET A 1 374 ? -0.700 -24.818 13.814 1.00 94.56 374 MET A CA 1
ATOM 2994 C C . MET A 1 374 ? 0.700 -24.722 14.402 1.00 94.56 374 MET A C 1
ATOM 2996 O O . MET A 1 374 ? 1.480 -23.864 14.000 1.00 94.56 374 MET A O 1
ATOM 3000 N N . LEU A 1 375 ? 1.015 -25.593 15.351 1.00 93.31 375 LEU A N 1
ATOM 3001 C CA . LEU A 1 375 ? 2.359 -25.772 15.887 1.00 93.31 375 LEU A CA 1
ATOM 3002 C C . LEU A 1 375 ? 2.999 -26.906 15.101 1.00 93.31 375 LEU A C 1
ATOM 3004 O O . LEU A 1 375 ? 2.591 -28.056 15.264 1.00 93.31 375 LEU A O 1
ATOM 3008 N N . TYR A 1 376 ? 3.946 -26.601 14.217 1.00 90.62 376 TYR A N 1
ATOM 3009 C CA . TYR A 1 376 ? 4.591 -27.638 13.418 1.00 90.62 376 TYR A CA 1
ATOM 3010 C C . TYR A 1 376 ? 5.451 -28.539 14.294 1.00 90.62 376 TYR A C 1
ATOM 3012 O O . TYR A 1 376 ? 5.919 -28.142 15.360 1.00 90.62 376 TYR A O 1
ATOM 3020 N N . ALA A 1 377 ? 5.668 -29.767 13.834 1.00 83.75 377 ALA A N 1
ATOM 3021 C CA . ALA A 1 377 ? 6.343 -30.796 14.611 1.00 83.75 377 ALA A CA 1
ATOM 3022 C C . ALA A 1 377 ? 7.749 -30.384 15.082 1.00 83.75 377 ALA A C 1
ATOM 3024 O O . ALA A 1 377 ? 8.156 -30.762 16.173 1.00 83.75 377 ALA A O 1
ATOM 3025 N N . ILE A 1 378 ? 8.446 -29.529 14.329 1.00 76.88 378 ILE A N 1
ATOM 3026 C CA . ILE A 1 378 ? 9.738 -28.952 14.723 1.00 76.88 378 ILE A CA 1
ATOM 3027 C C . ILE A 1 378 ? 9.682 -28.066 15.986 1.00 76.88 378 ILE A C 1
ATOM 3029 O O . ILE A 1 378 ? 10.700 -27.879 16.655 1.00 76.88 378 ILE A O 1
ATOM 3033 N N . ASP A 1 379 ? 8.515 -27.508 16.319 1.00 75.31 379 ASP A N 1
ATOM 3034 C CA . ASP A 1 379 ? 8.274 -26.720 17.537 1.00 75.31 379 ASP A CA 1
ATOM 3035 C C . ASP A 1 379 ? 7.886 -27.596 18.742 1.00 75.31 379 ASP A C 1
ATOM 3037 O O . ASP A 1 379 ? 7.820 -27.133 19.883 1.00 75.31 379 ASP A O 1
ATOM 3041 N N . LEU A 1 380 ? 7.634 -28.884 18.498 1.00 72.62 380 LEU A N 1
ATOM 3042 C CA . LEU A 1 380 ? 7.295 -29.875 19.508 1.00 72.62 380 LEU A CA 1
ATOM 3043 C C . LEU A 1 380 ? 8.581 -30.643 19.861 1.00 72.62 380 LEU A C 1
ATOM 3045 O O . LEU A 1 380 ? 9.063 -31.465 19.089 1.00 72.62 380 LEU A O 1
ATOM 3049 N N . PHE A 1 381 ? 9.174 -30.361 21.022 1.00 65.81 381 PHE A N 1
ATOM 3050 C CA . PHE A 1 381 ? 10.388 -31.045 21.476 1.00 65.81 381 PHE A CA 1
ATOM 3051 C C . PHE A 1 381 ? 10.149 -32.558 21.681 1.00 65.81 381 PHE A C 1
ATOM 3053 O O . PHE A 1 381 ? 9.231 -32.940 22.415 1.00 65.81 381 PHE A O 1
ATOM 3060 N N . PRO A 1 382 ? 11.034 -33.430 21.173 1.00 51.84 382 PRO A N 1
ATOM 3061 C CA . PRO A 1 382 ? 11.294 -34.737 21.762 1.00 51.84 382 PRO A CA 1
ATOM 3062 C C . PRO A 1 382 ? 12.364 -34.559 22.856 1.00 51.84 382 PRO A C 1
ATOM 3064 O O . PRO A 1 382 ? 13.545 -34.411 22.558 1.00 51.84 382 PRO A O 1
ATOM 3067 N N . LEU A 1 383 ? 11.977 -34.504 24.132 1.00 43.78 383 LEU A N 1
ATOM 3068 C CA . LEU A 1 383 ? 12.926 -34.554 25.259 1.00 43.78 383 LEU A CA 1
ATOM 3069 C C . LEU A 1 383 ? 12.764 -35.895 25.992 1.00 43.78 383 LEU A C 1
ATOM 3071 O O . LEU A 1 383 ? 11.626 -36.351 26.134 1.00 43.78 383 LEU A O 1
ATOM 3075 N N . PRO A 1 384 ? 13.860 -36.532 26.450 1.00 37.97 384 PRO A N 1
ATOM 3076 C CA . PRO A 1 384 ? 13.778 -37.755 27.241 1.00 37.97 384 PRO A CA 1
ATOM 3077 C C . PRO A 1 384 ? 13.100 -37.475 28.590 1.00 37.97 384 PRO A C 1
ATOM 3079 O O . PRO A 1 384 ? 13.157 -36.357 29.106 1.00 37.97 384 PRO A O 1
ATOM 3082 N N . LEU A 1 385 ? 12.426 -38.493 29.132 1.00 37.94 385 LEU A N 1
ATOM 3083 C CA . LEU A 1 385 ? 11.856 -38.466 30.478 1.00 37.94 385 LEU A CA 1
ATOM 3084 C C . LEU A 1 385 ? 12.951 -38.119 31.493 1.00 37.94 385 LEU A C 1
ATOM 3086 O O . LEU A 1 385 ? 14.048 -38.672 31.460 1.00 37.94 385 LEU A O 1
ATOM 3090 N N . ASP A 1 386 ? 12.623 -37.174 32.364 1.00 35.66 386 ASP A N 1
ATOM 3091 C CA . ASP A 1 386 ? 13.447 -36.691 33.463 1.00 35.66 386 ASP A CA 1
ATOM 3092 C C . ASP A 1 386 ? 13.509 -37.774 34.554 1.00 35.66 386 ASP A C 1
ATOM 3094 O O . ASP A 1 386 ? 12.779 -37.719 35.536 1.00 35.66 386 ASP A O 1
ATOM 3098 N N . ASP A 1 387 ? 14.331 -38.800 34.336 1.00 31.73 387 ASP A N 1
ATOM 3099 C CA . ASP A 1 387 ? 14.715 -39.798 35.339 1.00 31.73 387 ASP A CA 1
ATOM 3100 C C . ASP A 1 387 ? 16.238 -39.756 35.490 1.00 31.73 387 ASP A C 1
ATOM 3102 O O . ASP A 1 387 ? 16.940 -40.618 34.977 1.00 31.73 387 ASP A O 1
ATOM 3106 N N . GLY A 1 388 ? 16.753 -38.701 36.136 1.00 33.78 388 GLY A N 1
ATOM 3107 C CA . GLY A 1 388 ? 17.942 -38.695 37.011 1.00 33.78 388 GLY A CA 1
ATOM 3108 C C . GLY A 1 388 ? 19.229 -39.447 36.619 1.00 33.78 388 GLY A C 1
ATOM 3109 O O . GLY A 1 388 ? 20.082 -39.647 37.482 1.00 33.78 388 GLY A O 1
ATOM 3110 N N . LEU A 1 389 ? 19.411 -39.862 35.370 1.00 31.75 389 LEU A N 1
ATOM 3111 C CA . LEU A 1 389 ? 20.550 -40.627 34.888 1.00 31.75 389 LEU A CA 1
ATOM 3112 C C . LEU A 1 389 ? 21.148 -39.894 33.695 1.00 31.75 389 LEU A C 1
ATOM 3114 O O . LEU A 1 389 ? 20.644 -39.928 32.575 1.00 31.75 389 LEU A O 1
ATOM 3118 N N . SER A 1 390 ? 22.266 -39.230 33.965 1.00 37.31 390 SER A N 1
ATOM 3119 C CA . SER A 1 390 ? 23.202 -38.751 32.960 1.00 37.31 390 SER A CA 1
ATOM 3120 C C . SER A 1 390 ? 23.605 -39.897 32.033 1.00 37.31 390 SER A C 1
ATOM 3122 O O . SER A 1 390 ? 24.454 -40.692 32.415 1.00 37.31 390 SER A O 1
ATOM 3124 N N . LEU A 1 391 ? 23.044 -39.969 30.826 1.00 29.16 391 LEU A N 1
ATOM 3125 C CA . LEU A 1 391 ? 23.585 -40.703 29.678 1.00 29.16 391 LEU A CA 1
ATOM 3126 C C . LEU A 1 391 ? 23.057 -40.049 28.390 1.00 29.16 391 LEU A C 1
ATOM 3128 O O . LEU A 1 391 ? 21.902 -39.642 28.305 1.00 29.16 391 LEU A O 1
ATOM 3132 N N . GLY A 1 392 ? 23.965 -39.846 27.436 1.00 30.33 392 GLY A N 1
ATOM 3133 C CA . GLY A 1 392 ? 23.813 -38.927 26.312 1.00 30.33 392 GLY A CA 1
ATOM 3134 C C . GLY A 1 392 ? 22.740 -39.277 25.282 1.00 30.33 392 GLY A C 1
ATOM 3135 O O . GLY A 1 392 ? 22.196 -40.370 25.269 1.00 30.33 392 GLY A O 1
ATOM 3136 N N . HIS A 1 393 ? 22.504 -38.299 24.402 1.00 35.66 393 HIS A N 1
ATOM 3137 C CA . HIS A 1 393 ? 21.904 -38.419 23.070 1.00 35.66 393 HIS A CA 1
ATOM 3138 C C . HIS A 1 393 ? 20.739 -39.419 22.944 1.00 35.66 393 HIS A C 1
ATOM 3140 O O . HIS A 1 393 ? 20.954 -40.616 22.774 1.00 35.66 393 HIS A O 1
ATOM 3146 N N . LEU A 1 394 ? 19.499 -38.912 22.856 1.00 41.66 394 LEU A N 1
ATOM 3147 C CA . LEU A 1 394 ? 18.469 -39.623 22.085 1.00 41.66 394 LEU A CA 1
ATOM 3148 C C . LEU A 1 394 ? 19.116 -40.014 20.743 1.00 41.66 394 LEU A C 1
ATOM 3150 O O . LEU A 1 394 ? 19.668 -39.127 20.080 1.00 41.66 394 LEU A O 1
ATOM 3154 N N . PRO A 1 395 ? 19.147 -41.299 20.355 1.00 42.62 395 PRO A N 1
ATOM 3155 C CA . PRO A 1 395 ? 19.815 -41.670 19.127 1.00 42.62 395 PRO A CA 1
ATOM 3156 C C . PRO A 1 395 ? 19.062 -40.997 17.978 1.00 42.62 395 PRO A C 1
ATOM 3158 O O . PRO A 1 395 ? 17.834 -41.061 17.900 1.00 42.62 395 PRO A O 1
ATOM 3161 N N . TYR A 1 396 ? 19.808 -40.362 17.076 1.00 46.19 396 TYR A N 1
ATOM 3162 C CA . TYR A 1 396 ? 19.351 -39.769 15.812 1.00 46.19 396 TYR A CA 1
ATOM 3163 C C . TYR A 1 396 ? 18.619 -40.772 14.875 1.00 46.19 396 TYR A C 1
ATOM 3165 O O . TYR A 1 396 ? 18.437 -40.495 13.697 1.00 46.19 396 TYR A O 1
ATOM 3173 N N . SER A 1 397 ? 18.214 -41.950 15.363 1.00 54.47 397 SER A N 1
ATOM 3174 C CA . SER A 1 397 ? 17.682 -43.085 14.605 1.00 54.47 397 SER A CA 1
ATOM 3175 C C . SER A 1 397 ? 16.170 -43.303 14.746 1.00 54.47 397 SER A C 1
ATOM 3177 O O . SER A 1 397 ? 15.647 -44.247 14.161 1.00 54.47 397 SER A O 1
ATOM 3179 N N . CYS A 1 398 ? 15.452 -42.505 15.547 1.00 61.47 398 CYS A N 1
ATOM 3180 C CA . CYS A 1 398 ? 14.024 -42.747 15.817 1.00 61.47 398 CYS A CA 1
ATOM 3181 C C . CYS A 1 398 ? 13.073 -41.957 14.909 1.00 61.47 398 CYS A C 1
ATOM 3183 O O . CYS A 1 398 ? 11.923 -42.369 14.732 1.00 61.47 398 CYS A O 1
ATOM 3185 N N . TYR A 1 399 ? 13.531 -40.840 14.349 1.00 72.06 399 TYR A N 1
ATOM 3186 C CA . TYR A 1 399 ? 12.746 -39.989 13.466 1.00 72.06 399 TYR A CA 1
ATOM 3187 C C . TYR A 1 399 ? 13.640 -39.173 12.527 1.00 72.06 399 TYR A C 1
ATOM 3189 O O . TYR A 1 399 ? 14.808 -38.930 12.822 1.00 72.06 399 TYR A O 1
ATOM 3197 N N . GLU A 1 400 ? 13.069 -38.725 11.416 1.00 79.25 400 GLU A N 1
ATOM 3198 C CA . GLU A 1 400 ? 13.708 -37.897 10.398 1.00 79.25 400 GLU A CA 1
ATOM 3199 C C . GLU A 1 400 ? 12.863 -36.648 10.134 1.00 79.25 400 GLU A C 1
ATOM 3201 O O . GLU A 1 400 ? 11.633 -36.701 10.171 1.00 79.25 400 GLU A O 1
ATOM 3206 N N . TYR A 1 401 ? 13.519 -35.518 9.868 1.00 81.62 401 TYR A N 1
ATOM 3207 C CA . TYR A 1 401 ? 12.835 -34.319 9.399 1.00 81.62 401 TYR A CA 1
ATOM 3208 C C . TYR A 1 401 ? 12.730 -34.351 7.881 1.00 81.62 401 TYR A C 1
ATOM 3210 O O . TYR A 1 401 ? 13.743 -34.360 7.184 1.00 81.62 401 TYR A O 1
ATOM 3218 N N . ILE A 1 402 ? 11.503 -34.303 7.376 1.00 85.75 402 ILE A N 1
ATOM 3219 C CA . ILE A 1 402 ? 11.231 -34.212 5.944 1.00 85.75 402 ILE A CA 1
ATOM 3220 C C . ILE A 1 402 ? 10.587 -32.863 5.629 1.00 85.75 402 ILE A C 1
ATOM 3222 O O . ILE A 1 402 ? 9.831 -32.306 6.430 1.00 85.75 402 ILE A O 1
ATOM 3226 N N . LYS A 1 403 ? 10.899 -32.317 4.452 1.00 87.94 403 LYS A N 1
ATOM 3227 C CA . LYS A 1 403 ? 10.324 -31.054 3.979 1.00 87.94 403 LYS A CA 1
ATOM 3228 C C . LYS A 1 403 ? 9.076 -31.328 3.158 1.00 87.94 403 LYS A C 1
ATOM 3230 O O . LYS A 1 403 ? 9.110 -32.131 2.231 1.00 87.94 403 LYS A O 1
ATOM 3235 N N . MET A 1 404 ? 7.998 -30.619 3.461 1.00 85.56 404 MET A N 1
ATOM 3236 C CA . MET A 1 404 ? 6.742 -30.685 2.716 1.00 85.56 404 MET A CA 1
ATOM 3237 C C . MET A 1 404 ? 6.261 -29.281 2.367 1.00 85.56 404 MET A C 1
ATOM 3239 O O . MET A 1 404 ? 6.500 -28.340 3.118 1.00 85.56 404 MET A O 1
ATOM 3243 N N . ALA A 1 405 ? 5.593 -29.132 1.226 1.00 85.31 405 ALA A N 1
ATOM 3244 C CA . ALA A 1 405 ? 4.981 -27.867 0.841 1.00 85.31 405 ALA A CA 1
ATOM 3245 C C . ALA A 1 405 ? 3.589 -27.726 1.474 1.00 85.31 405 ALA A C 1
ATOM 3247 O O . ALA A 1 405 ? 2.763 -28.636 1.394 1.00 85.31 405 ALA A O 1
ATOM 3248 N N . GLU A 1 406 ? 3.327 -26.572 2.078 1.00 82.56 406 GLU A N 1
ATOM 3249 C CA . GLU A 1 406 ? 1.977 -26.100 2.373 1.00 82.56 406 GLU A CA 1
ATOM 3250 C C . GLU A 1 406 ? 1.229 -25.734 1.078 1.00 82.56 406 GLU A C 1
ATOM 3252 O O . GLU A 1 406 ? 1.802 -25.674 -0.011 1.00 82.56 406 GLU A O 1
ATOM 3257 N N . SER A 1 407 ? -0.074 -25.470 1.201 1.00 76.06 407 SER A N 1
ATOM 3258 C CA . SER A 1 407 ? -0.938 -25.076 0.073 1.00 76.06 407 SER A CA 1
ATOM 3259 C C . SER A 1 407 ? -0.474 -23.809 -0.659 1.00 76.06 407 SER A C 1
ATOM 3261 O O . SER A 1 407 ? -0.717 -23.668 -1.854 1.00 76.06 407 SER A O 1
ATOM 3263 N N . ASP A 1 408 ? 0.232 -22.915 0.031 1.00 74.38 408 ASP A N 1
ATOM 3264 C CA . ASP A 1 408 ? 0.834 -21.694 -0.517 1.00 74.38 408 ASP A CA 1
ATOM 3265 C C . ASP A 1 408 ? 2.222 -21.931 -1.154 1.00 74.38 408 ASP A C 1
ATOM 3267 O O . ASP A 1 408 ? 2.845 -21.012 -1.686 1.00 74.38 408 ASP A O 1
ATOM 3271 N N . GLY A 1 409 ? 2.720 -23.171 -1.122 1.00 81.44 409 GLY A N 1
ATOM 3272 C CA . GLY A 1 409 ? 4.049 -23.552 -1.591 1.00 81.44 409 GLY A CA 1
ATOM 3273 C C . GLY A 1 409 ? 5.170 -23.314 -0.576 1.00 81.44 409 GLY A C 1
ATOM 3274 O O . GLY A 1 409 ? 6.328 -23.600 -0.888 1.00 81.44 409 GLY A O 1
ATOM 3275 N N . THR A 1 410 ? 4.868 -22.821 0.629 1.00 83.06 410 THR A N 1
ATOM 3276 C CA . THR A 1 410 ? 5.868 -22.654 1.686 1.00 83.06 410 THR A CA 1
ATOM 3277 C C . THR A 1 410 ? 6.348 -24.020 2.166 1.00 83.06 410 THR A C 1
ATOM 3279 O O . THR A 1 410 ? 5.553 -24.869 2.560 1.00 83.06 410 THR A O 1
ATOM 3282 N N . LEU A 1 411 ? 7.665 -24.237 2.165 1.00 86.75 411 LEU A N 1
ATOM 3283 C CA . LEU A 1 411 ? 8.254 -25.460 2.709 1.00 86.75 411 LEU A CA 1
ATOM 3284 C C . LEU A 1 411 ? 8.257 -25.422 4.242 1.00 86.75 411 LEU A C 1
ATOM 3286 O O . LEU A 1 411 ? 8.830 -24.506 4.838 1.00 86.75 411 LEU A O 1
ATOM 3290 N N . ILE A 1 412 ? 7.654 -26.440 4.849 1.00 85.62 412 ILE A N 1
ATOM 3291 C CA . ILE A 1 412 ? 7.628 -26.711 6.289 1.00 85.62 412 ILE A CA 1
ATOM 3292 C C . ILE A 1 412 ? 8.367 -28.016 6.593 1.00 85.62 412 ILE A C 1
ATOM 3294 O O . ILE A 1 412 ? 8.465 -28.898 5.738 1.00 85.62 412 ILE A O 1
ATOM 3298 N N . GLU A 1 413 ? 8.876 -28.147 7.815 1.00 84.19 413 GLU A N 1
ATOM 3299 C CA . GLU A 1 413 ? 9.534 -29.365 8.292 1.00 84.19 413 GLU A CA 1
ATOM 3300 C C . GLU A 1 413 ? 8.573 -30.172 9.167 1.00 84.19 413 GLU A C 1
ATOM 3302 O O . GLU A 1 413 ? 8.017 -29.667 10.147 1.00 84.19 413 GLU A O 1
ATOM 3307 N N . VAL A 1 414 ? 8.375 -31.434 8.796 1.00 87.12 414 VAL A N 1
ATOM 3308 C CA . VAL A 1 414 ? 7.531 -32.399 9.508 1.00 87.12 414 VAL A CA 1
ATOM 3309 C C . VAL A 1 414 ? 8.378 -33.592 9.948 1.00 87.12 414 VAL A C 1
ATOM 3311 O O . VAL A 1 414 ? 9.482 -33.795 9.444 1.00 87.12 414 VAL A O 1
ATOM 3314 N N . ILE A 1 415 ? 7.882 -34.373 10.906 1.00 84.94 415 ILE A N 1
ATOM 3315 C CA . ILE A 1 415 ? 8.625 -35.499 11.487 1.00 84.94 415 ILE A CA 1
ATOM 3316 C C . ILE A 1 415 ? 8.110 -36.813 10.902 1.00 84.94 415 ILE A C 1
ATOM 3318 O O . ILE A 1 415 ? 6.926 -37.102 11.028 1.00 84.94 415 ILE A O 1
ATOM 3322 N N . GLN A 1 416 ? 8.986 -37.633 10.326 1.00 85.06 416 GLN A N 1
ATOM 3323 C CA . GLN A 1 416 ? 8.702 -39.017 9.939 1.00 85.06 416 GLN A CA 1
ATOM 3324 C C . GLN A 1 416 ? 9.327 -39.989 10.946 1.00 85.06 416 GLN A C 1
ATOM 3326 O O . GLN A 1 416 ? 10.500 -39.866 11.284 1.00 85.06 416 GLN A O 1
ATOM 3331 N N . VAL A 1 417 ? 8.567 -40.967 11.436 1.00 79.00 417 VAL A N 1
ATOM 3332 C CA . VAL A 1 417 ? 9.029 -41.937 12.450 1.00 79.00 417 VAL A CA 1
ATOM 3333 C C . VAL A 1 417 ? 9.718 -43.148 11.783 1.00 79.00 417 VAL A C 1
ATOM 3335 O O . VAL A 1 417 ? 9.143 -43.719 10.864 1.00 79.00 417 VAL A O 1
ATOM 3338 N N . GLN A 1 418 ? 10.910 -43.576 12.241 1.00 71.25 418 GLN A N 1
ATOM 3339 C CA . GLN A 1 418 ? 11.799 -44.534 11.522 1.00 71.25 418 GLN A CA 1
ATOM 3340 C C . GLN A 1 418 ? 12.188 -45.859 12.277 1.00 71.25 418 GLN A C 1
ATOM 3342 O O . GLN A 1 418 ? 12.741 -46.755 11.658 1.00 71.25 418 GLN A O 1
ATOM 3347 N N . GLN A 1 419 ? 11.923 -46.002 13.591 1.00 67.31 419 GLN A N 1
ATOM 3348 C CA . GLN A 1 419 ? 12.546 -46.900 14.630 1.00 67.31 419 GLN A CA 1
ATOM 3349 C C . GLN A 1 419 ? 12.993 -48.382 14.389 1.00 67.31 419 GLN A C 1
ATOM 3351 O O . GLN A 1 419 ? 12.423 -49.098 13.567 1.00 67.31 419 GLN A O 1
ATOM 3356 N N . PRO A 1 420 ? 13.809 -48.925 15.349 1.00 47.69 420 PRO A N 1
ATOM 3357 C CA . PRO A 1 420 ? 13.486 -50.192 16.048 1.00 47.69 420 PRO A CA 1
ATOM 3358 C C . PRO A 1 420 ? 13.649 -50.193 17.608 1.00 47.69 420 PRO A C 1
ATOM 3360 O O . PRO A 1 420 ? 14.691 -49.821 18.130 1.00 47.69 420 PRO A O 1
ATOM 3363 N N . PHE A 1 421 ? 12.632 -50.719 18.318 1.00 39.50 421 PHE A N 1
ATOM 3364 C CA . PHE A 1 421 ? 12.537 -51.173 19.735 1.00 39.50 421 PHE A CA 1
ATOM 3365 C C . PHE A 1 421 ? 12.860 -50.219 20.916 1.00 39.50 421 PHE A C 1
ATOM 3367 O O . PHE A 1 421 ? 13.992 -49.809 21.140 1.00 39.50 421 PHE A O 1
ATOM 3374 N N . GLY A 1 422 ? 11.865 -50.025 21.799 1.00 45.16 422 GLY A N 1
ATOM 3375 C CA . GLY A 1 422 ? 12.043 -49.570 23.193 1.00 45.16 422 GLY A CA 1
ATOM 3376 C C . GLY A 1 422 ? 11.809 -48.080 23.466 1.00 45.16 422 GLY A C 1
ATOM 3377 O O . GLY A 1 422 ? 11.638 -47.693 24.620 1.00 45.16 422 GLY A O 1
ATOM 3378 N N . CYS A 1 423 ? 11.733 -47.237 22.436 1.00 45.91 423 CYS A N 1
ATOM 3379 C CA . CYS A 1 423 ? 11.401 -45.826 22.604 1.00 45.91 423 CYS A CA 1
ATOM 3380 C C . CYS A 1 423 ? 9.890 -45.619 22.444 1.00 45.91 423 CYS A C 1
ATOM 3382 O O . CYS A 1 423 ? 9.376 -45.628 21.326 1.00 45.91 423 CYS A O 1
ATOM 3384 N N . ASN A 1 424 ? 9.172 -45.367 23.541 1.00 50.38 424 ASN A N 1
ATOM 3385 C CA . ASN A 1 424 ? 7.829 -44.788 23.467 1.00 50.38 424 ASN A CA 1
ATOM 3386 C C . ASN A 1 424 ? 7.968 -43.403 22.818 1.00 50.38 424 ASN A C 1
ATOM 3388 O O . ASN A 1 424 ? 8.352 -42.456 23.496 1.00 50.38 424 ASN A O 1
ATOM 3392 N N . GLY A 1 425 ? 7.756 -43.302 21.499 1.00 52.78 425 GLY A N 1
ATOM 3393 C CA . GLY A 1 425 ? 7.901 -42.057 20.744 1.00 52.78 425 GLY A CA 1
ATOM 3394 C C . GLY A 1 425 ? 7.065 -40.964 21.396 1.00 52.78 425 GLY A C 1
ATOM 3395 O O . GLY A 1 425 ? 5.842 -41.042 21.364 1.00 52.78 425 GLY A O 1
ATOM 3396 N N . PHE A 1 426 ? 7.729 -40.012 22.049 1.00 65.44 426 PHE A N 1
ATOM 3397 C CA . PHE A 1 426 ? 7.100 -39.013 22.904 1.00 65.44 426 PHE A CA 1
ATOM 3398 C C . PHE A 1 426 ? 7.300 -37.648 22.257 1.00 65.44 426 PHE A C 1
ATOM 3400 O O . PHE A 1 426 ? 8.402 -37.101 22.268 1.00 65.44 426 PHE A O 1
ATOM 3407 N N . ILE A 1 427 ? 6.239 -37.099 21.670 1.00 74.06 427 ILE A N 1
ATOM 3408 C CA . ILE A 1 427 ? 6.242 -35.714 21.191 1.00 74.06 427 ILE A CA 1
ATOM 3409 C C . ILE A 1 427 ? 5.613 -34.854 22.268 1.00 74.06 427 ILE A C 1
ATOM 3411 O O . ILE A 1 427 ? 4.522 -35.176 22.739 1.00 74.06 427 ILE A O 1
ATOM 3415 N N . ARG A 1 428 ? 6.273 -33.754 22.648 1.00 76.88 428 ARG A N 1
ATOM 3416 C CA . ARG A 1 428 ? 5.725 -32.795 23.608 1.00 76.88 428 ARG A CA 1
ATOM 3417 C C . ARG A 1 428 ? 5.831 -31.363 23.095 1.00 76.88 428 ARG A C 1
ATOM 3419 O O . ARG A 1 428 ? 6.898 -30.889 22.733 1.00 76.88 428 ARG A O 1
ATOM 3426 N N . GLY A 1 429 ? 4.716 -30.649 23.123 1.00 80.06 429 GLY A N 1
ATOM 3427 C CA . GLY A 1 429 ? 4.625 -29.228 22.809 1.00 80.06 429 GLY A CA 1
ATOM 3428 C C . GLY A 1 429 ? 4.282 -28.387 24.026 1.00 80.06 429 GLY A C 1
ATOM 3429 O O . GLY A 1 429 ? 3.730 -28.883 25.015 1.00 80.06 429 GLY A O 1
ATOM 3430 N N . LYS A 1 430 ? 4.567 -27.088 23.933 1.00 84.94 430 LYS A N 1
ATOM 3431 C CA . LYS A 1 430 ? 4.032 -26.076 24.846 1.00 84.94 430 LYS A CA 1
ATOM 3432 C C . LYS A 1 430 ? 3.375 -24.963 24.041 1.00 84.94 430 LYS A C 1
ATOM 3434 O O . LYS A 1 430 ? 3.927 -24.522 23.043 1.00 84.94 430 LYS A O 1
ATOM 3439 N N . PHE A 1 431 ? 2.237 -24.475 24.516 1.00 88.69 431 PHE A N 1
ATOM 3440 C CA . PHE A 1 431 ? 1.495 -23.382 23.900 1.00 88.69 431 PHE A CA 1
ATOM 3441 C C . PHE A 1 431 ? 1.001 -22.393 24.958 1.00 88.69 431 PHE A C 1
ATOM 3443 O O . PHE A 1 431 ? 0.668 -22.784 26.074 1.00 88.69 431 PHE A O 1
ATOM 3450 N N . ASP A 1 432 ? 0.979 -21.101 24.640 1.00 88.81 432 ASP A N 1
ATOM 3451 C CA . ASP A 1 432 ? 0.457 -20.064 25.535 1.00 88.81 432 ASP A CA 1
ATOM 3452 C C . ASP A 1 432 ? -1.004 -19.771 25.188 1.00 88.81 432 ASP A C 1
ATOM 3454 O O . ASP A 1 432 ? -1.294 -19.125 24.183 1.00 88.81 432 ASP A O 1
ATOM 3458 N N . THR A 1 433 ? -1.943 -20.236 26.014 1.00 89.44 433 THR A N 1
ATOM 3459 C CA . THR A 1 433 ? -3.375 -20.126 25.691 1.00 89.44 433 THR A CA 1
ATOM 3460 C C . THR A 1 433 ? -3.907 -18.699 25.759 1.00 89.44 433 THR A C 1
ATOM 3462 O O . THR A 1 433 ? -5.025 -18.457 25.318 1.00 89.44 433 THR A O 1
ATOM 3465 N N . ARG A 1 434 ? -3.116 -17.724 26.232 1.00 88.88 434 ARG A N 1
ATOM 3466 C CA . ARG A 1 434 ? -3.474 -16.297 26.144 1.00 88.88 434 ARG A CA 1
ATOM 3467 C C . ARG A 1 434 ? -3.639 -15.822 24.701 1.00 88.88 434 ARG A C 1
ATOM 3469 O O . ARG A 1 434 ? -4.324 -14.837 24.474 1.00 88.88 434 ARG A O 1
ATOM 3476 N N . TYR A 1 435 ? -3.052 -16.526 23.735 1.00 91.25 435 TYR A N 1
ATOM 3477 C CA . TYR A 1 435 ? -3.242 -16.229 22.319 1.00 91.25 435 TYR A CA 1
ATOM 3478 C C . TYR A 1 435 ? -4.570 -16.749 21.748 1.00 91.25 435 TYR A C 1
ATOM 3480 O O . TYR A 1 435 ? -4.857 -16.478 20.589 1.00 91.25 435 TYR A O 1
ATOM 3488 N N . LEU A 1 436 ? -5.399 -17.470 22.510 1.00 92.50 436 LEU A N 1
ATOM 3489 C CA . LEU A 1 436 ? -6.705 -17.961 22.048 1.00 92.50 436 LEU A CA 1
ATOM 3490 C C . LEU A 1 436 ? -7.820 -16.949 22.332 1.00 92.50 436 LEU A C 1
ATOM 3492 O O . LEU A 1 436 ? -7.840 -16.335 23.398 1.00 92.50 436 LEU A O 1
ATOM 3496 N N . SER A 1 437 ? -8.776 -16.800 21.408 1.00 90.38 437 SER A N 1
ATOM 3497 C CA . SER A 1 437 ? -9.904 -15.871 21.575 1.00 90.38 437 SER A CA 1
ATOM 3498 C C . SER A 1 437 ? -10.751 -16.183 22.812 1.00 90.38 437 SER A C 1
ATOM 3500 O O . SER A 1 437 ? -11.100 -17.331 23.085 1.00 90.38 437 SER A O 1
ATOM 3502 N N . MET A 1 438 ? -11.106 -15.136 23.556 1.00 87.25 438 MET A N 1
ATOM 3503 C CA . MET A 1 438 ? -11.909 -15.231 24.779 1.00 87.25 438 MET A CA 1
ATOM 3504 C C . MET A 1 438 ? -13.360 -15.616 24.474 1.00 87.25 438 MET A C 1
ATOM 3506 O O . MET A 1 438 ? -13.923 -15.153 23.490 1.00 87.25 438 MET A O 1
ATOM 3510 N N . GLY A 1 439 ? -13.978 -16.422 25.344 1.00 86.12 439 GLY A N 1
ATOM 3511 C CA . GLY A 1 439 ? -15.379 -16.845 25.207 1.00 86.12 439 GLY A CA 1
ATOM 3512 C C . GLY A 1 439 ? -15.605 -18.036 24.272 1.00 86.12 439 GLY A C 1
ATOM 3513 O O . GLY A 1 439 ? -16.737 -18.496 24.156 1.00 86.12 439 GLY A O 1
ATOM 3514 N N . ILE A 1 440 ? -14.545 -18.565 23.655 1.00 90.50 440 ILE A N 1
ATOM 3515 C CA . ILE A 1 440 ? -14.616 -19.636 22.657 1.00 90.50 440 ILE A CA 1
ATOM 3516 C C . ILE A 1 440 ? -14.072 -20.953 23.212 1.00 90.50 440 ILE A C 1
ATOM 3518 O O . ILE A 1 440 ? -13.175 -20.973 24.065 1.00 90.50 440 ILE A O 1
ATOM 3522 N N . THR A 1 441 ? -14.631 -22.062 22.724 1.00 92.69 441 THR A N 1
ATOM 3523 C CA . THR A 1 441 ? -14.095 -23.404 22.966 1.00 92.69 441 THR A CA 1
ATOM 3524 C C . THR A 1 441 ? -13.174 -23.790 21.818 1.00 92.69 441 THR A C 1
ATOM 3526 O O . THR A 1 441 ? -13.554 -23.679 20.661 1.00 92.69 441 THR A O 1
ATOM 3529 N N . TYR A 1 442 ? -11.975 -24.252 22.137 1.00 94.75 442 TYR A N 1
ATOM 3530 C CA . TYR A 1 442 ? -10.962 -24.688 21.190 1.00 94.75 442 TYR A CA 1
ATOM 3531 C C . TYR A 1 442 ? -10.785 -26.195 21.240 1.00 94.75 442 TYR A C 1
ATOM 3533 O O . TYR A 1 442 ? -10.780 -26.786 22.318 1.00 94.75 442 TYR A O 1
ATOM 3541 N N . GLU A 1 443 ? -10.579 -26.802 20.084 1.00 96.25 443 GLU A N 1
ATOM 3542 C CA . GLU A 1 443 ? -10.118 -28.171 19.933 1.00 96.25 443 GLU A CA 1
ATOM 3543 C C . GLU A 1 443 ? -8.623 -28.183 19.634 1.00 96.25 443 GLU A C 1
ATOM 3545 O O . GLU A 1 443 ? -8.131 -27.425 18.800 1.00 96.25 443 GLU A O 1
ATOM 3550 N N . VAL A 1 444 ? -7.901 -29.043 20.347 1.00 96.12 444 VAL A N 1
ATOM 3551 C CA . VAL A 1 444 ? -6.474 -29.295 20.157 1.00 96.12 444 VAL A CA 1
ATOM 3552 C C . VAL A 1 444 ? -6.337 -30.699 19.591 1.00 96.12 444 VAL A C 1
ATOM 3554 O O . VAL A 1 444 ? -6.750 -31.660 20.245 1.00 96.12 444 VAL A O 1
ATOM 3557 N N . ALA A 1 445 ? -5.754 -30.838 18.403 1.00 96.00 445 ALA A N 1
ATOM 3558 C CA . ALA A 1 445 ? -5.603 -32.127 17.734 1.00 96.00 445 ALA A CA 1
ATOM 3559 C C . ALA A 1 445 ? -4.232 -32.271 17.065 1.00 96.00 445 ALA A C 1
ATOM 3561 O O . ALA A 1 445 ? -3.690 -31.317 16.515 1.00 96.00 445 ALA A O 1
ATOM 3562 N N . PHE A 1 446 ? -3.670 -33.476 17.078 1.00 93.31 446 PHE A N 1
ATOM 3563 C CA . PHE A 1 446 ? -2.485 -33.794 16.284 1.00 93.31 446 PHE A CA 1
ATOM 3564 C C . PHE A 1 446 ? -2.879 -34.051 14.833 1.00 93.31 446 PHE A C 1
ATOM 3566 O O . PHE A 1 446 ? -3.861 -34.744 14.578 1.00 93.31 446 PHE A O 1
ATOM 3573 N N . VAL A 1 447 ? -2.101 -33.518 13.893 1.00 94.06 447 VAL A N 1
ATOM 3574 C CA . VAL A 1 447 ? -2.269 -33.751 12.455 1.00 94.06 447 VAL A CA 1
ATOM 3575 C C . VAL A 1 447 ? -1.176 -34.706 11.995 1.00 94.06 447 VAL A C 1
ATOM 3577 O O . VAL A 1 447 ? 0.006 -34.347 11.998 1.00 94.06 447 VAL A O 1
ATOM 3580 N N . ILE A 1 448 ? -1.571 -35.924 11.629 1.00 91.00 448 ILE A N 1
ATOM 3581 C CA . ILE A 1 448 ? -0.652 -36.999 11.238 1.00 91.00 448 ILE A CA 1
ATOM 3582 C C . ILE A 1 448 ? -1.102 -37.664 9.936 1.00 91.00 448 ILE A C 1
ATOM 3584 O O . ILE A 1 448 ? -2.253 -37.526 9.541 1.00 91.00 448 ILE A O 1
ATOM 3588 N N . MET A 1 449 ? -0.204 -38.389 9.287 1.00 90.25 449 MET A N 1
ATOM 3589 C CA . MET A 1 449 ? -0.468 -39.227 8.120 1.00 90.25 449 MET A CA 1
ATOM 3590 C C . MET A 1 449 ? 0.186 -40.587 8.345 1.00 90.25 449 MET A C 1
ATOM 3592 O O . MET A 1 449 ? 1.314 -40.659 8.834 1.00 90.25 449 MET A O 1
ATOM 3596 N N . LEU A 1 450 ? -0.524 -41.662 8.013 1.00 86.06 450 LEU A N 1
ATOM 3597 C CA . LEU A 1 450 ? -0.045 -43.036 8.162 1.00 86.06 450 LEU A CA 1
ATOM 3598 C C . LEU A 1 450 ? 0.314 -43.586 6.782 1.00 86.06 450 LEU A C 1
ATOM 3600 O O . LEU A 1 450 ? -0.578 -43.734 5.952 1.00 86.06 450 LEU A O 1
ATOM 3604 N N . LEU A 1 451 ? 1.593 -43.871 6.529 1.00 82.38 451 LEU A N 1
ATOM 3605 C CA . LEU A 1 451 ? 2.035 -44.360 5.221 1.00 82.38 451 LEU A CA 1
ATOM 3606 C C . LEU A 1 451 ? 1.697 -45.841 5.029 1.00 82.38 451 LEU A C 1
ATOM 3608 O O . LEU A 1 451 ? 2.156 -46.695 5.796 1.00 82.38 451 LEU A O 1
ATOM 3612 N N . GLU A 1 452 ? 0.959 -46.167 3.964 1.00 74.62 452 GLU A N 1
ATOM 3613 C CA . GLU A 1 452 ? 0.514 -47.544 3.721 1.00 74.62 452 GLU A CA 1
ATOM 3614 C C . GLU A 1 452 ? 1.679 -48.521 3.543 1.00 74.62 452 GLU A C 1
ATOM 3616 O O . GLU A 1 452 ? 1.658 -49.619 4.100 1.00 74.62 452 GLU A O 1
ATOM 3621 N N . ALA A 1 453 ? 2.733 -48.086 2.853 1.00 63.94 453 ALA A N 1
ATOM 3622 C CA . ALA A 1 453 ? 3.914 -48.894 2.558 1.00 63.94 453 ALA A CA 1
ATOM 3623 C C . ALA A 1 453 ? 4.733 -49.310 3.799 1.00 63.94 453 ALA A C 1
ATOM 3625 O O . ALA A 1 453 ? 5.606 -50.171 3.689 1.00 63.94 453 ALA A O 1
ATOM 3626 N N . VAL A 1 454 ? 4.488 -48.697 4.965 1.00 64.19 454 VAL A N 1
ATOM 3627 C CA . VAL A 1 454 ? 5.330 -48.848 6.167 1.00 64.19 454 VAL A CA 1
ATOM 3628 C C . VAL A 1 454 ? 4.548 -49.413 7.365 1.00 64.19 454 VAL A C 1
ATOM 3630 O O . VAL A 1 454 ? 5.111 -50.141 8.187 1.00 64.19 454 VAL A O 1
ATOM 3633 N N . CYS A 1 455 ? 3.236 -49.171 7.444 1.00 60.72 455 CYS A N 1
ATOM 3634 C CA . CYS A 1 455 ? 2.359 -49.668 8.509 1.00 60.72 455 CYS A CA 1
ATOM 3635 C C . CYS A 1 455 ? 1.996 -51.160 8.324 1.00 60.72 455 CYS A C 1
ATOM 3637 O O . CYS A 1 455 ? 0.891 -51.495 7.894 1.00 60.72 455 CYS A O 1
ATOM 3639 N N . ALA A 1 456 ? 2.926 -52.068 8.642 1.00 55.28 456 ALA A N 1
ATOM 3640 C CA . ALA A 1 456 ? 2.777 -53.514 8.407 1.00 55.28 456 ALA A CA 1
ATOM 3641 C C . ALA A 1 456 ? 2.400 -54.361 9.647 1.00 55.28 456 ALA A C 1
ATOM 3643 O O . ALA A 1 456 ? 2.285 -55.582 9.529 1.00 55.28 456 ALA A O 1
ATOM 3644 N N . ARG A 1 457 ? 2.241 -53.775 10.848 1.00 58.00 457 ARG A N 1
ATOM 3645 C CA . ARG A 1 457 ? 1.930 -54.524 12.088 1.00 58.00 457 ARG A CA 1
ATOM 3646 C C . ARG A 1 457 ? 0.926 -53.790 12.995 1.00 58.00 457 ARG A C 1
ATOM 3648 O O . ARG A 1 457 ? 1.032 -52.571 13.100 1.00 58.00 457 ARG A O 1
ATOM 3655 N N . PRO A 1 458 ? 0.031 -54.512 13.699 1.00 55.69 458 PRO A N 1
ATOM 3656 C CA . PRO A 1 458 ? -0.821 -53.935 14.742 1.00 55.69 458 PRO A CA 1
ATOM 3657 C C . PRO A 1 458 ? 0.024 -53.511 15.958 1.00 55.69 458 PRO A C 1
ATOM 3659 O O . PRO A 1 458 ? 0.886 -54.264 16.420 1.00 55.69 458 PRO A O 1
ATOM 3662 N N . ILE A 1 459 ? -0.196 -52.291 16.454 1.00 56.69 459 ILE A N 1
ATOM 3663 C CA . ILE A 1 459 ? 0.554 -51.621 17.538 1.00 56.69 459 ILE A CA 1
ATOM 3664 C C . ILE A 1 459 ? -0.473 -50.921 18.457 1.00 56.69 459 ILE A C 1
ATOM 3666 O O . ILE A 1 459 ? -1.529 -50.532 17.961 1.00 56.69 459 ILE A O 1
ATOM 3670 N N . PRO A 1 460 ? -0.205 -50.763 19.772 1.00 59.03 460 PRO A N 1
ATOM 3671 C CA . PRO A 1 460 ? -1.079 -50.054 20.715 1.00 59.03 460 PRO A CA 1
ATOM 3672 C C . PRO A 1 460 ? -1.554 -48.681 20.219 1.00 59.03 460 PRO A C 1
ATOM 3674 O O . PRO A 1 460 ? -0.845 -47.985 19.494 1.00 59.03 460 PRO A O 1
ATOM 3677 N N . ALA A 1 461 ? -2.759 -48.304 20.647 1.00 73.81 461 ALA A N 1
ATOM 3678 C CA . ALA A 1 461 ? -3.427 -47.066 20.275 1.00 73.81 461 ALA A CA 1
ATOM 3679 C C . ALA A 1 461 ? -2.590 -45.813 20.594 1.00 73.81 461 ALA A C 1
ATOM 3681 O O . ALA A 1 461 ? -1.873 -45.742 21.597 1.00 73.81 461 ALA A O 1
ATOM 3682 N N . ALA A 1 462 ? -2.708 -44.796 19.736 1.00 78.25 462 ALA A N 1
ATOM 3683 C CA . ALA A 1 462 ? -2.049 -43.517 19.950 1.00 78.25 462 ALA A CA 1
ATOM 3684 C C . ALA A 1 462 ? -2.739 -42.765 21.090 1.00 78.25 462 ALA A C 1
ATOM 3686 O O . ALA A 1 462 ? -3.952 -42.564 21.068 1.00 78.25 462 ALA A O 1
ATOM 3687 N N . VAL A 1 463 ? -1.964 -42.304 22.068 1.00 82.06 463 VAL A N 1
ATOM 3688 C CA . VAL A 1 463 ? -2.482 -41.530 23.198 1.00 82.06 463 VAL A CA 1
ATOM 3689 C C . VAL A 1 463 ? -2.092 -40.071 23.017 1.00 82.06 463 VAL A C 1
ATOM 3691 O O . VAL A 1 463 ? -0.922 -39.699 23.130 1.00 82.06 463 VAL A O 1
ATOM 3694 N N . CYS A 1 464 ? -3.093 -39.241 22.745 1.00 85.19 464 CYS A N 1
ATOM 3695 C CA . CYS A 1 464 ? -2.976 -37.792 22.677 1.00 85.19 464 CYS A CA 1
ATOM 3696 C C . CYS A 1 464 ? -3.367 -37.191 24.027 1.00 85.19 464 CYS A C 1
ATOM 3698 O O . CYS A 1 464 ? -4.319 -37.648 24.657 1.00 85.19 464 CYS A O 1
ATOM 3700 N N . GLY A 1 465 ? -2.698 -36.131 24.467 1.00 84.75 465 GLY A N 1
ATOM 3701 C CA . GLY A 1 465 ? -3.068 -35.469 25.711 1.00 84.75 465 GLY A CA 1
ATOM 3702 C C . GLY A 1 465 ? -2.748 -33.989 25.755 1.00 84.75 465 GLY A C 1
ATOM 3703 O O . GLY A 1 465 ? -1.860 -33.496 25.059 1.00 84.75 465 GLY A O 1
ATOM 3704 N N . ILE A 1 466 ? -3.483 -33.295 26.617 1.00 84.88 466 ILE A N 1
ATOM 3705 C CA . ILE A 1 466 ? -3.234 -31.911 27.002 1.00 84.88 466 ILE A CA 1
ATOM 3706 C C . ILE A 1 466 ? -3.204 -31.790 28.524 1.00 84.88 466 ILE A C 1
ATOM 3708 O O . ILE A 1 466 ? -3.979 -32.443 29.218 1.00 84.88 466 ILE A O 1
ATOM 3712 N N . ALA A 1 467 ? -2.328 -30.943 29.057 1.00 83.94 467 ALA A N 1
ATOM 3713 C CA . ALA A 1 467 ? -2.222 -30.687 30.490 1.00 83.94 467 ALA A CA 1
ATOM 3714 C C . ALA A 1 467 ? -1.807 -29.241 30.765 1.00 83.94 467 ALA A C 1
ATOM 3716 O O . ALA A 1 467 ? -0.972 -28.678 30.059 1.00 83.94 467 ALA A O 1
ATOM 3717 N N . PHE A 1 468 ? -2.356 -28.631 31.812 1.00 77.25 468 PHE A N 1
ATOM 3718 C CA . PHE A 1 468 ? -1.942 -27.295 32.245 1.00 77.25 468 PHE A CA 1
ATOM 3719 C C . PHE A 1 468 ? -0.818 -27.366 33.278 1.00 77.25 468 PHE A C 1
ATOM 3721 O O . PHE A 1 468 ? -0.907 -28.104 34.259 1.00 77.25 468 PHE A O 1
ATOM 3728 N N . ALA A 1 469 ? 0.225 -26.555 33.091 1.00 66.25 469 ALA A N 1
ATOM 3729 C CA . ALA A 1 469 ? 1.260 -26.393 34.107 1.00 66.25 469 ALA A CA 1
ATOM 3730 C C . ALA A 1 469 ? 0.711 -25.583 35.298 1.00 66.25 469 ALA A C 1
ATOM 3732 O O . ALA A 1 469 ? 0.216 -24.470 35.109 1.00 66.25 469 ALA A O 1
ATOM 3733 N N . ARG A 1 470 ? 0.811 -26.118 36.524 1.00 59.16 470 ARG A N 1
ATOM 3734 C CA . ARG A 1 470 ? 0.540 -25.374 37.766 1.00 59.16 470 ARG A CA 1
ATOM 3735 C C . ARG A 1 470 ? 1.852 -24.942 38.439 1.00 59.16 470 ARG A C 1
ATOM 3737 O O . ARG A 1 470 ? 2.851 -25.639 38.298 1.00 59.16 470 ARG A O 1
ATOM 3744 N N . PRO A 1 471 ? 1.857 -23.827 39.197 1.00 46.84 471 PRO A N 1
ATOM 3745 C CA . PRO A 1 471 ? 3.016 -23.407 39.995 1.00 46.84 471 PRO A CA 1
ATOM 3746 C C . PRO A 1 471 ? 3.381 -24.367 41.143 1.00 46.84 471 PRO A C 1
ATOM 3748 O O . PRO A 1 471 ? 4.505 -24.342 41.628 1.00 46.84 471 PRO A O 1
ATOM 3751 N N . SER A 1 472 ? 2.438 -25.197 41.598 1.00 49.38 472 SER A N 1
ATOM 3752 C CA . SER A 1 472 ? 2.623 -26.215 42.643 1.00 49.38 472 SER A CA 1
ATOM 3753 C C . SER A 1 472 ? 2.919 -27.594 42.040 1.00 49.38 472 SER A C 1
ATOM 3755 O O . SER A 1 472 ? 2.397 -27.890 40.971 1.00 49.38 472 SER A O 1
ATOM 3757 N N . LEU A 1 473 ? 3.629 -28.465 42.772 1.00 43.00 473 LEU A N 1
ATOM 3758 C CA . LEU A 1 473 ? 3.999 -29.868 42.452 1.00 43.00 473 LEU A CA 1
ATOM 3759 C C . LEU A 1 473 ? 2.845 -30.838 42.073 1.00 43.00 473 LEU A C 1
ATOM 3761 O O . LEU A 1 473 ? 3.067 -32.037 41.943 1.00 43.00 473 LEU A O 1
ATOM 3765 N N . HIS A 1 474 ? 1.618 -30.352 41.882 1.00 47.44 474 HIS A N 1
ATOM 3766 C CA . HIS A 1 474 ? 0.475 -31.134 41.414 1.00 47.44 474 HIS A CA 1
ATOM 3767 C C . HIS A 1 474 ? 0.164 -30.810 39.950 1.00 47.44 474 HIS A C 1
ATOM 3769 O O . HIS A 1 474 ? 0.014 -29.637 39.596 1.00 47.44 474 HIS A O 1
ATOM 3775 N N . GLU A 1 475 ? 0.016 -31.846 39.117 1.00 54.00 475 GLU A N 1
ATOM 3776 C CA . GLU A 1 475 ? -0.431 -31.711 37.727 1.00 54.00 475 GLU A CA 1
ATOM 3777 C C . GLU A 1 475 ? -1.760 -30.931 37.659 1.00 54.00 475 GLU A C 1
ATOM 3779 O O . GLU A 1 475 ? -2.675 -31.132 38.463 1.00 54.00 475 GLU A O 1
ATOM 3784 N N . GLY A 1 476 ? -1.851 -29.968 36.735 1.00 60.59 476 GLY A N 1
ATOM 3785 C CA . GLY A 1 476 ? -3.087 -29.230 36.483 1.00 60.59 476 GLY A CA 1
ATOM 3786 C C . GLY A 1 476 ? -4.155 -30.092 35.799 1.00 60.59 476 GLY A C 1
ATOM 3787 O O . GLY A 1 476 ? -3.916 -31.266 35.520 1.00 60.59 476 GLY A O 1
ATOM 3788 N N . PRO A 1 477 ? -5.339 -29.523 35.493 1.00 72.25 477 PRO A N 1
ATOM 3789 C CA . PRO A 1 477 ? -6.353 -30.237 34.725 1.00 72.25 477 PRO A CA 1
ATOM 3790 C C . PRO A 1 477 ? -5.747 -30.767 33.419 1.00 72.25 477 PRO A C 1
ATOM 3792 O O . PRO A 1 477 ? -5.086 -30.023 32.685 1.00 72.25 477 PRO A O 1
ATOM 3795 N N . SER A 1 478 ? -5.959 -32.055 33.160 1.00 83.19 478 SER A N 1
ATOM 3796 C CA . SER A 1 478 ? -5.426 -32.771 32.007 1.00 83.19 478 SER A CA 1
ATOM 3797 C C . SER A 1 478 ? -6.514 -33.600 31.329 1.00 83.19 478 SER A C 1
ATOM 3799 O O . SER A 1 478 ? -7.497 -34.002 31.950 1.00 83.19 478 SER A O 1
ATOM 3801 N N . GLN A 1 479 ? -6.362 -33.806 30.026 1.00 88.81 479 GLN A N 1
ATOM 3802 C CA . GLN A 1 479 ? -7.196 -34.689 29.215 1.00 88.81 479 GLN A CA 1
ATOM 3803 C C . GLN A 1 479 ? -6.265 -35.629 28.458 1.00 88.81 479 GLN A C 1
ATOM 3805 O O . GLN A 1 479 ? -5.201 -35.210 27.996 1.00 88.81 479 GLN A O 1
ATOM 3810 N N . LYS A 1 480 ? -6.661 -36.894 28.336 1.00 88.50 480 LYS A N 1
ATOM 3811 C CA . LYS A 1 480 ? -5.978 -37.900 27.523 1.00 88.50 480 LYS A CA 1
ATOM 3812 C C . LYS A 1 480 ? -7.025 -38.641 26.705 1.00 88.50 480 LYS A C 1
ATOM 3814 O O . LYS A 1 480 ? -8.072 -38.996 27.238 1.00 88.50 480 LYS A O 1
ATOM 3819 N N . HIS A 1 481 ? -6.731 -38.854 25.434 1.00 88.12 481 HIS A N 1
ATOM 3820 C CA . HIS A 1 481 ? -7.589 -39.548 24.489 1.00 88.12 481 HIS A CA 1
ATOM 3821 C C . HIS A 1 481 ? -6.767 -40.619 23.788 1.00 88.12 481 HIS A C 1
ATOM 3823 O O . HIS A 1 481 ? -5.699 -40.336 23.244 1.00 88.12 481 HIS A O 1
ATOM 3829 N N . GLU A 1 482 ? -7.275 -41.840 23.817 1.00 88.19 482 GLU A N 1
ATOM 3830 C CA . GLU A 1 482 ? -6.683 -42.991 23.154 1.00 88.19 482 GLU A CA 1
ATOM 3831 C C . GLU A 1 482 ? -7.387 -43.213 21.811 1.00 88.19 482 GLU A C 1
ATOM 3833 O O . GLU A 1 482 ? -8.616 -43.203 21.732 1.00 88.19 482 GLU A O 1
ATOM 3838 N N . HIS A 1 483 ? -6.606 -43.364 20.744 1.00 84.94 483 HIS A N 1
ATOM 3839 C CA . HIS A 1 483 ? -7.091 -43.481 19.373 1.00 84.94 483 HIS A CA 1
ATOM 3840 C C . HIS A 1 483 ? -6.576 -44.766 18.741 1.00 84.94 483 HIS A C 1
ATOM 3842 O O . HIS A 1 483 ? -5.369 -44.926 18.547 1.00 84.94 483 HIS A O 1
ATOM 3848 N N . SER A 1 484 ? -7.498 -45.648 18.350 1.00 84.00 484 SER A N 1
ATOM 3849 C CA . SER A 1 484 ? -7.164 -46.745 17.441 1.00 84.00 484 SER A CA 1
ATOM 3850 C C . SER A 1 484 ? -6.700 -46.168 16.102 1.00 84.00 484 SER A C 1
ATOM 3852 O O . SER A 1 484 ? -7.363 -45.292 15.533 1.00 84.00 484 SER A O 1
ATOM 3854 N N . LEU A 1 485 ? -5.548 -46.641 15.624 1.00 81.06 485 LEU A N 1
ATOM 3855 C CA . LEU A 1 485 ? -4.987 -46.260 14.327 1.00 81.06 485 LEU A CA 1
ATOM 3856 C C . LEU A 1 485 ? -5.364 -47.243 13.211 1.00 81.06 485 LEU A C 1
ATOM 3858 O O . LEU A 1 485 ? -5.214 -46.893 12.045 1.00 81.06 485 LEU A O 1
ATOM 3862 N N . ASP A 1 486 ? -5.874 -48.430 13.554 1.00 78.56 486 ASP A N 1
ATOM 3863 C CA . ASP A 1 486 ? -6.130 -49.509 12.590 1.00 78.56 486 ASP A CA 1
ATOM 3864 C C . ASP A 1 486 ? -7.239 -49.149 11.586 1.00 78.56 486 ASP A C 1
ATOM 3866 O O . ASP A 1 486 ? -7.140 -49.485 10.408 1.00 78.56 486 ASP A O 1
ATOM 3870 N N . ASP A 1 487 ? -8.250 -48.397 12.031 1.00 79.88 487 ASP A N 1
ATOM 3871 C CA . ASP A 1 487 ? -9.406 -47.994 11.214 1.00 79.88 487 ASP A CA 1
ATOM 3872 C C . ASP A 1 487 ? -9.238 -46.608 10.560 1.00 79.88 487 ASP A C 1
ATOM 3874 O O . ASP A 1 487 ? -10.193 -46.041 10.021 1.00 79.88 487 ASP A O 1
ATOM 3878 N N . LYS A 1 488 ? -8.052 -45.995 10.663 1.00 85.06 488 LYS A N 1
ATOM 3879 C CA . LYS A 1 488 ? -7.797 -44.658 10.110 1.00 85.06 488 LYS A CA 1
ATOM 3880 C C . LYS A 1 488 ? -7.352 -44.746 8.645 1.00 85.06 488 LYS A C 1
ATOM 3882 O O . LYS A 1 488 ? -6.619 -45.669 8.291 1.00 85.06 488 LYS A O 1
ATOM 3887 N N . PRO A 1 489 ? -7.754 -43.786 7.791 1.00 86.06 489 PRO A N 1
ATOM 3888 C CA . PRO A 1 489 ? -7.317 -43.767 6.401 1.00 86.06 489 PRO A CA 1
ATOM 3889 C C . PRO A 1 489 ? -5.794 -43.611 6.316 1.00 86.06 489 PRO A C 1
ATOM 3891 O O . PRO A 1 489 ? -5.180 -42.872 7.093 1.00 86.06 489 PRO A O 1
ATOM 3894 N N . LYS A 1 490 ? -5.197 -44.345 5.376 1.00 87.06 490 LYS A N 1
ATOM 3895 C CA . LYS A 1 490 ? -3.762 -44.327 5.077 1.00 87.06 490 LYS A CA 1
ATOM 3896 C C . LYS A 1 490 ? -3.483 -43.353 3.935 1.00 87.06 490 LYS A C 1
ATOM 3898 O O . LYS A 1 490 ? -4.369 -43.080 3.134 1.00 87.06 490 LYS A O 1
ATOM 3903 N N . ASP A 1 491 ? -2.274 -42.801 3.912 1.00 87.56 491 ASP A N 1
ATOM 3904 C CA . ASP A 1 491 ? -1.805 -41.791 2.950 1.00 87.56 491 ASP A CA 1
ATOM 3905 C C . ASP A 1 491 ? -2.654 -40.499 2.900 1.00 87.56 491 ASP A C 1
ATOM 3907 O O . ASP A 1 491 ? -2.518 -39.670 2.001 1.00 87.56 491 ASP A O 1
ATOM 3911 N N . GLU A 1 492 ? -3.477 -40.274 3.929 1.00 89.94 492 GLU A N 1
ATOM 3912 C CA . GLU A 1 492 ? -4.275 -39.067 4.135 1.00 89.94 492 GLU A CA 1
ATOM 3913 C C . GLU A 1 492 ? -3.927 -38.393 5.470 1.00 89.94 492 GLU A C 1
ATOM 3915 O O . GLU A 1 492 ? -3.509 -39.036 6.438 1.00 89.94 492 GLU A O 1
ATOM 3920 N N . TRP A 1 493 ? -4.113 -37.071 5.540 1.00 91.69 493 TRP A N 1
ATOM 3921 C CA . TRP A 1 493 ? -3.961 -36.329 6.791 1.00 91.69 493 TRP A CA 1
ATOM 3922 C C . TRP A 1 493 ? -5.172 -36.546 7.698 1.00 91.69 493 TRP A C 1
ATOM 3924 O O . TRP A 1 493 ? -6.287 -36.143 7.371 1.00 91.69 493 TRP A O 1
ATOM 3934 N N . ILE A 1 494 ? -4.935 -37.095 8.885 1.00 92.50 494 ILE A N 1
ATOM 3935 C CA . ILE A 1 494 ? -5.946 -37.329 9.915 1.00 92.50 494 ILE A CA 1
ATOM 3936 C C . ILE A 1 494 ? -5.710 -36.444 11.138 1.00 92.50 494 ILE A C 1
ATOM 3938 O O . ILE A 1 494 ? -4.578 -36.078 11.466 1.00 92.50 494 ILE A O 1
ATOM 3942 N N . ARG A 1 495 ? -6.801 -36.119 11.840 1.00 94.31 495 ARG A N 1
ATOM 3943 C CA . ARG A 1 495 ? -6.784 -35.375 13.105 1.00 94.31 495 ARG A CA 1
ATOM 3944 C C . ARG A 1 495 ? -7.029 -36.323 14.276 1.00 94.31 495 ARG A C 1
ATOM 3946 O O . ARG A 1 495 ? -8.056 -37.000 14.319 1.00 94.31 495 ARG A O 1
ATOM 3953 N N . LEU A 1 496 ? -6.112 -36.345 15.240 1.00 92.50 496 LEU A N 1
ATOM 3954 C CA . LEU A 1 496 ? -6.266 -37.075 16.498 1.00 92.50 496 LEU A CA 1
ATOM 3955 C C . LEU A 1 496 ? -6.513 -36.091 17.642 1.00 92.50 496 LEU A C 1
ATOM 3957 O O . LEU A 1 496 ? -5.612 -35.346 18.032 1.00 92.50 496 LEU A O 1
ATOM 3961 N N . LEU A 1 497 ? -7.730 -36.096 18.188 1.00 94.12 497 LEU A N 1
ATOM 3962 C CA . LEU A 1 497 ? -8.132 -35.217 19.287 1.00 94.12 497 LEU A CA 1
ATOM 3963 C C . LEU A 1 497 ? -7.228 -35.415 20.511 1.00 94.12 497 LEU A C 1
ATOM 3965 O O . LEU A 1 497 ? -7.140 -36.518 21.042 1.00 94.12 497 LEU A O 1
ATOM 3969 N N . ALA A 1 498 ? -6.601 -34.343 20.989 1.00 91.69 498 ALA A N 1
ATOM 3970 C CA . ALA A 1 498 ? -5.869 -34.324 22.253 1.00 91.69 498 ALA A CA 1
ATOM 3971 C C . ALA A 1 498 ? -6.745 -33.810 23.403 1.00 91.69 498 ALA A C 1
ATOM 3973 O O . ALA A 1 498 ? -6.685 -34.346 24.511 1.00 91.69 498 ALA A O 1
ATOM 3974 N N . GLY A 1 499 ? -7.599 -32.819 23.137 1.00 92.69 499 GLY A N 1
ATOM 3975 C CA . GLY A 1 499 ? -8.611 -32.351 24.080 1.00 92.69 499 GLY A CA 1
ATOM 3976 C C . GLY A 1 499 ? -9.246 -31.022 23.683 1.00 92.69 499 GLY A C 1
ATOM 3977 O O . GLY A 1 499 ? -8.957 -30.472 22.620 1.00 92.69 499 GLY A O 1
ATOM 3978 N N . ARG A 1 500 ? -10.121 -30.506 24.552 1.00 93.69 500 ARG A N 1
ATOM 3979 C CA . ARG A 1 500 ? -10.841 -29.239 24.343 1.00 93.69 500 ARG A CA 1
ATOM 3980 C C . ARG A 1 500 ? -10.585 -28.232 25.458 1.00 93.69 500 ARG A C 1
ATOM 3982 O O . ARG A 1 500 ? -10.476 -28.605 26.625 1.00 93.69 500 ARG A O 1
ATOM 3989 N N . LEU A 1 501 ? -10.508 -26.955 25.099 1.00 90.00 501 LEU A N 1
ATOM 3990 C CA . LEU A 1 501 ? -10.186 -25.835 25.984 1.00 90.00 501 LEU A CA 1
ATOM 3991 C C . LEU A 1 501 ? -11.307 -24.805 25.939 1.00 90.00 501 LEU A C 1
ATOM 3993 O O . LEU A 1 501 ? -11.646 -24.346 24.859 1.00 90.00 501 LEU A O 1
ATOM 3997 N N . LYS A 1 502 ? -11.841 -24.374 27.082 1.00 89.56 502 LYS A N 1
ATOM 3998 C CA . LYS A 1 502 ? -12.828 -23.290 27.132 1.00 89.56 502 LYS A CA 1
ATOM 3999 C C . LYS A 1 502 ? -12.178 -22.011 27.654 1.00 89.56 502 LYS A C 1
ATOM 4001 O O . LYS A 1 502 ? -11.705 -21.960 28.789 1.00 89.56 502 LYS A O 1
ATOM 4006 N N . MET A 1 503 ? -12.156 -20.953 26.849 1.00 86.19 503 MET A N 1
ATOM 4007 C CA . MET A 1 503 ? -11.568 -19.671 27.252 1.00 86.19 503 MET A CA 1
ATOM 4008 C C . MET A 1 503 ? -12.599 -18.794 27.980 1.00 86.19 503 MET A C 1
ATOM 4010 O O . MET A 1 503 ? -13.732 -18.691 27.507 1.00 86.19 503 MET A O 1
ATOM 4014 N N . PRO A 1 504 ? -12.254 -18.138 29.113 1.00 78.12 504 PRO A N 1
ATOM 4015 C CA . PRO A 1 504 ? -10.926 -18.004 29.741 1.00 78.12 504 PRO A CA 1
ATOM 4016 C C . PRO A 1 504 ? -10.604 -19.044 30.835 1.00 78.12 504 PRO A C 1
ATOM 4018 O O . PRO A 1 504 ? -9.599 -18.906 31.533 1.00 78.12 504 PRO A O 1
ATOM 4021 N N . GLN A 1 505 ? -11.445 -20.063 31.030 1.00 79.31 505 GLN A N 1
ATOM 4022 C CA . GLN A 1 505 ? -11.282 -21.047 32.114 1.00 79.31 505 GLN A CA 1
ATOM 4023 C C . GLN A 1 505 ? -9.934 -21.785 32.034 1.00 79.31 505 GLN A C 1
ATOM 4025 O O . GLN A 1 505 ? -9.374 -22.186 33.051 1.00 79.31 505 GLN A O 1
ATOM 4030 N N . ASN A 1 506 ? -9.391 -21.917 30.825 1.00 74.00 506 ASN A N 1
ATOM 4031 C CA . ASN A 1 506 ? -8.164 -22.639 30.519 1.00 74.00 506 ASN A CA 1
ATOM 4032 C C . ASN A 1 506 ? -7.007 -21.700 30.110 1.00 74.00 506 ASN A C 1
ATOM 4034 O O . ASN A 1 506 ? -6.485 -21.776 28.997 1.00 74.00 506 ASN A O 1
ATOM 4038 N N . THR A 1 507 ? -6.592 -20.802 31.009 1.00 76.81 507 THR A N 1
ATOM 4039 C CA . THR A 1 507 ? -5.507 -19.827 30.773 1.00 76.81 507 THR A CA 1
ATOM 4040 C C . THR A 1 507 ? -4.143 -20.302 31.295 1.00 76.81 507 THR A C 1
ATOM 4042 O O . THR A 1 507 ? -4.043 -20.870 32.380 1.00 76.81 507 THR A O 1
ATOM 4045 N N . GLY A 1 508 ? -3.070 -20.061 30.531 1.00 82.25 508 GLY A N 1
ATOM 4046 C CA . GLY A 1 508 ? -1.684 -20.332 30.934 1.00 82.25 508 GLY A CA 1
ATOM 4047 C C . GLY A 1 508 ? -0.874 -21.106 29.890 1.00 82.25 508 GLY A C 1
ATOM 4048 O O . GLY A 1 508 ? -1.174 -21.081 28.698 1.00 82.25 508 GLY A O 1
ATOM 4049 N N . LYS A 1 509 ? 0.184 -21.794 30.338 1.00 84.81 509 LYS A N 1
ATOM 4050 C CA . LYS A 1 509 ? 0.992 -22.668 29.475 1.00 84.81 509 LYS A CA 1
ATOM 4051 C C . LYS A 1 509 ? 0.340 -24.050 29.375 1.00 84.81 509 LYS A C 1
ATOM 4053 O O . LYS A 1 509 ? 0.352 -24.822 30.336 1.00 84.81 509 LYS A O 1
ATOM 4058 N N . LEU A 1 510 ? -0.196 -24.348 28.199 1.00 86.56 510 LEU A N 1
ATOM 4059 C CA . LEU A 1 510 ? -0.698 -25.654 27.799 1.00 86.56 510 LEU A CA 1
ATOM 4060 C C . LEU A 1 510 ? 0.473 -26.543 27.395 1.00 86.56 510 LEU A C 1
ATOM 4062 O O . LEU A 1 510 ? 1.285 -26.161 26.559 1.00 86.56 510 LEU A O 1
ATOM 4066 N N . GLN A 1 511 ? 0.552 -27.730 27.970 1.00 87.19 511 GLN A N 1
ATOM 4067 C CA . GLN A 1 511 ? 1.420 -28.802 27.511 1.00 87.19 511 GLN A CA 1
ATOM 4068 C C . GLN A 1 511 ? 0.598 -29.758 26.659 1.00 87.19 511 GLN A C 1
ATOM 4070 O O . GLN A 1 511 ? -0.536 -30.074 27.007 1.00 87.19 511 GLN A O 1
ATOM 4075 N N . ILE A 1 512 ? 1.175 -30.212 25.555 1.00 88.88 512 ILE A N 1
ATOM 4076 C CA . ILE A 1 512 ? 0.522 -31.092 24.586 1.00 88.88 512 ILE A CA 1
ATOM 4077 C C . ILE A 1 512 ? 1.438 -32.293 24.396 1.00 88.88 512 ILE A C 1
ATOM 4079 O O . ILE A 1 512 ? 2.648 -32.101 24.301 1.00 88.88 512 ILE A O 1
ATOM 4083 N N . SER A 1 513 ? 0.910 -33.511 24.370 1.00 86.19 513 SER A N 1
ATOM 4084 C CA . SER A 1 513 ? 1.721 -34.724 24.239 1.00 86.19 513 SER A CA 1
ATOM 4085 C C . SER A 1 513 ? 1.091 -35.754 23.315 1.00 86.19 513 SER A C 1
ATOM 4087 O O . SER A 1 513 ? -0.129 -35.905 23.314 1.00 86.19 513 SER A O 1
ATOM 4089 N N . LEU A 1 514 ? 1.926 -36.496 22.593 1.00 84.75 514 LEU A N 1
ATOM 4090 C CA . LEU A 1 514 ? 1.524 -37.641 21.782 1.00 84.75 514 LEU A CA 1
ATOM 4091 C C . LEU A 1 514 ? 2.486 -38.805 22.010 1.00 84.75 514 LEU A C 1
ATOM 4093 O O . LEU A 1 514 ? 3.704 -38.622 21.952 1.00 84.75 514 LEU A O 1
ATOM 4097 N N . THR A 1 515 ? 1.919 -39.986 22.250 1.00 81.81 515 THR A N 1
ATOM 4098 C CA . THR A 1 515 ? 2.646 -41.248 22.428 1.00 81.81 515 THR A CA 1
ATOM 4099 C C . THR A 1 515 ? 1.995 -42.389 21.660 1.00 81.81 515 THR A C 1
ATOM 4101 O O . THR A 1 515 ? 0.809 -42.317 21.354 1.00 81.81 515 THR A O 1
ATOM 4104 N N . GLY A 1 516 ? 2.737 -43.470 21.406 1.00 75.81 516 GLY A N 1
ATOM 4105 C CA . GLY A 1 516 ? 2.181 -44.680 20.781 1.00 75.81 516 GLY A CA 1
ATOM 4106 C C . GLY A 1 516 ? 2.035 -44.581 19.260 1.00 75.81 516 GLY A C 1
ATOM 4107 O O . GLY A 1 516 ? 1.107 -45.137 18.690 1.00 75.81 516 GLY A O 1
ATOM 4108 N N . ILE A 1 517 ? 2.927 -43.841 18.595 1.00 74.44 517 ILE A N 1
ATOM 4109 C CA . ILE A 1 517 ? 2.904 -43.677 17.135 1.00 74.44 517 ILE A CA 1
ATOM 4110 C C . ILE A 1 517 ? 3.733 -44.771 16.450 1.00 74.44 517 ILE A C 1
ATOM 4112 O O . ILE A 1 517 ? 4.817 -45.125 16.917 1.00 74.44 517 ILE A O 1
ATOM 4116 N N . GLN A 1 518 ? 3.237 -45.262 15.314 1.00 71.31 518 GLN A N 1
ATOM 4117 C CA . GLN A 1 518 ? 3.880 -46.290 14.496 1.00 71.31 518 GLN A CA 1
ATOM 4118 C C . GLN A 1 518 ? 5.070 -45.745 13.672 1.00 71.31 518 GLN A C 1
ATOM 4120 O O . GLN A 1 518 ? 5.046 -44.585 13.247 1.00 71.31 518 GLN A O 1
ATOM 4125 N N . PRO A 1 519 ? 6.089 -46.575 13.371 1.00 73.44 519 PRO A N 1
ATOM 4126 C CA . PRO A 1 519 ? 7.044 -46.289 12.300 1.00 73.44 519 PRO A CA 1
ATOM 4127 C C . PRO A 1 519 ? 6.319 -46.045 10.970 1.00 73.44 519 PRO A C 1
ATOM 4129 O O . PRO A 1 519 ? 5.331 -46.709 10.669 1.00 73.44 519 PRO A O 1
ATOM 4132 N N . GLY A 1 520 ? 6.797 -45.085 10.183 1.00 73.94 520 GLY A N 1
ATOM 4133 C CA . GLY A 1 520 ? 6.157 -44.657 8.940 1.00 73.94 520 GLY A CA 1
ATOM 4134 C C . GLY A 1 520 ? 5.075 -43.595 9.103 1.00 73.94 520 GLY A C 1
ATOM 4135 O O . GLY A 1 520 ? 4.624 -43.048 8.102 1.00 73.94 520 GLY A O 1
ATOM 4136 N N . ALA A 1 521 ? 4.680 -43.249 10.330 1.00 81.94 521 ALA A N 1
ATOM 4137 C CA . ALA A 1 521 ? 3.817 -42.097 10.539 1.00 81.94 521 ALA A CA 1
ATOM 4138 C C . ALA A 1 521 ? 4.579 -40.795 10.261 1.00 81.94 521 ALA A C 1
ATOM 4140 O O . ALA A 1 521 ? 5.705 -40.603 10.731 1.00 81.94 521 ALA A O 1
ATOM 4141 N N . ILE A 1 522 ? 3.931 -39.885 9.540 1.00 87.50 522 ILE A N 1
ATOM 4142 C CA . ILE A 1 522 ? 4.378 -38.510 9.346 1.00 87.50 522 ILE A CA 1
ATOM 4143 C C . ILE A 1 522 ? 3.538 -37.610 10.244 1.00 87.50 522 ILE A C 1
ATOM 4145 O O . ILE A 1 522 ? 2.312 -37.656 10.236 1.00 87.50 522 ILE A O 1
ATOM 4149 N N . ILE A 1 523 ? 4.194 -36.761 11.019 1.00 88.38 523 ILE A N 1
ATOM 4150 C CA . ILE A 1 523 ? 3.570 -35.892 12.005 1.00 88.38 523 ILE A CA 1
ATOM 4151 C C . ILE A 1 523 ? 3.809 -34.468 11.555 1.00 88.38 523 ILE A C 1
ATOM 4153 O O . ILE A 1 523 ? 4.935 -33.970 11.583 1.00 88.38 523 ILE A O 1
ATOM 4157 N N . LYS A 1 524 ? 2.727 -33.808 11.149 1.00 91.44 524 LYS A N 1
ATOM 4158 C CA . LYS A 1 524 ? 2.770 -32.411 10.730 1.00 91.44 524 LYS A CA 1
ATOM 4159 C C . LYS A 1 524 ? 2.925 -31.486 11.926 1.00 91.44 524 LYS A C 1
ATOM 4161 O O . LYS A 1 524 ? 3.665 -30.509 11.858 1.00 91.44 524 LYS A O 1
ATOM 4166 N N . GLY A 1 525 ? 2.220 -31.789 13.016 1.00 92.44 525 GLY A N 1
ATOM 4167 C CA . GLY A 1 525 ? 2.198 -30.966 14.218 1.00 92.44 525 GLY A CA 1
ATOM 4168 C C . GLY A 1 525 ? 0.865 -31.026 14.961 1.00 92.44 525 GLY A C 1
ATOM 4169 O O . GLY A 1 525 ? 0.148 -32.023 14.880 1.00 92.44 525 GLY A O 1
ATOM 4170 N N . VAL A 1 526 ? 0.537 -29.951 15.675 1.00 94.81 526 VAL A N 1
ATOM 4171 C CA . VAL A 1 526 ? -0.700 -29.794 16.450 1.00 94.81 526 VAL A CA 1
ATOM 4172 C C . VAL A 1 526 ? -1.493 -28.606 15.931 1.00 94.81 526 VAL A C 1
ATOM 4174 O O . VAL A 1 526 ? -0.978 -27.491 15.892 1.00 94.81 526 VAL A O 1
ATOM 4177 N N . ILE A 1 527 ? -2.758 -28.838 15.601 1.00 96.12 527 ILE A N 1
ATOM 4178 C CA . ILE A 1 527 ? -3.715 -27.802 15.234 1.00 96.12 527 ILE A CA 1
ATOM 4179 C C . ILE A 1 527 ? -4.567 -27.407 16.443 1.00 96.12 527 ILE A C 1
ATOM 4181 O O . ILE A 1 527 ? -4.971 -28.260 17.236 1.00 96.12 527 ILE A O 1
ATOM 4185 N N . ILE A 1 528 ? -4.806 -26.106 16.594 1.00 96.94 528 ILE A N 1
ATOM 4186 C CA . ILE A 1 528 ? -5.637 -25.503 17.635 1.00 96.94 528 ILE A CA 1
ATOM 4187 C C . ILE A 1 528 ? -6.648 -24.591 16.942 1.00 96.94 528 ILE A C 1
ATOM 4189 O O . ILE A 1 528 ? -6.285 -23.526 16.438 1.00 96.94 528 ILE A O 1
ATOM 4193 N N . GLU A 1 529 ? -7.908 -25.011 16.915 1.00 96.00 529 GLU A N 1
ATOM 4194 C CA . GLU A 1 529 ? -8.989 -24.333 16.192 1.00 96.00 529 GLU A CA 1
ATOM 4195 C C . GLU A 1 529 ? -10.231 -24.182 17.077 1.00 96.00 529 GLU A C 1
ATOM 4197 O O . GLU A 1 529 ? -10.467 -25.015 17.955 1.00 96.00 529 GLU A O 1
ATOM 4202 N N . PRO A 1 530 ? -11.033 -23.129 16.879 1.00 93.12 530 PRO A N 1
ATOM 4203 C CA . PRO A 1 530 ? -12.294 -22.971 17.582 1.00 93.12 530 PRO A CA 1
ATOM 4204 C C . PRO A 1 530 ? -13.329 -24.004 17.105 1.00 93.12 530 PRO A C 1
ATOM 4206 O O . PRO A 1 530 ? -13.394 -24.340 15.923 1.00 93.12 530 PRO A O 1
ATOM 4209 N N . VAL A 1 531 ? -14.157 -24.484 18.032 1.00 90.31 531 VAL A N 1
ATOM 4210 C CA . VAL A 1 531 ? -15.303 -25.363 17.768 1.00 90.31 531 VAL A CA 1
ATOM 4211 C C . VAL A 1 531 ? -16.576 -24.578 18.036 1.00 90.31 531 VAL A C 1
ATOM 4213 O O . VAL A 1 531 ? -16.710 -23.979 19.109 1.00 90.31 531 VAL A O 1
ATOM 4216 N N . PHE A 1 532 ? -17.488 -24.609 17.070 1.00 80.50 532 PHE A N 1
ATOM 4217 C CA . PHE A 1 532 ? -18.781 -23.935 17.121 1.00 80.50 532 PHE A CA 1
ATOM 4218 C C . PHE A 1 532 ? -19.912 -24.952 17.202 1.00 80.50 532 PHE A C 1
ATOM 4220 O O . PHE A 1 532 ? -19.810 -25.994 16.510 1.00 80.50 532 PHE A O 1
#

Organism: Opuntia streptacantha (NCBI:txid393608)

Radius of gyration: 29.24 Å; chains: 1; bounding box: 48×81×77 Å